Protein AF-A0A839H9G2-F1 (afdb_monomer_lite)

Radius of gyration: 36.49 Å; chains: 1; bounding box: 85×50×92 Å

pLDDT: mean 87.09, std 12.37, range [36.5, 98.38]

Sequence (380 aa):
MAINPNVYVTYTGTTPAMTMPTGAAARITDSAGDQTVNIANGASVEISGASGANIINIQADSTSFTVMRSGSTLILTGANGQEIRIPATATEQTLKFGDGSVGLMVGTTGVVLGTQVVDATAAALDPTQLDAADTSDSVFETGSSTPAVPTVTLSQTPTDGMIDEDGSAHPTSVTYTATLSEAAAADVTIPYVLLGTAEAGADYTGSTGTGSITVAAGDLSGSLTLTAEADTTTESTTAETISVNLILPQGYQAASALSVTTQLNDTSLTPAGGQTAEWVAGGNTTPFDAAAADMLFQINAGGTYTYNISGFAAGDTLDFPDGNAPTVNNGDFNDNAVDVVWASMGNVTTIHLTGLAAGEDMLLNSVADFNTVFGAGTII

Structure (mmCIF, N/CA/C/O backbone):
data_AF-A0A839H9G2-F1
#
_entry.id   AF-A0A839H9G2-F1
#
loop_
_atom_site.group_PDB
_atom_site.id
_atom_site.type_symbol
_atom_site.label_atom_id
_atom_site.label_alt_id
_atom_site.label_comp_id
_atom_site.label_asym_id
_atom_site.label_entity_id
_atom_site.label_seq_id
_atom_site.pdbx_PDB_ins_code
_atom_site.Cartn_x
_atom_site.Cartn_y
_atom_site.Cartn_z
_atom_site.occupancy
_atom_site.B_iso_or_equiv
_atom_site.auth_seq_id
_atom_site.auth_comp_id
_atom_site.auth_asym_id
_atom_site.auth_atom_id
_atom_site.pdbx_PDB_model_num
ATOM 1 N N . MET A 1 1 ? -26.367 27.263 23.983 1.00 51.47 1 MET A N 1
ATOM 2 C CA . MET A 1 1 ? -26.123 28.164 22.827 1.00 51.47 1 MET A CA 1
ATOM 3 C C . MET A 1 1 ? -26.507 27.389 21.564 1.00 51.47 1 MET A C 1
ATOM 5 O O . MET A 1 1 ? -26.625 26.178 21.668 1.00 51.47 1 MET A O 1
ATOM 9 N N . ALA A 1 2 ? -26.803 28.003 20.413 1.00 61.94 2 ALA A N 1
ATOM 10 C CA . ALA A 1 2 ? -27.020 27.185 19.210 1.00 61.94 2 ALA A CA 1
ATOM 11 C C . ALA A 1 2 ? -25.674 26.558 18.814 1.00 61.94 2 ALA A C 1
ATOM 13 O O . ALA A 1 2 ? -24.706 27.296 18.624 1.00 61.94 2 ALA A O 1
ATOM 14 N N . ILE A 1 3 ? -25.598 25.225 18.743 1.00 74.12 3 ILE A N 1
ATOM 15 C CA . ILE A 1 3 ? -24.429 24.547 18.173 1.00 74.12 3 ILE A CA 1
ATOM 16 C C . ILE A 1 3 ? -24.346 25.001 16.710 1.00 74.12 3 ILE A C 1
ATOM 18 O O . ILE A 1 3 ? -25.366 25.037 16.024 1.00 74.12 3 ILE A O 1
ATOM 22 N N . ASN A 1 4 ? -23.166 25.417 16.244 1.00 81.50 4 ASN A N 1
ATOM 23 C CA . ASN A 1 4 ? -22.935 25.751 14.838 1.00 81.50 4 ASN A CA 1
ATOM 24 C C . ASN A 1 4 ? -22.277 24.538 14.166 1.00 81.50 4 ASN A C 1
ATOM 26 O O . ASN A 1 4 ? -21.054 24.403 14.254 1.00 81.50 4 ASN A O 1
ATOM 30 N N . PRO A 1 5 ? -23.063 23.603 13.604 1.00 76.12 5 PRO A N 1
ATOM 31 C CA . PRO A 1 5 ? -22.542 22.307 13.217 1.00 76.12 5 PRO A CA 1
ATOM 32 C C . PRO A 1 5 ? -21.646 22.399 11.979 1.00 76.12 5 PRO A C 1
ATOM 34 O O . PRO A 1 5 ? -22.012 22.992 10.963 1.00 76.12 5 PRO A O 1
ATOM 37 N N . ASN A 1 6 ? -20.488 21.750 12.055 1.00 74.12 6 ASN A N 1
ATOM 38 C CA . ASN A 1 6 ? -19.600 21.471 10.929 1.00 74.12 6 ASN A CA 1
ATOM 39 C C . ASN A 1 6 ? -19.723 20.019 10.426 1.00 74.12 6 ASN A C 1
ATOM 41 O O . ASN A 1 6 ? -19.129 19.682 9.406 1.00 74.12 6 ASN A O 1
ATOM 45 N N . VAL A 1 7 ? -20.520 19.181 11.101 1.00 77.94 7 VAL A N 1
ATOM 46 C CA . VAL A 1 7 ? -20.803 17.787 10.728 1.00 77.94 7 VAL A CA 1
ATOM 47 C C . VAL A 1 7 ? -22.312 17.524 10.788 1.00 77.94 7 VAL A C 1
ATOM 49 O O . VAL A 1 7 ? -22.977 17.915 11.747 1.00 77.94 7 VAL A O 1
ATOM 52 N N . TYR A 1 8 ? -22.856 16.832 9.783 1.00 85.62 8 TYR A N 1
ATOM 53 C CA . TYR A 1 8 ? -24.256 16.394 9.743 1.00 85.62 8 TYR A CA 1
ATOM 54 C C . TYR A 1 8 ? -24.328 14.884 9.526 1.00 85.62 8 TYR A C 1
ATOM 56 O O . TYR A 1 8 ? -23.701 14.368 8.604 1.00 85.62 8 TYR A O 1
ATOM 64 N N . VAL A 1 9 ? -25.105 14.182 10.352 1.00 81.88 9 VAL A N 1
ATOM 65 C CA . VAL A 1 9 ? -25.242 12.716 10.297 1.00 81.88 9 VAL A CA 1
ATOM 66 C C . VAL A 1 9 ? -26.711 12.324 10.332 1.00 81.88 9 VAL A C 1
ATOM 68 O O . VAL A 1 9 ? -27.497 12.946 11.044 1.00 81.88 9 VAL A O 1
ATOM 71 N N . THR A 1 10 ? -27.084 11.287 9.579 1.00 83.19 10 THR A N 1
ATOM 72 C CA . THR A 1 10 ? -28.418 10.671 9.646 1.00 83.19 10 THR A CA 1
ATOM 73 C C . THR A 1 10 ? -28.289 9.184 9.975 1.00 83.19 10 THR A C 1
ATOM 75 O O . THR A 1 10 ? -27.646 8.451 9.227 1.00 83.19 10 THR A O 1
ATOM 78 N N . TYR A 1 11 ? -28.898 8.745 11.077 1.00 79.44 11 TYR A N 1
ATOM 79 C CA . TYR A 1 11 ? -28.973 7.340 11.484 1.00 79.44 11 TYR A CA 1
ATOM 80 C C . TYR A 1 11 ? -30.291 6.721 11.016 1.00 79.44 11 TYR A C 1
ATOM 82 O O . TYR A 1 11 ? -31.337 7.357 11.131 1.00 79.44 11 TYR A O 1
ATOM 90 N N . THR A 1 12 ? -30.243 5.501 10.474 1.00 70.31 12 THR A N 1
ATOM 91 C CA . THR A 1 12 ? -31.387 4.836 9.805 1.00 70.31 12 THR A CA 1
ATOM 92 C C . THR A 1 12 ? -31.711 3.436 10.355 1.00 70.31 12 THR A C 1
ATOM 94 O O . THR A 1 12 ? -32.333 2.629 9.672 1.00 70.31 12 THR A O 1
ATOM 97 N N . GLY A 1 13 ? -31.299 3.122 11.589 1.00 64.25 13 GLY A N 1
ATOM 98 C CA . GLY A 1 13 ? -31.578 1.836 12.257 1.00 64.25 13 GLY A CA 1
ATOM 99 C C . GLY A 1 13 ? -30.501 0.764 12.081 1.00 64.25 13 GLY A C 1
ATOM 100 O O . GLY A 1 13 ? -30.422 -0.159 12.881 1.00 64.25 13 GLY A O 1
ATOM 101 N N . THR A 1 14 ? -29.644 0.895 11.067 1.00 66.88 14 THR A N 1
ATOM 102 C CA . THR A 1 14 ? -28.511 -0.017 10.802 1.00 66.88 14 THR A CA 1
ATOM 103 C C . THR A 1 14 ? -27.186 0.725 10.646 1.00 66.88 14 THR A C 1
ATOM 105 O O . THR A 1 14 ? -26.213 0.177 10.129 1.00 66.88 14 THR A O 1
ATOM 108 N N . THR A 1 15 ? -27.159 2.010 10.992 1.00 70.50 15 THR A N 1
ATOM 109 C CA . THR A 1 15 ? -25.974 2.843 10.818 1.00 70.50 15 THR A CA 1
ATOM 110 C C . THR A 1 15 ? -24.916 2.412 11.845 1.00 70.50 15 THR A C 1
ATOM 112 O O . THR A 1 15 ? -25.237 2.326 13.030 1.00 70.50 15 THR A O 1
ATOM 115 N N . PRO A 1 16 ? -23.669 2.123 11.426 1.00 73.00 16 PRO A N 1
ATOM 116 C CA . PRO A 1 16 ? -22.601 1.768 12.354 1.00 73.00 16 PRO A CA 1
ATOM 117 C C . PRO A 1 16 ? -22.362 2.856 13.405 1.00 73.00 16 PRO A C 1
ATOM 119 O O . PRO A 1 16 ? -22.608 4.037 13.146 1.00 73.00 16 PRO A O 1
ATOM 122 N N . ALA A 1 17 ? -21.821 2.464 14.561 1.00 74.62 17 ALA A N 1
ATOM 123 C CA . ALA A 1 17 ? -21.408 3.419 15.582 1.00 74.62 17 ALA A CA 1
ATOM 124 C C . ALA A 1 17 ? -20.407 4.427 14.996 1.00 74.62 17 ALA A C 1
ATOM 126 O O . ALA A 1 17 ? -19.431 4.042 14.349 1.00 74.62 17 ALA A O 1
ATOM 127 N N . MET A 1 18 ? -20.643 5.718 15.226 1.00 71.25 18 MET A N 1
ATOM 128 C CA . MET A 1 18 ? -19.763 6.787 14.755 1.00 71.25 18 MET A CA 1
ATOM 129 C C . MET A 1 18 ? -19.155 7.538 15.933 1.00 71.25 18 MET A C 1
ATOM 131 O O . MET A 1 18 ? -19.849 7.866 16.898 1.00 71.25 18 MET A O 1
ATOM 135 N N . THR A 1 19 ? -17.870 7.865 15.806 1.00 84.19 19 THR A N 1
ATOM 136 C CA . THR A 1 19 ? -17.141 8.690 16.770 1.00 84.19 19 THR A CA 1
ATOM 137 C C . THR A 1 19 ? -17.050 10.130 16.294 1.00 84.19 19 THR A C 1
ATOM 139 O O . THR A 1 19 ? -16.463 10.415 15.253 1.00 84.19 19 THR A O 1
ATOM 142 N N . MET A 1 20 ? -17.616 11.045 17.078 1.00 87.19 20 MET A N 1
ATOM 143 C CA . MET A 1 20 ? -17.440 12.484 16.922 1.00 87.19 20 MET A CA 1
ATOM 144 C C . MET A 1 20 ? -16.091 12.877 17.529 1.00 87.19 20 MET A C 1
ATOM 146 O O . MET A 1 20 ? -15.930 12.734 18.743 1.00 87.19 20 MET A O 1
ATOM 150 N N . PRO A 1 21 ? -15.117 13.342 16.727 1.00 82.88 21 PRO A N 1
ATOM 151 C CA . PRO A 1 21 ? -13.781 13.648 17.224 1.00 82.88 21 PRO A CA 1
ATOM 152 C C . PRO A 1 21 ? -13.761 14.938 18.051 1.00 82.88 21 PRO A C 1
ATOM 154 O O . PRO A 1 21 ? -14.637 15.796 17.919 1.00 82.88 21 PRO A O 1
ATOM 157 N N . THR A 1 22 ? -12.724 15.103 18.875 1.00 83.94 22 THR A N 1
ATOM 158 C CA . THR A 1 22 ? -12.486 16.319 19.666 1.00 83.94 22 THR A CA 1
ATOM 159 C C . THR A 1 22 ? -12.597 17.580 18.806 1.00 83.94 22 THR A C 1
ATOM 161 O O . THR A 1 22 ? -11.987 17.678 17.743 1.00 83.94 22 THR A O 1
ATOM 164 N N . GLY A 1 23 ? -13.379 18.556 19.274 1.00 83.06 23 GLY A N 1
ATOM 165 C CA . GLY A 1 23 ? -13.606 19.824 18.577 1.00 83.06 23 GLY A CA 1
ATOM 166 C C . GLY A 1 23 ? -14.658 19.778 17.462 1.00 83.06 23 GLY A C 1
ATOM 167 O O . GLY A 1 23 ? -14.956 20.820 16.876 1.00 83.06 23 GLY A O 1
ATOM 168 N N . ALA A 1 24 ? -15.253 18.616 17.168 1.00 81.94 24 ALA A N 1
ATOM 169 C CA . ALA A 1 24 ? -16.386 18.541 16.251 1.00 81.94 24 ALA A CA 1
ATOM 170 C C . ALA A 1 24 ? -17.623 19.250 16.827 1.00 81.94 24 ALA A C 1
ATOM 172 O O . ALA A 1 24 ? -17.876 19.213 18.031 1.00 81.94 24 ALA A O 1
ATOM 173 N N . ALA A 1 25 ? -18.420 19.852 15.945 1.00 87.38 25 ALA A N 1
ATOM 174 C CA . ALA A 1 25 ? -19.761 20.341 16.233 1.00 87.38 25 ALA A CA 1
ATOM 175 C C . ALA A 1 25 ? -20.731 19.602 15.303 1.00 87.38 25 ALA A C 1
ATOM 177 O O . ALA A 1 25 ? -20.813 19.899 14.113 1.00 87.38 25 ALA A O 1
ATOM 178 N N . ALA A 1 26 ? -21.438 18.602 15.816 1.00 87.19 26 ALA A N 1
ATOM 179 C CA . ALA A 1 26 ? -22.257 17.719 14.996 1.00 87.19 26 ALA A CA 1
ATOM 180 C C . ALA A 1 26 ? -23.750 17.942 15.221 1.00 87.19 26 ALA A C 1
ATOM 182 O O . ALA A 1 26 ? -24.203 18.131 16.349 1.00 87.19 26 ALA A O 1
ATOM 183 N N . ARG A 1 27 ? -24.527 17.841 14.142 1.00 90.31 27 ARG A N 1
ATOM 184 C CA . ARG A 1 27 ? -25.975 17.661 14.209 1.00 90.31 27 ARG A CA 1
ATOM 185 C C . ARG A 1 27 ? -26.342 16.278 13.693 1.00 90.31 27 ARG A C 1
ATOM 187 O O . ARG A 1 27 ? -26.096 15.941 12.536 1.00 90.31 27 ARG A O 1
ATOM 194 N N . ILE A 1 28 ? -26.946 15.489 14.565 1.00 88.50 28 ILE A N 1
ATOM 195 C CA . ILE A 1 28 ? -27.337 14.111 14.317 1.00 88.50 28 ILE A CA 1
ATOM 196 C C . ILE A 1 28 ? -28.856 14.052 14.166 1.00 88.50 28 ILE A C 1
ATOM 198 O O . ILE A 1 28 ? -29.603 14.562 14.999 1.00 88.50 28 ILE A O 1
ATOM 202 N N . THR A 1 29 ? -29.319 13.424 13.094 1.00 87.50 29 THR A N 1
ATOM 203 C CA . THR A 1 29 ? -30.728 13.091 12.879 1.00 87.50 29 THR A CA 1
ATOM 204 C C . THR A 1 29 ? -30.882 11.591 13.052 1.00 87.50 29 THR A C 1
ATOM 206 O O . THR A 1 29 ? -30.458 10.822 12.196 1.00 87.50 29 THR A O 1
ATOM 209 N N . ASP A 1 30 ? -31.447 11.171 14.172 1.00 82.88 30 ASP A N 1
ATOM 210 C CA . ASP A 1 30 ? -31.849 9.790 14.393 1.00 82.88 30 ASP A CA 1
ATOM 211 C C . ASP A 1 30 ? -33.259 9.596 13.832 1.00 82.88 30 ASP A C 1
ATOM 213 O O . ASP A 1 30 ? -34.199 10.271 14.252 1.00 82.88 30 ASP A O 1
ATOM 217 N N . SER A 1 31 ? -33.380 8.751 12.808 1.00 72.19 31 SER A N 1
ATOM 218 C CA . SER A 1 31 ? -34.635 8.562 12.078 1.00 72.19 31 SER A CA 1
ATOM 219 C C . SER A 1 31 ? -35.358 7.257 12.411 1.00 72.19 31 SER A C 1
ATOM 221 O O . SER A 1 31 ? -36.542 7.152 12.083 1.00 72.19 31 SER A O 1
ATOM 223 N N . ALA A 1 32 ? -34.681 6.280 13.033 1.00 76.38 32 ALA A N 1
ATOM 224 C CA . ALA A 1 32 ? -35.274 5.020 13.491 1.00 76.38 32 ALA A CA 1
ATOM 225 C C . ALA A 1 32 ? -34.249 4.133 14.223 1.00 76.38 32 ALA A C 1
ATOM 227 O O . ALA A 1 32 ? -33.095 4.064 13.802 1.00 76.38 32 ALA A O 1
ATOM 228 N N . GLY A 1 33 ? -34.720 3.330 15.182 1.00 79.69 33 GLY A N 1
ATOM 229 C CA . GLY A 1 33 ? -33.980 2.207 15.771 1.00 79.69 33 GLY A CA 1
ATOM 230 C C . GLY A 1 33 ? -32.954 2.608 16.830 1.00 79.69 33 GLY A C 1
ATOM 231 O O . GLY A 1 33 ? -32.706 3.786 17.057 1.00 79.69 33 GLY A O 1
ATOM 232 N N . ASP A 1 34 ? -32.361 1.606 17.474 1.00 86.06 34 ASP A N 1
ATOM 233 C CA . ASP A 1 34 ? -31.348 1.813 18.510 1.00 86.06 34 ASP A CA 1
ATOM 234 C C . ASP A 1 34 ? -30.015 2.208 17.863 1.00 86.06 34 ASP A C 1
ATOM 236 O O . ASP A 1 34 ? -29.536 1.536 16.947 1.00 86.06 34 ASP A O 1
ATOM 240 N N . GLN A 1 35 ? -29.411 3.297 18.337 1.00 85.81 35 GLN A N 1
ATOM 241 C CA . GLN A 1 35 ? -28.157 3.835 17.815 1.00 85.81 35 GLN A CA 1
ATOM 242 C C . GLN A 1 35 ? -27.076 3.895 18.876 1.00 85.81 35 GLN A C 1
ATOM 244 O O . GLN A 1 35 ? -27.343 4.166 20.042 1.00 85.81 35 GLN A O 1
ATOM 249 N N . THR A 1 36 ? -25.827 3.717 18.450 1.00 88.75 36 THR A N 1
ATOM 250 C CA . THR A 1 36 ? -24.658 3.991 19.289 1.00 88.75 36 THR A CA 1
ATOM 251 C C . THR A 1 36 ? -23.926 5.222 18.767 1.00 88.75 36 THR A C 1
ATOM 253 O O . THR A 1 36 ? -23.488 5.245 17.616 1.00 88.75 36 THR A O 1
ATOM 256 N N . VAL A 1 37 ? -23.779 6.243 19.610 1.00 89.62 37 VAL A N 1
ATOM 257 C CA . VAL A 1 37 ? -23.052 7.480 19.295 1.00 89.62 37 VAL A CA 1
ATOM 258 C C . VAL A 1 37 ? -21.882 7.621 20.256 1.00 89.62 37 VAL A C 1
ATOM 260 O O . VAL A 1 37 ? -22.080 7.643 21.467 1.00 89.62 37 VAL A O 1
ATOM 263 N N . ASN A 1 38 ? -20.674 7.773 19.719 1.00 92.12 38 ASN A N 1
ATOM 264 C CA . ASN A 1 38 ? -19.473 7.990 20.515 1.00 92.12 38 ASN A CA 1
ATOM 265 C C . ASN A 1 38 ? -19.067 9.467 20.418 1.00 92.12 38 ASN A C 1
ATOM 267 O O . ASN A 1 38 ? -18.917 10.010 19.325 1.00 92.12 38 ASN A O 1
ATOM 271 N N . ILE A 1 39 ? -18.892 10.136 21.552 1.00 92.75 39 ILE A N 1
ATOM 272 C CA . ILE A 1 39 ? -18.576 11.559 21.654 1.00 92.75 39 ILE A CA 1
ATOM 273 C C . ILE A 1 39 ? -17.230 11.716 22.366 1.00 92.75 39 ILE A C 1
ATOM 275 O O . ILE A 1 39 ? -17.140 11.518 23.576 1.00 92.75 39 ILE A O 1
ATOM 279 N N . ALA A 1 40 ? -16.185 12.086 21.622 1.00 90.12 40 ALA A N 1
ATOM 280 C CA . ALA A 1 40 ? -14.873 12.370 22.196 1.00 90.12 40 ALA A CA 1
ATOM 281 C C . ALA A 1 40 ? -14.896 13.631 23.081 1.00 90.12 40 ALA A C 1
ATOM 283 O O . ALA A 1 40 ? -15.773 14.494 22.950 1.00 90.12 40 ALA A O 1
ATOM 284 N N . ASN A 1 41 ? -13.896 13.781 23.955 1.00 89.12 41 ASN A N 1
ATOM 285 C CA . ASN A 1 41 ? -13.792 14.952 24.824 1.00 89.12 41 ASN A CA 1
ATOM 286 C C . ASN A 1 41 ? -13.731 16.234 23.976 1.00 89.12 41 ASN A C 1
ATOM 288 O O . ASN A 1 41 ? -12.961 16.315 23.016 1.00 89.12 41 ASN A O 1
ATOM 292 N N . GLY A 1 42 ? -14.554 17.231 24.305 1.00 87.00 42 GLY A N 1
ATOM 293 C CA . GLY A 1 42 ? -14.634 18.500 23.576 1.00 87.00 42 GLY A CA 1
ATOM 294 C C . GLY A 1 42 ? -15.459 18.479 22.282 1.00 87.00 42 GLY A C 1
ATOM 295 O O . GLY A 1 42 ? -15.551 19.515 21.626 1.00 87.00 42 GLY A O 1
ATOM 296 N N . ALA A 1 43 ? -16.071 17.356 21.896 1.00 89.25 43 ALA A N 1
ATOM 297 C CA . ALA A 1 43 ? -17.022 17.307 20.782 1.00 89.25 43 ALA A CA 1
ATOM 298 C C . ALA A 1 43 ? -18.425 17.752 21.234 1.00 89.25 43 ALA A C 1
ATOM 300 O O . ALA A 1 43 ? -18.961 17.227 22.210 1.00 89.25 43 ALA A O 1
ATOM 301 N N . SER A 1 44 ? -19.036 18.706 20.530 1.00 93.00 44 SER A N 1
ATOM 302 C CA . SER A 1 44 ? -20.405 19.169 20.793 1.00 93.00 44 SER A CA 1
ATOM 303 C C . SER A 1 44 ? -21.385 18.520 19.823 1.00 93.00 44 SER A C 1
ATOM 305 O O . SER A 1 44 ? -21.128 18.470 18.621 1.00 93.00 44 SER A O 1
ATOM 307 N N . VAL A 1 45 ? -22.513 18.021 20.324 1.00 93.44 45 VAL A N 1
ATOM 308 C CA . VAL A 1 45 ? -23.457 17.219 19.534 1.00 93.44 45 VAL A CA 1
ATOM 309 C C . VAL A 1 45 ? -24.888 17.648 19.818 1.00 93.44 45 VAL A C 1
ATOM 311 O O . VAL A 1 45 ? -25.299 17.739 20.970 1.00 93.44 45 VAL A O 1
ATOM 314 N N . GLU A 1 46 ? -25.673 17.861 18.766 1.00 94.69 46 GLU A N 1
ATOM 315 C CA . GLU A 1 46 ? -27.125 17.999 18.847 1.00 94.69 46 GLU A CA 1
ATOM 316 C C . GLU A 1 46 ? -27.804 16.816 18.169 1.00 94.69 46 GLU A C 1
ATOM 318 O O . GLU A 1 46 ? -27.714 16.664 16.952 1.00 94.69 46 GLU A O 1
ATOM 323 N N . ILE A 1 47 ? -28.506 15.994 18.948 1.00 91.44 47 ILE A N 1
ATOM 324 C CA . ILE A 1 47 ? -29.316 14.892 18.429 1.00 91.44 47 ILE A CA 1
ATOM 325 C C . ILE A 1 47 ? -30.751 15.380 18.219 1.00 91.44 47 ILE A C 1
ATOM 327 O O . ILE A 1 47 ? -31.333 16.079 19.047 1.00 91.44 47 ILE A O 1
ATOM 331 N N . SER A 1 48 ? -31.344 14.985 17.100 1.00 87.94 48 SER A N 1
ATOM 332 C CA . SER A 1 48 ? -32.740 15.225 16.752 1.00 87.94 48 SER A CA 1
ATOM 333 C C . SER A 1 48 ? -33.399 13.909 16.358 1.00 87.94 48 SER A C 1
ATOM 335 O O . SER A 1 48 ? -32.759 13.080 15.725 1.00 87.94 48 SER A O 1
ATOM 337 N N . GLY A 1 49 ? -34.656 13.701 16.757 1.00 78.81 49 GLY A N 1
ATOM 338 C CA . GLY A 1 49 ? -35.431 12.513 16.379 1.00 78.81 49 GLY A CA 1
ATOM 339 C C . GLY A 1 49 ? -35.202 11.239 17.201 1.00 78.81 49 GLY A C 1
ATOM 340 O O . GLY A 1 49 ? -35.961 10.312 16.977 1.00 78.81 49 GLY A O 1
ATOM 341 N N . ALA A 1 50 ? -34.269 11.233 18.169 1.00 68.06 50 ALA A N 1
ATOM 342 C CA . ALA A 1 50 ? -33.858 10.099 19.022 1.00 68.06 50 ALA A CA 1
ATOM 343 C C . ALA A 1 50 ? -34.963 9.051 19.297 1.00 68.06 50 ALA A C 1
ATOM 345 O O . ALA A 1 50 ? -35.673 9.157 20.293 1.00 68.06 50 ALA A O 1
ATOM 346 N N . SER A 1 51 ? -35.146 8.064 18.417 1.00 68.31 51 SER A N 1
ATOM 347 C CA . SER A 1 51 ? -36.287 7.140 18.452 1.00 68.31 51 SER A CA 1
ATOM 348 C C . SER A 1 51 ? -35.787 5.713 18.642 1.00 68.31 51 SER A C 1
ATOM 350 O O . SER A 1 51 ? -35.710 4.947 17.687 1.00 68.31 51 SER A O 1
ATOM 352 N N . GLY A 1 52 ? -35.442 5.360 19.879 1.00 83.38 52 GLY A N 1
ATOM 353 C CA . GLY A 1 52 ? -34.879 4.051 20.210 1.00 83.38 52 GLY A CA 1
ATOM 354 C C . GLY A 1 52 ? -34.212 4.033 21.582 1.00 83.38 52 GLY A C 1
ATOM 355 O O . GLY A 1 52 ? -34.128 5.063 22.258 1.00 83.38 52 GLY A O 1
ATOM 356 N N . ALA A 1 53 ? -33.745 2.855 21.987 1.00 89.19 53 ALA A N 1
ATOM 357 C CA . ALA A 1 53 ? -32.870 2.650 23.135 1.00 89.19 53 ALA A CA 1
ATOM 358 C C . ALA A 1 53 ? -31.416 2.941 22.728 1.00 89.19 53 ALA A C 1
ATOM 360 O O . ALA A 1 53 ? -30.599 2.048 22.512 1.00 89.19 53 ALA A O 1
ATOM 361 N N . ASN A 1 54 ? -31.109 4.226 22.556 1.00 90.94 54 ASN A N 1
ATOM 362 C CA . ASN A 1 54 ? -29.795 4.677 22.106 1.00 90.94 54 ASN A CA 1
ATOM 363 C C . ASN A 1 54 ? -28.733 4.545 23.203 1.00 90.94 54 ASN A C 1
ATOM 365 O O . ASN A 1 54 ? -29.015 4.795 24.371 1.00 90.94 54 ASN A O 1
ATOM 369 N N . ILE A 1 55 ? -27.496 4.248 22.810 1.00 92.69 55 ILE A N 1
ATOM 370 C CA . ILE A 1 55 ? -26.306 4.273 23.663 1.00 92.69 55 ILE A CA 1
ATOM 371 C C . ILE A 1 55 ? -25.452 5.478 23.268 1.00 92.69 55 ILE A C 1
ATOM 373 O O . ILE A 1 55 ? -24.965 5.573 22.142 1.00 92.69 55 ILE A O 1
ATOM 377 N N . ILE A 1 56 ? -25.250 6.402 24.201 1.00 94.81 56 ILE A N 1
ATOM 378 C CA . ILE A 1 56 ? -24.440 7.604 24.010 1.00 94.81 56 ILE A CA 1
ATOM 379 C C . ILE A 1 56 ? -23.191 7.479 24.875 1.00 94.81 56 ILE A C 1
ATOM 381 O O . ILE A 1 56 ? -23.239 7.689 26.085 1.00 94.81 56 ILE A O 1
ATOM 385 N N . ASN A 1 57 ? -22.073 7.130 24.248 1.00 95.56 57 ASN A N 1
ATOM 386 C CA . ASN A 1 57 ? -20.778 7.036 24.907 1.00 95.56 57 ASN A CA 1
ATOM 387 C C . ASN A 1 57 ? -20.126 8.426 24.919 1.00 95.56 57 ASN A C 1
ATOM 389 O O . ASN A 1 57 ? -20.046 9.079 23.877 1.00 95.56 57 ASN A O 1
ATOM 393 N N . ILE A 1 58 ? -19.644 8.879 26.075 1.00 95.06 58 ILE A N 1
ATOM 394 C CA . ILE A 1 58 ? -19.046 10.203 26.280 1.00 95.06 58 ILE A CA 1
ATOM 395 C C . ILE A 1 58 ? -17.657 10.035 26.902 1.00 95.06 58 ILE A C 1
ATOM 397 O O . ILE A 1 58 ? -17.543 9.577 28.032 1.00 95.06 58 ILE A O 1
ATOM 401 N N . GLN A 1 59 ? -16.608 10.459 26.190 1.00 92.31 59 GLN A N 1
ATOM 402 C CA . GLN A 1 59 ? -15.206 10.387 26.627 1.00 92.31 59 GLN A CA 1
ATOM 403 C C . GLN A 1 59 ? -14.881 11.458 27.685 1.00 92.31 59 GLN A C 1
ATOM 405 O O . GLN A 1 59 ? -14.082 12.369 27.456 1.00 92.31 59 GLN A O 1
ATOM 410 N N . ALA A 1 60 ? -15.561 11.396 28.823 1.00 91.69 60 ALA A N 1
ATOM 411 C CA . ALA A 1 60 ? -15.310 12.188 30.019 1.00 91.69 60 ALA A CA 1
ATOM 412 C C . ALA A 1 60 ? -16.119 11.612 31.189 1.00 91.69 60 ALA A C 1
ATOM 414 O O . ALA A 1 60 ? -17.180 11.022 30.985 1.00 91.69 60 ALA A O 1
ATOM 415 N N . ASP A 1 61 ? -15.648 11.838 32.411 1.00 93.50 61 ASP A N 1
ATOM 416 C CA . ASP A 1 61 ? -16.398 11.523 33.629 1.00 93.50 61 ASP A CA 1
ATOM 417 C C . ASP A 1 61 ? -17.643 12.411 33.741 1.00 93.50 61 ASP A C 1
ATOM 419 O O . ASP A 1 61 ? -17.620 13.593 33.368 1.00 93.50 61 ASP A O 1
ATOM 423 N N . SER A 1 62 ? -18.723 11.885 34.317 1.00 94.75 62 SER A N 1
ATOM 424 C CA . SER A 1 62 ? -19.989 12.597 34.493 1.00 94.75 62 SER A CA 1
ATOM 425 C C . SER A 1 62 ? -19.817 13.872 35.320 1.00 94.75 62 SER A C 1
ATOM 427 O O . SER A 1 62 ? -20.511 14.866 35.107 1.00 94.75 62 SER A O 1
ATOM 429 N N . THR A 1 63 ? -18.860 13.863 36.254 1.00 93.75 63 THR A N 1
ATOM 430 C CA . THR A 1 63 ? -18.501 15.010 37.105 1.00 93.75 63 THR A CA 1
ATOM 431 C C . THR A 1 63 ? -17.959 16.214 36.327 1.00 93.75 63 THR A C 1
ATOM 433 O O . THR A 1 63 ? -17.944 17.329 36.852 1.00 93.75 63 THR A O 1
ATOM 436 N N . SER A 1 64 ? -17.574 16.026 35.061 1.00 93.56 64 SER A N 1
ATOM 437 C CA . SER A 1 64 ? -17.135 17.105 34.170 1.00 93.56 64 SER A CA 1
ATOM 438 C C . SER A 1 64 ? -18.292 17.934 33.599 1.00 93.56 64 SER A C 1
ATOM 440 O O . SER A 1 64 ? -18.042 18.955 32.950 1.00 93.56 64 SER A O 1
ATOM 442 N N . PHE A 1 65 ? -19.546 17.519 33.825 1.00 96.12 65 PHE A N 1
ATOM 443 C CA . PHE A 1 65 ? -20.734 18.128 33.233 1.00 96.12 65 PHE A CA 1
ATOM 444 C C . PHE A 1 65 ? -21.698 18.706 34.270 1.00 96.12 65 PHE A C 1
ATOM 446 O O . PHE A 1 65 ? -21.908 18.176 35.360 1.00 96.12 65 PHE A O 1
ATOM 453 N N . THR A 1 66 ? -22.374 19.776 33.860 1.00 97.25 66 THR A N 1
ATOM 454 C CA . THR A 1 66 ? -23.668 20.164 34.430 1.00 97.25 66 THR A CA 1
ATOM 455 C C . THR A 1 66 ? -24.796 19.683 33.524 1.00 97.25 66 THR A C 1
ATOM 457 O O . THR A 1 66 ? -24.649 19.653 32.301 1.00 97.25 66 THR A O 1
ATOM 460 N N . VAL A 1 67 ? -25.923 19.316 34.128 1.00 97.88 67 VAL A N 1
ATOM 461 C CA . VAL A 1 67 ? -27.152 18.885 33.464 1.00 97.88 67 VAL A CA 1
ATOM 462 C C . VAL A 1 67 ? -28.228 19.953 33.617 1.00 97.88 67 VAL A C 1
ATOM 464 O O . VAL A 1 67 ? -28.416 20.529 34.688 1.00 97.88 67 VAL A O 1
ATOM 467 N N . MET A 1 68 ? -28.968 20.201 32.546 1.00 97.62 68 MET A N 1
ATOM 468 C CA . MET A 1 68 ? -30.246 20.908 32.579 1.00 97.62 68 MET A CA 1
ATOM 469 C C . MET A 1 68 ? -31.138 20.401 31.454 1.00 97.62 68 MET A C 1
ATOM 471 O O . MET A 1 68 ? -30.675 19.694 30.559 1.00 97.62 68 MET A O 1
ATOM 475 N N . ARG A 1 69 ? -32.410 20.795 31.446 1.00 96.31 69 ARG A N 1
ATOM 476 C CA . ARG A 1 69 ? -33.306 20.521 30.320 1.00 96.31 69 ARG A CA 1
ATOM 477 C C . ARG A 1 69 ? -33.830 21.781 29.651 1.00 96.31 69 ARG A C 1
ATOM 479 O O . ARG A 1 69 ? -34.061 22.808 30.285 1.00 96.31 69 ARG A O 1
ATOM 486 N N . SER A 1 70 ? -34.111 21.654 28.360 1.00 95.31 70 SER A N 1
ATOM 487 C CA . SER A 1 70 ? -34.932 22.587 27.592 1.00 95.31 70 SER A CA 1
ATOM 488 C C . SER A 1 70 ? -36.061 21.800 26.930 1.00 95.31 70 SER A C 1
ATOM 490 O O . SER A 1 70 ? -35.826 20.991 26.036 1.00 95.31 70 SER A O 1
ATOM 492 N N . GLY A 1 71 ? -37.292 21.970 27.421 1.00 93.75 71 GLY A N 1
ATOM 493 C CA . GLY A 1 71 ? -38.397 21.082 27.047 1.00 93.75 71 GLY A CA 1
ATOM 494 C C . GLY A 1 71 ? -38.120 19.642 27.494 1.00 93.75 71 GLY A C 1
ATOM 495 O O . GLY A 1 71 ? -37.914 19.407 28.688 1.00 93.75 71 GLY A O 1
ATOM 496 N N . SER A 1 72 ? -38.121 18.707 26.539 1.00 92.75 72 SER A N 1
ATOM 497 C CA . SER A 1 72 ? -37.740 17.299 26.726 1.00 92.75 72 SER A CA 1
ATOM 498 C C . SER A 1 72 ? -36.268 17.014 26.409 1.00 92.75 72 SER A C 1
ATOM 500 O O . SER A 1 72 ? -35.826 15.879 26.546 1.00 92.75 72 SER A O 1
ATOM 502 N N . THR A 1 73 ? -35.495 18.010 25.978 1.00 95.12 73 THR A N 1
ATOM 503 C CA . THR A 1 73 ? -34.088 17.821 25.619 1.00 95.12 73 THR A CA 1
ATOM 504 C C . THR A 1 73 ? -33.206 17.981 26.846 1.00 95.12 73 THR A C 1
ATOM 506 O O . THR A 1 73 ? -33.204 19.047 27.465 1.00 95.12 73 THR A O 1
ATOM 509 N N . LEU A 1 74 ? -32.435 16.944 27.166 1.00 97.06 74 LEU A N 1
ATOM 510 C CA . LEU A 1 74 ? -31.308 17.020 28.086 1.00 97.06 74 LEU A CA 1
ATOM 511 C C . LEU A 1 74 ? -30.177 17.820 27.439 1.00 97.06 74 LEU A C 1
ATOM 513 O O . LEU A 1 74 ? -29.869 17.634 26.263 1.00 97.06 74 LEU A O 1
ATOM 517 N N . ILE A 1 75 ? -29.546 18.685 28.223 1.00 97.31 75 ILE A N 1
ATOM 518 C CA . ILE A 1 75 ? -28.357 19.439 27.847 1.00 97.31 75 ILE A CA 1
ATOM 519 C C . ILE A 1 75 ? -27.274 19.141 28.882 1.00 97.31 75 ILE A C 1
ATOM 521 O O . ILE A 1 75 ? -27.428 19.484 30.055 1.00 97.31 75 ILE A O 1
ATOM 525 N N . LEU A 1 76 ? -26.183 18.529 28.428 1.00 97.50 76 LEU A N 1
ATOM 526 C CA . LEU A 1 76 ? -24.935 18.389 29.172 1.00 97.50 76 LEU A CA 1
ATOM 527 C C . LEU A 1 76 ? -24.005 19.525 28.756 1.00 97.50 76 LEU A C 1
ATOM 529 O O . LEU A 1 76 ? -23.757 19.710 27.564 1.00 97.50 76 LEU A O 1
ATOM 533 N N . THR A 1 77 ? -23.494 20.283 29.724 1.00 96.31 77 THR A N 1
ATOM 534 C CA . THR A 1 77 ? -22.523 21.360 29.479 1.00 96.31 77 THR A CA 1
ATOM 535 C C . THR A 1 77 ? -21.242 21.079 30.247 1.00 96.31 77 THR A C 1
ATOM 537 O O . THR A 1 77 ? -21.256 21.061 31.480 1.00 96.31 77 THR A O 1
ATOM 540 N N . GLY A 1 78 ? -20.152 20.845 29.516 1.00 91.06 78 GLY A N 1
ATOM 541 C CA . GLY A 1 78 ? -18.823 20.596 30.071 1.00 91.06 78 GLY A CA 1
ATOM 542 C C . GLY A 1 78 ? -18.034 21.884 30.329 1.00 91.06 78 GLY A C 1
ATOM 543 O O . GLY A 1 78 ? -18.304 22.926 29.729 1.00 91.06 78 GLY A O 1
ATOM 544 N N . ALA A 1 79 ? -17.004 21.812 31.180 1.00 76.19 79 ALA A N 1
ATOM 545 C CA . ALA A 1 79 ? -16.170 22.966 31.559 1.00 76.19 79 ALA A CA 1
ATOM 546 C C . ALA A 1 79 ? -15.464 23.662 30.372 1.00 76.19 79 ALA A C 1
ATOM 548 O O . ALA A 1 79 ? -15.201 24.862 30.421 1.00 76.19 79 ALA A O 1
ATOM 549 N N . ASN A 1 80 ? -15.212 22.926 29.285 1.00 77.69 80 ASN A N 1
ATOM 550 C CA . ASN A 1 80 ? -14.537 23.422 28.079 1.00 77.69 80 ASN A CA 1
ATOM 551 C C . ASN A 1 80 ? -15.497 24.061 27.052 1.00 77.69 80 ASN A C 1
ATOM 553 O O . ASN A 1 80 ? -15.106 24.297 25.912 1.00 77.69 80 ASN A O 1
ATOM 557 N N . GLY A 1 81 ? -16.764 24.296 27.416 1.00 82.88 81 GLY A N 1
ATOM 558 C CA . GLY A 1 81 ? -17.797 24.775 26.489 1.00 82.88 81 GLY A CA 1
ATOM 559 C C . GLY A 1 81 ? -18.383 23.684 25.584 1.00 82.88 81 GLY A C 1
ATOM 560 O O . GLY A 1 81 ? -19.154 23.998 24.679 1.00 82.88 81 GLY A O 1
ATOM 561 N N . GLN A 1 82 ? -18.036 22.416 25.834 1.00 91.06 82 GLN A N 1
ATOM 562 C CA . GLN A 1 82 ? -18.656 21.253 25.202 1.00 91.06 82 GLN A CA 1
ATOM 563 C C . GLN A 1 82 ? -20.150 21.216 25.536 1.00 91.06 82 GLN A C 1
ATOM 565 O O . GLN A 1 82 ? -20.514 21.288 26.710 1.00 91.06 82 GLN A O 1
ATOM 570 N N . GLU A 1 83 ? -21.002 21.064 24.524 1.00 95.31 83 GLU A N 1
ATOM 571 C CA . GLU A 1 83 ? -22.452 20.975 24.707 1.00 95.31 83 GLU A CA 1
ATOM 572 C C . GLU A 1 83 ? -23.001 19.723 24.008 1.00 95.31 83 GLU A C 1
ATOM 574 O O . GLU A 1 83 ? -22.820 19.551 22.802 1.00 95.31 83 GLU A O 1
ATOM 579 N N . ILE A 1 84 ? -23.673 18.842 24.753 1.00 96.25 84 ILE A N 1
ATOM 580 C CA . ILE A 1 84 ? -24.317 17.632 24.218 1.00 96.25 84 ILE A CA 1
ATOM 581 C C . ILE A 1 84 ? -25.819 17.735 24.487 1.00 96.25 84 ILE A C 1
ATOM 583 O O . ILE A 1 84 ? -26.248 17.851 25.636 1.00 96.25 84 ILE A O 1
ATOM 587 N N . ARG A 1 85 ? -26.625 17.716 23.423 1.00 96.12 85 ARG A N 1
ATOM 588 C CA . ARG A 1 85 ? -28.085 17.850 23.466 1.00 96.12 85 ARG A CA 1
ATOM 589 C C . ARG A 1 85 ? -28.741 16.552 23.022 1.00 96.12 85 ARG A C 1
ATOM 591 O O . ARG A 1 85 ? -28.584 16.147 21.870 1.00 96.12 85 ARG A O 1
ATOM 598 N N . ILE A 1 86 ? -29.508 15.937 23.918 1.00 95.31 86 ILE A N 1
ATOM 599 C CA . ILE A 1 86 ? -30.134 14.630 23.696 1.00 95.31 86 ILE A CA 1
ATOM 600 C C . ILE A 1 86 ? -31.632 14.745 23.998 1.00 95.31 86 ILE A C 1
ATOM 602 O O . ILE A 1 86 ? -32.003 15.035 25.138 1.00 95.31 86 ILE A O 1
ATOM 606 N N . PRO A 1 87 ? -32.524 14.552 23.013 1.00 94.50 87 PRO A N 1
ATOM 607 C CA . PRO A 1 87 ? -33.952 14.459 23.272 1.00 94.50 87 PRO A CA 1
ATOM 608 C C . PRO A 1 87 ? -34.235 13.242 24.155 1.00 94.50 87 PRO A C 1
ATOM 610 O O . PRO A 1 87 ? -33.948 12.112 23.764 1.00 94.50 87 PRO A O 1
ATOM 613 N N . ALA A 1 88 ? -34.805 13.455 25.338 1.00 94.19 88 ALA A N 1
ATOM 614 C CA . ALA A 1 88 ? -35.328 12.358 26.135 1.00 94.19 88 ALA A CA 1
ATOM 615 C C . ALA A 1 88 ? -36.637 11.856 25.512 1.00 94.19 88 ALA A C 1
ATOM 617 O O . ALA A 1 88 ? -37.452 12.651 25.030 1.00 94.19 88 ALA A O 1
ATOM 618 N N . THR A 1 89 ? -36.863 10.544 25.565 1.00 92.38 89 THR A N 1
ATOM 619 C CA . THR A 1 89 ? -38.108 9.915 25.104 1.00 92.38 89 THR A CA 1
ATOM 620 C C . THR A 1 89 ? -38.671 8.971 26.160 1.00 92.38 89 THR A C 1
ATOM 622 O O . THR A 1 89 ? -38.100 8.830 27.236 1.00 92.38 89 THR A O 1
ATOM 625 N N . ALA A 1 90 ? -39.823 8.357 25.884 1.00 91.38 90 ALA A N 1
ATOM 626 C CA . ALA A 1 90 ? -40.394 7.341 26.768 1.00 91.38 90 ALA A CA 1
ATOM 627 C C . ALA A 1 90 ? -39.591 6.025 26.764 1.00 91.38 90 ALA A C 1
ATOM 629 O O . ALA A 1 90 ? -39.717 5.243 27.702 1.00 91.38 90 ALA A O 1
ATOM 630 N N . THR A 1 91 ? -38.788 5.779 25.725 1.00 91.94 91 THR A N 1
ATOM 631 C CA . THR A 1 91 ? -37.834 4.668 25.687 1.00 91.94 91 THR A CA 1
ATOM 632 C C . THR A 1 91 ? -36.553 5.112 26.383 1.00 91.94 91 THR A C 1
ATOM 634 O O . THR A 1 91 ? -36.026 6.186 26.084 1.00 91.94 91 THR A O 1
ATOM 637 N N . GLU A 1 92 ? -36.065 4.305 27.323 1.00 93.69 92 GLU A N 1
ATOM 638 C CA . GLU A 1 92 ? -34.819 4.598 28.028 1.00 93.69 92 GLU A CA 1
ATOM 639 C C . GLU A 1 92 ? -33.630 4.534 27.065 1.00 93.69 92 GLU A C 1
ATOM 641 O O . GLU A 1 92 ? -33.461 3.565 26.329 1.00 93.69 92 GLU A O 1
ATOM 646 N N . GLN A 1 93 ? -32.821 5.589 27.076 1.00 95.44 93 GLN A N 1
ATOM 647 C CA . GLN A 1 93 ? -31.527 5.667 26.404 1.00 95.44 93 GLN A CA 1
ATOM 648 C C . GLN A 1 93 ? -30.427 5.535 27.458 1.00 95.44 93 GLN A C 1
ATOM 650 O O . GLN A 1 93 ? -30.605 5.985 28.583 1.00 95.44 93 GLN A O 1
ATOM 655 N N . THR A 1 94 ? -29.272 4.985 27.115 1.00 96.62 94 THR A N 1
ATOM 656 C CA . THR A 1 94 ? -28.138 4.847 28.035 1.00 96.62 94 THR A CA 1
ATOM 657 C C . THR A 1 94 ? -27.088 5.907 27.736 1.00 96.62 94 THR A C 1
ATOM 659 O O . THR A 1 94 ? -26.609 6.010 26.609 1.00 96.62 94 THR A O 1
ATOM 662 N N . LEU A 1 95 ? -26.694 6.682 28.743 1.00 97.50 95 LEU A N 1
ATOM 663 C CA . LEU A 1 95 ? -25.535 7.571 28.680 1.00 97.50 95 LEU A CA 1
ATOM 664 C C . LEU A 1 95 ? -24.391 6.892 29.426 1.00 97.50 95 LEU A C 1
ATOM 666 O O . LEU A 1 95 ? -24.546 6.593 30.607 1.00 97.50 95 LEU A O 1
ATOM 670 N N . LYS A 1 96 ? -23.263 6.657 28.755 1.00 96.81 96 LYS A N 1
ATOM 671 C CA . LYS A 1 96 ? -22.058 6.076 29.358 1.00 96.81 96 LYS A CA 1
ATOM 672 C C . LYS A 1 96 ? -20.968 7.135 29.448 1.00 96.81 96 LYS A C 1
ATOM 674 O O . LYS A 1 96 ? -20.591 7.706 28.427 1.00 96.81 96 LYS A O 1
ATOM 679 N N . PHE A 1 97 ? -20.467 7.365 30.651 1.00 95.88 97 PHE A N 1
ATOM 680 C CA . PHE A 1 97 ? -19.344 8.245 30.974 1.00 95.88 97 PHE A CA 1
ATOM 681 C C . PHE A 1 97 ? -18.119 7.408 31.363 1.00 95.88 97 PHE A C 1
ATOM 683 O O . PHE A 1 97 ? -18.211 6.183 31.465 1.00 95.88 97 PHE A O 1
ATOM 690 N N . GLY A 1 98 ? -16.965 8.042 31.577 1.00 91.81 98 GLY A N 1
ATOM 691 C CA . GLY A 1 98 ? -15.767 7.354 32.089 1.00 91.81 98 GLY A CA 1
ATOM 692 C C . GLY A 1 98 ? -15.964 6.723 33.476 1.00 91.81 98 GLY A C 1
ATOM 693 O O . GLY A 1 98 ? -15.410 5.673 33.774 1.00 91.81 98 GLY A O 1
ATOM 694 N N . ASP A 1 99 ? -16.847 7.291 34.298 1.00 92.69 99 ASP A N 1
ATOM 695 C CA . ASP A 1 99 ? -17.096 6.895 35.691 1.00 92.69 99 ASP A CA 1
ATOM 696 C C . ASP A 1 99 ? -18.384 6.077 35.911 1.00 92.69 99 ASP A C 1
ATOM 698 O O . ASP A 1 99 ? -18.692 5.706 37.046 1.00 92.69 99 ASP A O 1
ATOM 702 N N . GLY A 1 100 ? -19.130 5.760 34.847 1.00 94.19 100 GLY A N 1
ATOM 703 C CA . GLY A 1 100 ? -20.307 4.887 34.902 1.00 94.19 100 GLY A CA 1
ATOM 704 C C . GLY A 1 100 ? -21.393 5.247 33.891 1.00 94.19 100 GLY A C 1
ATOM 705 O O . GLY A 1 100 ? -21.243 6.173 33.090 1.00 94.19 100 GLY A O 1
ATOM 706 N N . SER A 1 101 ? -22.514 4.526 33.933 1.00 97.62 101 SER A N 1
ATOM 707 C CA . SER A 1 101 ? -23.646 4.747 33.026 1.00 97.62 101 SER A CA 1
ATOM 708 C C . SER A 1 101 ? -24.937 5.113 33.749 1.00 97.62 101 SER A C 1
ATOM 710 O O . SER A 1 101 ? -25.132 4.788 34.916 1.00 97.62 101 SER A O 1
ATOM 712 N N . VAL A 1 102 ? -25.839 5.804 33.053 1.00 98.06 102 VAL A N 1
ATOM 713 C CA . VAL A 1 102 ? -27.158 6.178 33.574 1.00 98.06 102 VAL A CA 1
ATOM 714 C C . VAL A 1 102 ? -28.212 6.190 32.469 1.00 98.06 102 VAL A C 1
ATOM 716 O O . VAL A 1 102 ? -27.944 6.580 31.330 1.00 98.06 102 VAL A O 1
ATOM 719 N N . GLY A 1 103 ? -29.432 5.779 32.810 1.00 97.31 103 GLY A N 1
ATOM 720 C CA . GLY A 1 103 ? -30.584 5.839 31.914 1.00 97.31 103 GLY A CA 1
ATOM 721 C C . GLY A 1 103 ? -31.140 7.259 31.775 1.00 97.31 103 GLY A C 1
ATOM 722 O O . GLY A 1 103 ? -31.386 7.931 32.772 1.00 97.31 103 GLY A O 1
ATOM 723 N N . LEU A 1 104 ? -31.379 7.716 30.548 1.00 97.12 104 LEU A N 1
ATOM 724 C CA . LEU A 1 104 ? -32.093 8.943 30.203 1.00 97.12 104 LEU A CA 1
ATOM 725 C C . LEU A 1 104 ? -33.477 8.600 29.656 1.00 97.12 104 LEU A C 1
ATOM 727 O O . LEU A 1 104 ? -33.601 7.933 28.628 1.00 97.12 104 LEU A O 1
ATOM 731 N N . MET A 1 105 ? -34.522 9.148 30.273 1.00 95.69 105 MET A N 1
ATOM 732 C CA . MET A 1 105 ? -35.889 9.030 29.762 1.00 95.69 105 MET A CA 1
ATOM 733 C C . MET A 1 105 ? -36.768 10.220 30.164 1.00 95.69 105 MET A C 1
ATOM 735 O O . MET A 1 105 ? -36.420 11.030 31.026 1.00 95.69 105 MET A O 1
ATOM 739 N N . VAL A 1 106 ? -37.948 10.313 29.554 1.00 95.19 106 VAL A N 1
ATOM 740 C CA . VAL A 1 106 ? -39.075 11.098 30.062 1.00 95.19 106 VAL A CA 1
ATOM 741 C C . VAL A 1 106 ? -39.842 10.217 31.046 1.00 95.19 106 VAL A C 1
ATOM 743 O O . VAL A 1 106 ? -40.655 9.384 30.651 1.00 95.19 106 VAL A O 1
ATOM 746 N N . GLY A 1 107 ? -39.561 10.401 32.333 1.00 90.38 107 GLY A N 1
ATOM 747 C CA . GLY A 1 107 ? -40.265 9.753 33.432 1.00 90.38 107 GLY A CA 1
ATOM 748 C C . GLY A 1 107 ? -41.564 10.471 33.809 1.00 90.38 107 GLY A C 1
ATOM 749 O O . GLY A 1 107 ? -41.963 11.479 33.222 1.00 90.38 107 GLY A O 1
ATOM 750 N N . THR A 1 108 ? -42.227 9.987 34.860 1.00 88.94 108 THR A N 1
ATOM 751 C CA . THR A 1 108 ? -43.495 10.562 35.351 1.00 88.94 108 THR A CA 1
ATOM 752 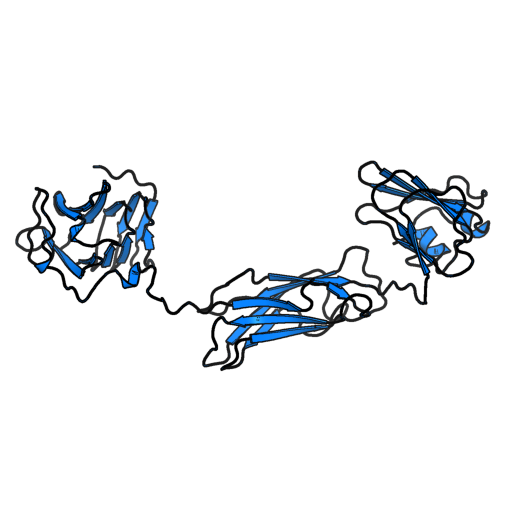C C . THR A 1 108 ? -43.350 11.974 35.922 1.00 88.94 108 THR A C 1
ATOM 754 O O . THR A 1 108 ? -44.337 12.696 36.037 1.00 88.94 108 THR A O 1
ATOM 757 N N . THR A 1 109 ? -42.134 12.361 36.310 1.00 88.12 109 THR A N 1
ATOM 758 C CA . THR A 1 109 ? -41.801 13.653 36.928 1.00 88.12 109 THR A CA 1
ATOM 759 C C . THR A 1 109 ? -41.104 14.623 35.970 1.00 88.12 109 THR A C 1
ATOM 761 O O . THR A 1 109 ? -40.836 15.759 36.355 1.00 88.12 109 THR A O 1
ATOM 764 N N . GLY A 1 110 ? -40.840 14.217 34.722 1.00 93.62 110 GLY A N 1
ATOM 765 C CA . GLY A 1 110 ? -40.119 15.015 33.729 1.00 93.62 110 GLY A CA 1
ATOM 766 C C . GLY A 1 110 ? -38.964 14.246 33.091 1.00 93.62 110 GLY A C 1
ATOM 767 O O . GLY A 1 110 ? -38.989 13.022 33.027 1.00 93.62 110 GLY A O 1
ATOM 768 N N . VAL A 1 111 ? -37.952 14.964 32.599 1.00 97.19 111 VAL A N 1
ATOM 769 C CA . VAL A 1 111 ? -36.710 14.342 32.112 1.00 97.19 111 VAL A CA 1
ATOM 770 C C . VAL A 1 111 ? -35.902 13.871 33.316 1.00 97.19 111 VAL A C 1
ATOM 772 O O . VAL A 1 111 ? -35.681 14.655 34.242 1.00 97.19 111 VAL A O 1
ATOM 775 N N . VAL A 1 112 ? -35.471 12.613 33.302 1.00 97.56 112 VAL A N 1
ATOM 776 C CA . VAL A 1 112 ? -34.711 12.006 34.398 1.00 97.56 112 VAL A CA 1
ATOM 777 C C . VAL A 1 112 ? -33.417 11.368 33.903 1.00 97.56 112 VAL A C 1
ATOM 779 O O . VAL A 1 112 ? -33.353 10.893 32.769 1.00 97.56 112 VAL A O 1
ATOM 782 N N . LEU A 1 113 ? -32.411 11.367 34.778 1.00 97.75 113 LEU A N 1
ATOM 783 C CA . LEU A 1 113 ? -31.186 10.575 34.682 1.00 97.75 113 LEU A CA 1
ATOM 784 C C . LEU A 1 113 ? -31.196 9.564 35.835 1.00 97.75 113 LEU A C 1
ATOM 786 O O . LEU A 1 113 ? -30.974 9.932 36.988 1.00 97.75 113 LEU A O 1
ATOM 790 N N . GLY A 1 114 ? -31.556 8.314 35.550 1.00 95.56 114 GLY A N 1
ATOM 791 C CA . GLY A 1 114 ? -31.887 7.330 36.577 1.00 95.56 114 GLY A CA 1
ATOM 792 C C . GLY A 1 114 ? -33.080 7.819 37.399 1.00 95.56 114 GLY A C 1
ATOM 793 O O . GLY A 1 114 ? -34.185 7.982 36.882 1.00 95.56 114 GLY A O 1
ATOM 794 N N . THR A 1 115 ? -32.854 8.104 38.681 1.00 94.75 115 THR A N 1
ATOM 795 C CA . THR A 1 115 ? -33.860 8.702 39.577 1.00 94.75 115 THR A CA 1
ATOM 796 C C . THR A 1 115 ? -33.698 10.214 39.774 1.00 94.75 115 THR A C 1
ATOM 798 O O . THR A 1 115 ? -34.574 10.849 40.367 1.00 94.75 115 THR A O 1
ATOM 801 N N . GLN A 1 116 ? -32.628 10.824 39.252 1.00 97.06 116 GLN A N 1
ATOM 802 C CA . GLN A 1 116 ? -32.425 12.270 39.319 1.00 97.06 116 GLN A CA 1
ATOM 803 C C . GLN A 1 116 ? -33.366 12.991 38.350 1.00 97.06 116 GLN A C 1
ATOM 805 O O . GLN A 1 116 ? -33.319 12.774 37.141 1.00 97.06 116 GLN A O 1
ATOM 810 N N . VAL A 1 117 ? -34.183 13.913 38.866 1.00 97.44 117 VAL A N 1
ATOM 811 C CA . VAL A 1 117 ? -34.987 14.822 38.037 1.00 97.44 117 VAL A CA 1
ATOM 812 C C . VAL A 1 117 ? -34.102 15.946 37.508 1.00 97.44 117 VAL A C 1
ATOM 814 O O . VAL A 1 117 ? -33.411 16.612 38.279 1.00 97.44 117 VAL A O 1
ATOM 817 N N . VAL A 1 118 ? -34.137 16.170 36.194 1.00 97.94 118 VAL A N 1
ATOM 818 C CA . VAL A 1 118 ? -33.405 17.254 35.535 1.00 97.94 118 VAL A CA 1
ATOM 819 C C . VAL A 1 118 ? -34.342 18.435 35.298 1.00 97.94 118 VAL A C 1
ATOM 821 O O . VAL A 1 118 ? -35.390 18.308 34.661 1.00 97.94 118 VAL A O 1
ATOM 824 N N . ASP A 1 119 ? -33.947 19.614 35.771 1.00 96.75 119 ASP A N 1
ATOM 825 C CA . ASP A 1 119 ? -34.732 20.844 35.669 1.00 96.75 119 ASP A CA 1
ATOM 826 C C . ASP A 1 119 ? -34.144 21.862 34.686 1.00 96.75 119 ASP A C 1
ATOM 828 O O . ASP A 1 119 ? -33.094 21.663 34.078 1.00 96.75 119 ASP A O 1
ATOM 832 N N . ALA A 1 120 ? -34.862 22.969 34.483 1.00 96.44 120 ALA A N 1
ATOM 833 C CA . ALA A 1 120 ? -34.416 24.069 33.624 1.00 96.44 120 ALA A CA 1
ATOM 834 C C . ALA A 1 120 ? -33.251 24.882 34.226 1.00 96.44 120 ALA A C 1
ATOM 836 O O . ALA A 1 120 ? -32.708 25.761 33.561 1.00 96.44 120 ALA A O 1
ATOM 837 N N . THR A 1 121 ? -32.874 24.601 35.473 1.00 97.06 121 THR A N 1
ATOM 838 C CA . THR A 1 121 ? -31.716 25.192 36.146 1.00 97.06 121 THR A CA 1
ATOM 839 C C . THR A 1 121 ? -30.567 24.195 36.109 1.00 97.06 121 THR A C 1
ATOM 841 O O . THR A 1 121 ? -30.754 23.042 36.485 1.00 97.06 121 THR A O 1
ATOM 844 N N . ALA A 1 122 ? -29.386 24.646 35.683 1.00 96.56 122 ALA A N 1
ATOM 845 C CA . ALA A 1 122 ? -28.191 23.811 35.654 1.00 96.56 122 ALA A CA 1
ATOM 846 C C . ALA A 1 122 ? -27.829 23.286 37.050 1.00 96.56 122 ALA A C 1
ATOM 848 O O . ALA A 1 122 ? -27.750 24.055 38.011 1.00 96.56 122 ALA A O 1
ATOM 849 N N . ALA A 1 123 ? -27.592 21.981 37.136 1.00 96.94 123 ALA A N 1
ATOM 850 C CA . ALA A 1 123 ? -27.161 21.276 38.337 1.00 96.94 123 ALA A CA 1
ATOM 851 C C . ALA A 1 123 ? -26.068 20.254 37.986 1.00 96.94 123 ALA A C 1
ATOM 853 O O . ALA A 1 123 ? -25.854 19.950 36.816 1.00 96.94 123 ALA A O 1
ATOM 854 N N . ALA A 1 124 ? -25.359 19.724 38.982 1.00 96.75 124 ALA A N 1
ATOM 855 C CA . ALA A 1 124 ? -24.453 18.597 38.760 1.00 96.75 124 ALA A CA 1
ATOM 856 C C . ALA A 1 124 ? -25.249 17.313 38.473 1.00 96.75 124 ALA A C 1
ATOM 858 O O . ALA A 1 124 ? -26.342 17.128 39.016 1.00 96.75 124 ALA A O 1
ATOM 859 N N . LEU A 1 125 ? -24.691 16.421 37.653 1.00 95.50 125 LEU A N 1
ATOM 860 C CA . LEU A 1 125 ? -25.179 15.044 37.567 1.00 95.50 125 LEU A CA 1
ATOM 861 C C . LEU A 1 125 ? -24.876 14.353 38.903 1.00 95.50 125 LEU A C 1
ATOM 863 O O . LEU A 1 125 ? -23.762 14.473 39.409 1.00 95.50 125 LEU A O 1
ATOM 867 N N . ASP A 1 126 ? -25.871 13.701 39.499 1.00 94.38 126 ASP A N 1
ATOM 868 C CA . ASP A 1 126 ? -25.720 12.996 40.774 1.00 94.38 126 ASP A CA 1
ATOM 869 C C . ASP A 1 126 ? -24.988 11.657 40.552 1.00 94.38 126 ASP A C 1
ATOM 871 O O . ASP A 1 126 ? -25.581 10.741 39.977 1.00 94.38 126 ASP A O 1
ATOM 875 N N . PRO A 1 127 ? -23.730 11.491 41.012 1.00 90.50 127 PRO A N 1
ATOM 876 C CA . PRO A 1 127 ? -22.956 10.281 40.733 1.00 90.50 127 PRO A CA 1
ATOM 877 C C . PRO A 1 127 ? -23.555 9.014 41.353 1.00 90.50 127 PRO A C 1
ATOM 879 O O . PRO A 1 127 ? -23.220 7.911 40.939 1.00 90.50 127 PRO A O 1
ATOM 882 N N . THR A 1 128 ? -24.458 9.140 42.334 1.00 93.06 128 THR A N 1
ATOM 883 C CA . THR A 1 128 ? -25.143 7.977 42.924 1.00 93.06 128 THR A CA 1
ATOM 884 C C . THR A 1 128 ? -26.152 7.326 41.976 1.00 93.06 128 THR A C 1
ATOM 886 O O . THR A 1 128 ? -26.619 6.222 42.249 1.00 93.06 128 THR A O 1
ATOM 889 N N . GLN A 1 129 ? -26.474 7.991 40.864 1.00 94.62 129 GLN A N 1
ATOM 890 C CA . GLN A 1 129 ? -27.320 7.450 39.801 1.00 94.62 129 GLN A CA 1
ATOM 891 C C . GLN A 1 129 ? -26.556 6.554 38.826 1.00 94.62 129 GLN A C 1
ATOM 893 O O . GLN A 1 129 ? -27.193 5.904 37.999 1.00 94.62 129 GLN A O 1
ATOM 898 N N . LEU A 1 130 ? -25.220 6.557 38.884 1.00 95.56 130 LEU A N 1
ATOM 899 C CA . LEU A 1 130 ? -24.397 5.822 37.939 1.00 95.56 130 LEU A CA 1
ATOM 900 C C . LEU A 1 130 ? -24.290 4.343 38.319 1.00 95.56 130 LEU A C 1
ATOM 902 O O . LEU A 1 130 ? -24.028 3.998 39.474 1.00 95.56 130 LEU A O 1
ATOM 906 N N . ASP A 1 131 ? -24.386 3.473 37.319 1.00 94.94 131 ASP A N 1
ATOM 907 C CA . ASP A 1 131 ? -23.806 2.138 37.388 1.00 94.94 131 ASP A CA 1
ATOM 908 C C . ASP A 1 131 ? -22.309 2.229 37.064 1.00 94.94 131 ASP A C 1
ATOM 910 O O . ASP A 1 131 ? -21.908 2.307 35.902 1.00 94.94 131 ASP A O 1
ATOM 914 N N . ALA A 1 132 ? -21.479 2.232 38.108 1.00 89.38 132 ALA A N 1
ATOM 915 C CA . ALA A 1 132 ? -20.025 2.330 37.991 1.00 89.38 132 ALA A CA 1
ATOM 916 C C . ALA A 1 132 ? -19.371 1.101 37.324 1.00 89.38 132 ALA A C 1
ATOM 918 O O . ALA A 1 132 ? -18.182 1.141 37.016 1.00 89.38 132 ALA A O 1
ATOM 919 N N . ALA A 1 133 ? -20.106 -0.003 37.129 1.00 85.62 133 ALA A N 1
ATOM 920 C CA . ALA A 1 133 ? -19.593 -1.182 36.434 1.00 85.62 133 ALA A CA 1
ATOM 921 C C . ALA A 1 133 ? -19.676 -1.063 34.902 1.00 85.62 133 ALA A C 1
ATOM 923 O O . ALA A 1 133 ? -19.036 -1.850 34.203 1.00 85.62 133 ALA A O 1
ATOM 924 N N . ASP A 1 134 ? -20.448 -0.106 34.381 1.00 88.56 134 ASP A N 1
ATOM 925 C CA . ASP A 1 134 ? -20.651 0.095 32.947 1.00 88.56 134 ASP A CA 1
ATOM 926 C C . ASP A 1 134 ? -20.138 1.474 32.518 1.00 88.56 134 ASP A C 1
ATOM 928 O O . ASP A 1 134 ? -20.832 2.478 32.660 1.00 88.56 134 ASP A O 1
ATOM 932 N N . THR A 1 135 ? -18.909 1.531 32.004 1.00 92.94 135 THR A N 1
ATOM 933 C CA . THR A 1 135 ? -18.238 2.783 31.623 1.00 92.94 135 THR A CA 1
ATOM 934 C C . THR A 1 135 ? -18.019 2.882 30.113 1.00 92.94 135 THR A C 1
ATOM 936 O O . THR A 1 135 ? -18.029 1.897 29.369 1.00 92.94 135 THR A O 1
ATOM 939 N N . SER A 1 136 ? -17.791 4.106 29.641 1.00 90.81 136 SER A N 1
ATOM 940 C CA . SER A 1 136 ? -17.406 4.386 28.256 1.00 90.81 136 SER A CA 1
ATOM 941 C C . SER A 1 136 ? -15.924 4.133 27.965 1.00 90.81 136 SER A C 1
ATOM 943 O O . SER A 1 136 ? -15.504 4.275 26.820 1.00 90.81 136 SER A O 1
ATOM 945 N N . ASP A 1 137 ? -15.130 3.748 28.966 1.00 84.94 137 ASP A N 1
ATOM 946 C CA . ASP A 1 137 ? -13.680 3.594 28.829 1.00 84.94 137 ASP A CA 1
ATOM 947 C C . ASP A 1 137 ? -13.334 2.597 27.721 1.00 84.94 137 ASP A C 1
ATOM 949 O O . ASP A 1 137 ? -12.590 2.931 26.808 1.00 84.94 137 ASP A O 1
ATOM 953 N N . SER A 1 138 ? -13.996 1.440 27.664 1.00 77.19 138 SER A N 1
ATOM 954 C CA . SER A 1 138 ? -13.798 0.468 26.572 1.00 77.19 138 SER A CA 1
ATOM 955 C C . SER A 1 138 ? -14.055 1.022 25.157 1.00 77.19 138 SER A C 1
ATOM 957 O O . SER A 1 138 ? -13.559 0.470 24.177 1.00 77.19 138 SER A O 1
ATOM 959 N N . VAL A 1 139 ? -14.813 2.116 25.038 1.00 82.00 139 VAL A N 1
ATOM 960 C CA . VAL A 1 139 ? -15.142 2.787 23.772 1.00 82.00 139 VAL A CA 1
ATOM 961 C C . VAL A 1 139 ? -14.083 3.827 23.389 1.00 82.00 139 VAL A C 1
ATOM 963 O O . VAL A 1 139 ? -13.883 4.086 22.201 1.00 82.00 139 VAL A O 1
ATOM 966 N N . PHE A 1 140 ? -13.411 4.430 24.375 1.00 72.62 140 PHE A N 1
ATOM 967 C CA . PHE A 1 140 ? -12.532 5.591 24.185 1.00 72.62 140 PHE A CA 1
ATOM 968 C C . PHE A 1 140 ? -11.124 5.464 24.754 1.00 72.62 140 PHE A C 1
ATOM 970 O O . PHE A 1 140 ? -10.340 6.416 24.658 1.00 72.62 140 PHE A O 1
ATOM 977 N N . GLU A 1 141 ? -10.802 4.345 25.381 1.00 64.88 141 GLU A N 1
ATOM 978 C CA . GLU A 1 141 ? -9.501 4.126 25.965 1.00 64.88 141 GLU A CA 1
ATOM 979 C C . GLU A 1 141 ? -8.428 4.271 24.884 1.00 64.88 141 GLU A C 1
ATOM 981 O O . GLU A 1 141 ? -8.332 3.495 23.932 1.00 64.88 141 GLU A O 1
ATOM 986 N N . THR A 1 142 ? -7.519 5.210 25.119 1.00 57.88 142 THR A N 1
ATOM 987 C CA . THR A 1 142 ? -6.132 5.122 24.665 1.00 57.88 142 THR A CA 1
ATOM 988 C C . THR A 1 142 ? -5.415 4.012 25.455 1.00 57.88 142 THR A C 1
ATOM 990 O O . THR A 1 142 ? -4.468 4.300 26.187 1.00 57.88 142 THR A O 1
ATOM 993 N N . GLY A 1 143 ? -5.909 2.766 25.394 1.00 48.62 143 GLY A N 1
ATOM 994 C CA . GLY A 1 143 ? -5.429 1.674 26.256 1.00 48.62 143 GLY A CA 1
ATOM 995 C C . GLY A 1 143 ? -6.225 0.359 26.281 1.00 48.62 143 GLY A C 1
ATOM 996 O O . GLY A 1 143 ? -5.640 -0.660 26.644 1.00 48.62 143 GLY A O 1
ATOM 997 N N . SER A 1 144 ? -7.481 0.325 25.822 1.00 39.09 144 SER A N 1
ATOM 998 C CA . SER A 1 144 ? -8.241 -0.914 25.678 1.00 39.09 144 SER A CA 1
ATOM 999 C C . SER A 1 144 ? -7.872 -1.428 24.314 1.00 39.09 144 SER A C 1
ATOM 1001 O O . SER A 1 144 ? -8.218 -0.829 23.290 1.00 39.09 144 SER A O 1
ATOM 1003 N N . SER A 1 145 ? -7.113 -2.516 24.274 1.00 42.88 145 SER A N 1
ATOM 1004 C CA . SER A 1 145 ? -7.004 -3.259 23.039 1.00 42.88 145 SER A CA 1
ATOM 1005 C C . SER A 1 145 ? -8.411 -3.763 22.711 1.00 42.88 145 SER A C 1
ATOM 1007 O O . SER A 1 145 ? -8.814 -4.844 23.140 1.00 42.88 145 SER A O 1
ATOM 1009 N N . THR A 1 146 ? -9.117 -3.030 21.842 1.00 43.00 146 THR A N 1
ATOM 1010 C CA . THR A 1 146 ? -9.745 -3.709 20.701 1.00 43.00 146 THR A CA 1
ATOM 1011 C C . THR A 1 146 ? -8.741 -4.793 20.314 1.00 43.00 146 THR A C 1
ATOM 1013 O O . THR A 1 146 ? -7.585 -4.388 20.128 1.00 43.00 146 THR A O 1
ATOM 1016 N N . PRO A 1 147 ? -9.063 -6.110 20.335 1.00 47.00 147 PRO A N 1
ATOM 1017 C CA . PRO A 1 147 ? -8.076 -7.117 19.954 1.00 47.00 147 PRO A CA 1
ATOM 1018 C C . PRO A 1 147 ? -7.459 -6.594 18.672 1.00 47.00 147 PRO A C 1
ATOM 1020 O O . PRO A 1 147 ? -8.213 -6.247 17.755 1.00 47.00 147 PRO A O 1
ATOM 1023 N N . ALA A 1 148 ? -6.154 -6.299 18.734 1.00 61.78 148 ALA A N 1
ATOM 1024 C CA . ALA A 1 148 ? -5.521 -5.476 17.720 1.00 61.78 148 ALA A CA 1
ATOM 1025 C C . ALA A 1 148 ? -5.843 -6.171 16.411 1.00 61.78 148 ALA A C 1
ATOM 1027 O O . ALA A 1 148 ? -5.509 -7.344 16.279 1.00 61.78 148 ALA A O 1
ATOM 1028 N N . VAL A 1 149 ? -6.612 -5.515 15.530 1.00 73.62 149 VAL A N 1
ATOM 1029 C CA . VAL A 1 149 ? -7.062 -6.187 14.313 1.00 73.62 149 VAL A CA 1
ATOM 1030 C C . VAL A 1 149 ? -5.783 -6.626 13.622 1.00 73.62 149 VAL A C 1
ATOM 1032 O O . VAL A 1 149 ? -4.963 -5.744 13.332 1.00 73.62 149 VAL A O 1
ATOM 1035 N N . PRO A 1 150 ? -5.556 -7.941 13.464 1.00 82.62 150 PRO A N 1
ATOM 1036 C CA . PRO A 1 150 ? -4.252 -8.431 13.087 1.00 82.62 150 PRO A CA 1
ATOM 1037 C C . PRO A 1 150 ? -3.867 -7.766 11.777 1.00 82.62 150 PRO A C 1
ATOM 1039 O O . PRO A 1 150 ? -4.670 -7.653 10.843 1.00 82.62 150 PRO A O 1
ATOM 1042 N N . THR A 1 151 ? -2.661 -7.221 11.744 1.00 89.44 151 THR A N 1
ATOM 1043 C CA . THR A 1 151 ? -2.203 -6.487 10.579 1.00 89.44 151 THR A CA 1
ATOM 1044 C C . THR A 1 151 ? -1.427 -7.402 9.656 1.00 89.44 151 THR A C 1
ATOM 1046 O O . THR A 1 151 ? -0.824 -8.381 10.090 1.00 89.44 151 THR A O 1
ATOM 1049 N N . VAL A 1 152 ? -1.460 -7.080 8.369 1.00 92.69 152 VAL A N 1
ATOM 1050 C CA . VAL A 1 152 ? -0.604 -7.676 7.351 1.00 92.69 152 VAL A CA 1
ATOM 1051 C C . VAL A 1 152 ? 0.396 -6.619 6.901 1.00 92.69 152 VAL A C 1
ATOM 1053 O O . VAL A 1 152 ? 0.026 -5.465 6.653 1.00 92.69 152 VAL A O 1
ATOM 1056 N N . THR A 1 153 ? 1.656 -7.012 6.775 1.00 95.44 153 THR A N 1
ATOM 1057 C CA . THR A 1 153 ? 2.677 -6.285 6.016 1.00 95.44 153 THR A CA 1
ATOM 1058 C C . THR A 1 153 ? 3.097 -7.103 4.801 1.00 95.44 153 THR A C 1
ATOM 1060 O O . THR A 1 153 ? 2.985 -8.330 4.798 1.00 95.44 153 THR A O 1
ATOM 1063 N N . LEU A 1 154 ? 3.577 -6.414 3.767 1.00 97.75 154 LEU A N 1
ATOM 1064 C CA . LEU A 1 154 ? 4.202 -7.021 2.598 1.00 97.75 154 LEU A CA 1
ATOM 1065 C C . LEU A 1 154 ? 5.643 -6.525 2.505 1.00 97.75 154 LEU A C 1
ATOM 1067 O O . LEU A 1 154 ? 5.894 -5.322 2.573 1.00 97.75 154 LEU A O 1
ATOM 1071 N N . SER A 1 155 ? 6.577 -7.449 2.333 1.00 96.00 155 SER A N 1
ATOM 1072 C CA . SER A 1 155 ? 7.969 -7.150 2.002 1.00 96.00 155 SER A CA 1
ATOM 1073 C C . SER A 1 155 ? 8.416 -7.975 0.804 1.00 96.00 155 SER A C 1
ATOM 1075 O O . SER A 1 155 ? 7.767 -8.955 0.439 1.00 96.00 155 SER A O 1
ATOM 1077 N N . GLN A 1 156 ? 9.533 -7.583 0.199 1.00 97.38 156 GLN A N 1
ATOM 1078 C CA . GLN A 1 156 ? 10.195 -8.361 -0.841 1.00 97.38 156 GLN A CA 1
ATOM 1079 C C . GLN A 1 156 ? 11.662 -8.602 -0.493 1.00 97.38 156 GLN A C 1
ATOM 1081 O O . GLN A 1 156 ? 12.278 -7.833 0.248 1.00 97.38 156 GLN A O 1
ATOM 1086 N N . THR A 1 157 ? 12.213 -9.686 -1.024 1.00 96.00 157 THR A N 1
ATOM 1087 C CA . THR A 1 157 ? 13.650 -9.964 -1.071 1.00 96.00 157 THR A CA 1
ATOM 1088 C C . THR A 1 157 ? 14.009 -10.308 -2.515 1.00 96.00 157 THR A C 1
ATOM 1090 O O . THR A 1 157 ? 13.372 -11.215 -3.048 1.00 96.00 157 THR A O 1
ATOM 1093 N N . PRO A 1 158 ? 14.991 -9.633 -3.135 1.00 94.69 158 PRO A N 1
ATOM 1094 C CA . PRO A 1 158 ? 15.891 -8.633 -2.546 1.00 94.69 158 PRO A CA 1
ATOM 1095 C C . PRO A 1 158 ? 15.188 -7.301 -2.226 1.00 94.69 158 PRO A C 1
ATOM 1097 O O . PRO A 1 158 ? 14.154 -6.966 -2.796 1.00 94.69 158 PRO A O 1
ATOM 1100 N N . THR A 1 159 ? 15.695 -6.570 -1.229 1.00 90.50 159 THR A N 1
ATOM 1101 C CA . THR A 1 159 ? 15.011 -5.382 -0.677 1.00 90.50 159 THR A CA 1
ATOM 1102 C C . THR A 1 159 ? 15.093 -4.146 -1.569 1.00 90.50 159 THR A C 1
ATOM 1104 O O . THR A 1 159 ? 14.298 -3.227 -1.391 1.00 90.50 159 THR A O 1
ATOM 1107 N N . ASP A 1 160 ? 16.053 -4.109 -2.493 1.00 86.00 160 ASP A N 1
ATOM 1108 C CA . ASP A 1 160 ? 16.168 -3.081 -3.536 1.00 86.00 160 ASP A CA 1
ATOM 1109 C C . ASP A 1 160 ? 15.102 -3.239 -4.634 1.00 86.00 160 ASP A C 1
ATOM 1111 O O . ASP A 1 160 ? 14.826 -2.282 -5.352 1.00 86.00 160 ASP A O 1
ATOM 1115 N N . GLY A 1 161 ? 14.447 -4.403 -4.705 1.00 89.38 161 GLY A N 1
ATOM 1116 C CA . GLY A 1 161 ? 13.402 -4.672 -5.680 1.00 89.38 161 GLY A CA 1
ATOM 1117 C C . GLY A 1 161 ? 13.919 -4.839 -7.090 1.00 89.38 161 GLY A C 1
ATOM 1118 O O . GLY A 1 161 ? 13.211 -4.463 -8.016 1.00 89.38 161 GLY A O 1
ATOM 1119 N N . MET A 1 162 ? 15.127 -5.363 -7.248 1.00 88.00 162 MET A N 1
ATOM 1120 C CA . MET A 1 162 ? 15.721 -5.637 -8.550 1.00 88.00 162 MET A CA 1
ATOM 1121 C C . MET A 1 162 ? 16.073 -7.114 -8.630 1.00 88.00 162 MET A C 1
ATOM 1123 O O . MET A 1 162 ? 16.622 -7.672 -7.680 1.00 88.00 162 MET A O 1
ATOM 1127 N N . ILE A 1 163 ? 15.725 -7.747 -9.741 1.00 89.25 163 ILE A N 1
ATOM 1128 C CA . ILE A 1 163 ? 16.184 -9.084 -10.104 1.00 89.25 163 ILE A CA 1
ATOM 1129 C C . ILE A 1 163 ? 16.697 -9.036 -11.534 1.00 89.25 163 ILE A C 1
ATOM 1131 O O . ILE A 1 163 ? 16.161 -8.283 -12.344 1.00 89.25 163 ILE A O 1
ATOM 1135 N N . ASP A 1 164 ? 17.711 -9.841 -11.820 1.00 84.69 164 ASP A N 1
ATOM 1136 C CA . ASP A 1 164 ? 18.280 -9.953 -13.161 1.00 84.69 164 ASP A CA 1
ATOM 1137 C C . ASP A 1 164 ? 17.973 -11.348 -13.694 1.00 84.69 164 ASP A C 1
ATOM 1139 O O . ASP A 1 164 ? 18.113 -12.331 -12.959 1.00 84.69 164 ASP A O 1
ATOM 1143 N N . GLU A 1 165 ? 17.593 -11.453 -14.960 1.00 83.75 165 GLU A N 1
ATOM 1144 C CA . GLU A 1 165 ? 17.321 -12.745 -15.600 1.00 83.75 165 GLU A CA 1
ATOM 1145 C C . GLU A 1 165 ? 18.543 -13.673 -15.616 1.00 83.75 165 GLU A C 1
ATOM 1147 O O . GLU A 1 165 ? 18.427 -14.884 -15.402 1.00 83.75 165 GLU A O 1
ATOM 1152 N N . ASP A 1 166 ? 19.738 -13.103 -15.791 1.00 77.19 166 ASP A N 1
ATOM 1153 C CA . ASP A 1 166 ? 21.009 -13.833 -15.831 1.00 77.19 166 ASP A CA 1
ATOM 1154 C C . ASP A 1 166 ? 21.712 -13.948 -14.463 1.00 77.19 166 ASP A C 1
ATOM 1156 O O . ASP A 1 166 ? 22.680 -14.701 -14.308 1.00 77.19 166 ASP A O 1
ATOM 1160 N N . GLY A 1 167 ? 21.221 -13.224 -13.455 1.00 76.94 167 GLY A N 1
ATOM 1161 C CA . GLY A 1 167 ? 21.790 -13.192 -12.113 1.00 76.94 167 GLY A CA 1
ATOM 1162 C C . GLY A 1 167 ? 23.095 -12.396 -11.972 1.00 76.94 167 GLY A C 1
ATOM 1163 O O . GLY A 1 167 ? 23.870 -12.685 -11.053 1.00 76.94 167 GLY A O 1
ATOM 1164 N N . SER A 1 168 ? 23.380 -11.453 -12.875 1.00 73.88 168 SER A N 1
ATOM 1165 C CA . SER A 1 168 ? 24.651 -10.718 -12.932 1.00 73.88 168 SER A CA 1
ATOM 1166 C C . SER A 1 168 ? 24.916 -9.817 -11.716 1.00 73.88 168 SER A C 1
ATOM 1168 O O . SER A 1 168 ? 25.920 -10.002 -11.019 1.00 73.88 168 SER A O 1
ATOM 1170 N N . ALA A 1 169 ? 24.053 -8.831 -11.451 1.00 76.38 169 ALA A N 1
ATOM 1171 C CA . ALA A 1 169 ? 24.195 -7.864 -10.355 1.00 76.38 169 ALA A CA 1
ATOM 1172 C C . ALA A 1 169 ? 23.192 -8.112 -9.214 1.00 76.38 169 ALA A C 1
ATOM 1174 O O . ALA A 1 169 ? 23.495 -7.848 -8.045 1.00 76.38 169 ALA A O 1
ATOM 1175 N N . HIS A 1 170 ? 22.033 -8.670 -9.549 1.00 84.44 170 HIS A N 1
ATOM 1176 C CA . HIS A 1 170 ? 20.927 -8.995 -8.658 1.00 84.44 170 HIS A CA 1
ATOM 1177 C C . HIS A 1 170 ? 20.562 -10.489 -8.771 1.00 84.44 170 HIS A C 1
ATOM 1179 O O . HIS A 1 170 ? 20.914 -11.146 -9.746 1.00 84.44 170 HIS A O 1
ATOM 1185 N N . PRO A 1 171 ? 19.907 -11.100 -7.763 1.00 88.62 171 PRO A N 1
ATOM 1186 C CA . PRO A 1 171 ? 19.502 -12.506 -7.844 1.00 88.62 171 PRO A CA 1
ATOM 1187 C C . PRO A 1 171 ? 18.424 -12.727 -8.915 1.00 88.62 171 PRO A C 1
ATOM 1189 O O . PRO A 1 171 ? 17.644 -11.829 -9.194 1.00 88.62 171 PRO A O 1
ATOM 1192 N N . THR A 1 172 ? 18.287 -13.959 -9.410 1.00 91.12 172 THR A N 1
ATOM 1193 C CA . THR A 1 172 ? 17.289 -14.337 -10.435 1.00 91.12 172 THR A CA 1
ATOM 1194 C C . THR A 1 172 ? 15.878 -14.572 -9.892 1.00 91.12 172 THR A C 1
ATOM 1196 O O . THR A 1 172 ? 15.004 -15.086 -10.583 1.00 91.12 172 THR A O 1
ATOM 1199 N N . SER A 1 173 ? 15.623 -14.269 -8.620 1.00 95.06 173 SER A N 1
ATOM 1200 C CA . SER A 1 173 ? 14.325 -14.544 -8.003 1.00 95.06 173 SER A CA 1
ATOM 1201 C C . SER A 1 173 ? 13.964 -13.492 -6.977 1.00 95.06 173 SER A C 1
ATOM 1203 O O . SER A 1 173 ? 14.809 -13.096 -6.168 1.00 95.06 173 SER A O 1
ATOM 1205 N N . VAL A 1 174 ? 12.684 -13.132 -6.950 1.00 96.88 174 VAL A N 1
ATOM 1206 C CA . VAL A 1 174 ? 12.092 -12.281 -5.923 1.00 96.88 174 VAL A CA 1
ATOM 1207 C C . VAL A 1 174 ? 11.136 -13.096 -5.065 1.00 96.88 174 VAL A C 1
ATOM 1209 O O . VAL A 1 174 ? 10.325 -13.883 -5.551 1.00 96.88 174 VAL A O 1
ATOM 1212 N N . THR A 1 175 ? 11.224 -12.914 -3.752 1.00 98.19 175 THR A N 1
ATOM 1213 C CA . THR A 1 175 ? 10.291 -13.501 -2.790 1.00 98.19 175 THR A CA 1
ATOM 1214 C C . THR A 1 175 ? 9.515 -12.404 -2.083 1.00 98.19 175 THR A C 1
ATOM 1216 O O . THR A 1 175 ? 10.085 -11.628 -1.317 1.00 98.19 175 THR A O 1
ATOM 1219 N N . TYR A 1 176 ? 8.204 -12.381 -2.296 1.00 98.19 176 TYR A N 1
ATOM 1220 C CA . TYR A 1 176 ? 7.260 -11.534 -1.580 1.00 98.19 176 TYR A CA 1
ATOM 1221 C C . TYR A 1 176 ? 6.774 -12.256 -0.332 1.00 98.19 176 TYR A C 1
ATOM 1223 O O . TYR A 1 176 ? 6.301 -13.388 -0.406 1.00 98.19 176 TYR A O 1
ATOM 1231 N N . THR A 1 177 ? 6.877 -11.604 0.819 1.00 98.38 177 THR A N 1
ATOM 1232 C CA . THR A 1 177 ? 6.506 -12.182 2.111 1.00 98.38 177 THR A CA 1
ATOM 1233 C C . THR A 1 177 ? 5.369 -11.381 2.720 1.00 98.38 177 THR A C 1
ATOM 1235 O O . THR A 1 177 ? 5.529 -10.198 3.025 1.00 98.38 177 THR A O 1
ATOM 1238 N N . ALA A 1 178 ? 4.223 -12.032 2.919 1.00 98.00 178 ALA A N 1
ATOM 1239 C CA . ALA A 1 178 ? 3.134 -11.484 3.712 1.00 98.00 178 ALA A CA 1
ATOM 1240 C C . ALA A 1 178 ? 3.347 -11.886 5.174 1.00 98.00 178 ALA A C 1
ATOM 1242 O O . ALA A 1 178 ? 3.519 -13.070 5.463 1.00 98.00 178 ALA A O 1
ATOM 1243 N N . THR A 1 179 ? 3.349 -10.917 6.090 1.00 98.19 179 THR A N 1
ATOM 1244 C CA . THR A 1 179 ? 3.580 -11.164 7.523 1.00 98.19 179 THR A CA 1
ATOM 1245 C C . THR A 1 179 ? 2.395 -10.676 8.341 1.00 98.19 179 THR A C 1
ATOM 1247 O O . THR A 1 179 ? 1.995 -9.521 8.216 1.00 98.19 179 THR A O 1
ATOM 1250 N N . LEU A 1 180 ? 1.842 -11.554 9.174 1.00 96.31 180 LEU A N 1
ATOM 1251 C CA . LEU A 1 180 ? 0.815 -11.240 10.158 1.00 96.31 180 LEU A CA 1
ATOM 1252 C C . LEU A 1 180 ? 1.456 -10.632 11.412 1.00 96.31 180 LEU A C 1
ATOM 1254 O O . LEU A 1 180 ? 2.550 -11.026 11.815 1.00 96.31 180 LEU A O 1
ATOM 1258 N N . SER A 1 181 ? 0.757 -9.720 12.086 1.00 94.94 181 SER A N 1
ATOM 1259 C CA . SER A 1 181 ? 1.198 -9.195 13.388 1.00 94.94 181 SER A CA 1
ATOM 1260 C C . SER A 1 181 ? 1.156 -10.227 14.517 1.00 94.94 181 SER A C 1
ATOM 1262 O O . SER A 1 181 ? 1.795 -10.032 15.548 1.00 94.94 181 SER A O 1
ATOM 1264 N N . GLU A 1 182 ? 0.386 -11.300 14.341 1.00 90.56 182 GLU A N 1
ATOM 1265 C CA . GLU A 1 182 ? 0.248 -12.410 15.279 1.00 90.56 182 GLU A CA 1
ATOM 1266 C C . GLU A 1 182 ? -0.114 -13.706 14.542 1.00 90.56 182 GLU A C 1
ATOM 1268 O O . GLU A 1 182 ? -0.679 -13.674 13.448 1.00 90.56 182 GLU A O 1
ATOM 1273 N N . ALA A 1 183 ? 0.229 -14.852 15.133 1.00 92.00 183 ALA A N 1
ATOM 1274 C CA . ALA A 1 183 ? -0.025 -16.154 14.528 1.00 92.00 183 ALA A CA 1
ATOM 1275 C C . ALA A 1 183 ? -1.509 -16.527 14.642 1.00 92.00 183 ALA A C 1
ATOM 1277 O O . ALA A 1 183 ? -2.098 -16.464 15.724 1.00 92.00 183 ALA A O 1
ATOM 1278 N N . ALA A 1 184 ? -2.104 -16.969 13.535 1.00 90.75 184 ALA A N 1
ATOM 1279 C CA . ALA A 1 184 ? -3.497 -17.396 13.504 1.00 90.75 184 ALA A CA 1
ATOM 1280 C C . ALA A 1 184 ? -3.653 -18.866 13.928 1.00 90.75 184 ALA A C 1
ATOM 1282 O O . ALA A 1 184 ? -2.793 -19.707 13.673 1.00 90.75 184 ALA A O 1
ATOM 1283 N N . ALA A 1 185 ? -4.793 -19.205 14.538 1.00 89.00 185 ALA A N 1
ATOM 1284 C CA . ALA A 1 185 ? -5.114 -20.584 14.933 1.00 89.00 185 ALA A CA 1
ATOM 1285 C C . ALA A 1 185 ? -5.524 -21.494 13.753 1.00 89.00 185 ALA A C 1
ATOM 1287 O O . ALA A 1 185 ? -5.690 -22.700 13.934 1.00 89.00 185 ALA A O 1
ATOM 1288 N N . ALA A 1 186 ? -5.720 -20.918 12.567 1.00 91.94 186 ALA A N 1
ATOM 1289 C CA . ALA A 1 186 ? -6.065 -21.593 11.322 1.00 91.94 186 ALA A CA 1
ATOM 1290 C C . ALA A 1 186 ? -5.327 -20.917 10.159 1.00 91.94 186 ALA A C 1
ATOM 1292 O O . ALA A 1 186 ? -4.890 -19.775 10.300 1.00 91.94 186 ALA A O 1
ATOM 1293 N N . ASP A 1 187 ? -5.226 -21.606 9.022 1.00 93.62 187 ASP A N 1
ATOM 1294 C CA . ASP A 1 187 ? -4.571 -21.068 7.830 1.00 93.62 187 ASP A CA 1
ATOM 1295 C C . ASP A 1 187 ? -5.234 -19.761 7.371 1.00 93.62 187 ASP A C 1
ATOM 1297 O O . ASP A 1 187 ? -6.459 -19.670 7.232 1.00 93.62 187 ASP A O 1
ATOM 1301 N N . VAL A 1 188 ? -4.413 -18.753 7.086 1.00 95.50 188 VAL A N 1
ATOM 1302 C CA . VAL A 1 188 ? -4.844 -17.460 6.552 1.00 95.50 188 VAL A CA 1
ATOM 1303 C C . VAL A 1 188 ? -4.463 -17.404 5.085 1.00 95.50 188 VAL A C 1
ATOM 1305 O O . VAL A 1 188 ? -3.290 -17.455 4.730 1.00 95.50 188 VAL A O 1
ATOM 1308 N N . THR A 1 189 ? -5.464 -17.296 4.217 1.00 96.31 189 THR A N 1
ATOM 1309 C CA . THR A 1 189 ? -5.259 -17.155 2.772 1.00 96.31 189 THR A CA 1
ATOM 1310 C C . THR A 1 189 ? -5.405 -15.689 2.394 1.00 96.31 189 THR A C 1
ATOM 1312 O O . THR A 1 189 ? -6.480 -15.116 2.568 1.00 96.31 189 THR A O 1
ATOM 1315 N N . ILE A 1 190 ? -4.331 -15.087 1.887 1.00 96.38 190 ILE A N 1
ATOM 1316 C CA . ILE A 1 190 ? -4.265 -13.678 1.489 1.00 96.38 190 ILE A CA 1
ATOM 1317 C C . ILE A 1 190 ? -4.219 -13.626 -0.042 1.00 96.38 190 ILE A C 1
ATOM 1319 O O . ILE A 1 190 ? -3.175 -13.939 -0.621 1.00 96.38 190 ILE A O 1
ATOM 1323 N N . PRO A 1 191 ? -5.330 -13.293 -0.725 1.00 94.19 191 PRO A N 1
ATOM 1324 C CA . PRO A 1 191 ? -5.331 -13.184 -2.177 1.00 94.19 191 PRO A CA 1
ATOM 1325 C C . PRO A 1 191 ? -4.395 -12.075 -2.665 1.00 94.19 191 PRO A C 1
ATOM 1327 O O . PRO A 1 191 ? -4.191 -11.078 -1.975 1.00 94.19 191 PRO A O 1
ATOM 1330 N N . TYR A 1 192 ? -3.867 -12.220 -3.875 1.00 95.31 192 TYR A N 1
ATOM 1331 C CA . TYR A 1 192 ? -3.083 -11.185 -4.540 1.00 95.31 192 TYR A CA 1
ATOM 1332 C C . TYR A 1 192 ? -3.427 -11.066 -6.023 1.00 95.31 192 TYR A C 1
ATOM 1334 O O . TYR A 1 192 ? -3.955 -11.997 -6.640 1.00 95.31 192 TYR A O 1
ATOM 1342 N N . VAL A 1 193 ? -3.065 -9.919 -6.593 1.00 91.94 193 VAL A N 1
ATOM 1343 C CA . VAL A 1 193 ? -3.037 -9.660 -8.036 1.00 91.94 193 VAL A CA 1
ATOM 1344 C C . VAL A 1 193 ? -1.617 -9.249 -8.422 1.00 91.94 193 VAL A C 1
ATOM 1346 O O . VAL A 1 193 ? -1.037 -8.387 -7.764 1.00 91.94 193 VAL A O 1
ATOM 1349 N N . LEU A 1 194 ? -1.074 -9.871 -9.467 1.00 93.06 194 LEU A N 1
ATOM 1350 C CA . LEU A 1 194 ? 0.147 -9.459 -10.152 1.00 93.06 194 LEU A CA 1
ATOM 1351 C C . LEU A 1 194 ? -0.224 -8.491 -11.275 1.00 93.06 194 LEU A C 1
ATOM 1353 O O . LEU A 1 194 ? -1.117 -8.767 -12.077 1.00 93.06 194 LEU A O 1
ATOM 1357 N N . LEU A 1 195 ? 0.453 -7.352 -11.302 1.00 89.38 195 LEU A N 1
ATOM 1358 C CA . LEU A 1 195 ? 0.367 -6.316 -12.328 1.00 89.38 195 LEU A CA 1
ATOM 1359 C C . LEU A 1 195 ? 1.777 -6.008 -12.836 1.00 89.38 195 LEU A C 1
ATOM 1361 O O . LEU A 1 195 ? 2.750 -6.464 -12.245 1.00 89.38 195 LEU A O 1
ATOM 1365 N N . GLY A 1 196 ? 1.885 -5.168 -13.859 1.00 89.38 196 GLY A N 1
ATOM 1366 C CA . GLY A 1 196 ? 3.166 -4.710 -14.387 1.00 89.38 196 GLY A CA 1
ATOM 1367 C C . GLY A 1 196 ? 3.247 -4.897 -15.893 1.00 89.38 196 GLY A C 1
ATOM 1368 O O . GLY A 1 196 ? 2.212 -5.062 -16.544 1.00 89.38 196 GLY A O 1
ATOM 1369 N N . THR A 1 197 ? 4.459 -4.802 -16.422 1.00 86.50 197 THR A N 1
ATOM 1370 C CA . THR A 1 197 ? 4.743 -4.973 -17.853 1.00 86.50 197 THR A CA 1
ATOM 1371 C C . THR A 1 197 ? 5.251 -6.371 -18.183 1.00 86.50 197 THR A C 1
ATOM 1373 O O . THR A 1 197 ? 4.960 -6.818 -19.282 1.00 86.50 197 THR A O 1
ATOM 1376 N N . ALA A 1 198 ? 5.885 -7.056 -17.223 1.00 87.62 198 ALA A N 1
ATOM 1377 C CA . ALA A 1 198 ? 6.374 -8.420 -17.393 1.00 87.62 198 ALA A CA 1
ATOM 1378 C C . ALA A 1 198 ? 5.214 -9.420 -17.588 1.00 87.62 198 ALA A C 1
ATOM 1380 O O . ALA A 1 198 ? 4.247 -9.466 -16.809 1.00 87.62 198 ALA A O 1
ATOM 1381 N N . GLU A 1 199 ? 5.321 -10.241 -18.618 1.00 87.94 199 GLU A N 1
ATOM 1382 C CA . GLU A 1 199 ? 4.463 -11.338 -19.029 1.00 87.94 199 GLU A CA 1
ATOM 1383 C C . GLU A 1 199 ? 4.909 -12.682 -18.416 1.00 87.94 199 GLU A C 1
ATOM 1385 O O . GLU A 1 199 ? 6.024 -13.177 -18.562 1.00 87.94 199 GLU A O 1
ATOM 1390 N N . ALA A 1 200 ? 3.982 -13.345 -17.720 1.00 90.38 200 ALA A N 1
ATOM 1391 C CA . ALA A 1 200 ? 4.279 -14.625 -17.088 1.00 90.38 200 ALA A CA 1
ATOM 1392 C C . ALA A 1 200 ? 4.513 -15.736 -18.126 1.00 90.38 200 ALA A C 1
ATOM 1394 O O . ALA A 1 200 ? 3.646 -16.021 -18.954 1.00 90.38 200 ALA A O 1
ATOM 1395 N N . GLY A 1 201 ? 5.632 -16.441 -17.994 1.00 86.31 201 GLY A N 1
ATOM 1396 C CA . GLY A 1 201 ? 6.088 -17.483 -18.909 1.00 86.31 201 GLY A CA 1
ATOM 1397 C C . GLY A 1 201 ? 6.958 -16.980 -20.063 1.00 86.31 201 GLY A C 1
ATOM 1398 O O . GLY A 1 201 ? 7.514 -17.836 -20.749 1.00 86.31 201 GLY A O 1
ATOM 1399 N N . ALA A 1 202 ? 7.059 -15.660 -20.260 1.00 84.25 202 ALA A N 1
ATOM 1400 C CA . ALA A 1 202 ? 8.110 -15.023 -21.052 1.00 84.25 202 ALA A CA 1
ATOM 1401 C C . ALA A 1 202 ? 9.221 -14.553 -20.101 1.00 84.25 202 ALA A C 1
ATOM 1403 O O . ALA A 1 202 ? 10.231 -15.234 -20.011 1.00 84.25 202 ALA A O 1
ATOM 1404 N N . ASP A 1 203 ? 8.927 -13.566 -19.249 1.00 85.75 203 ASP A N 1
ATOM 1405 C CA . ASP A 1 203 ? 9.950 -12.854 -18.455 1.00 85.75 203 ASP A CA 1
ATOM 1406 C C . ASP A 1 203 ? 10.092 -13.416 -17.024 1.00 85.75 203 ASP A C 1
ATOM 1408 O O . ASP A 1 203 ? 11.058 -13.185 -16.294 1.00 85.75 203 ASP A O 1
ATOM 1412 N N . TYR A 1 204 ? 9.097 -14.180 -16.554 1.00 92.00 204 TYR A N 1
ATOM 1413 C CA . TYR A 1 204 ? 9.180 -14.872 -15.264 1.00 92.00 204 TYR A CA 1
ATOM 1414 C C . TYR A 1 204 ? 8.317 -16.126 -15.167 1.00 92.00 204 TYR A C 1
ATOM 1416 O O . TYR A 1 204 ? 7.233 -16.234 -15.743 1.00 92.00 204 TYR A O 1
ATOM 1424 N N . THR A 1 205 ? 8.742 -17.059 -14.317 1.00 93.44 205 THR A N 1
ATOM 1425 C CA . THR A 1 205 ? 7.981 -18.250 -13.936 1.00 93.44 205 THR A CA 1
ATOM 1426 C C . THR A 1 205 ? 7.512 -18.213 -12.479 1.00 93.44 205 THR A C 1
ATOM 1428 O O . THR A 1 205 ? 7.988 -17.450 -11.633 1.00 93.44 205 THR A O 1
ATOM 1431 N N . GLY A 1 206 ? 6.505 -19.039 -12.174 1.00 90.50 206 GLY A N 1
ATOM 1432 C CA . GLY A 1 206 ? 5.868 -19.110 -10.860 1.00 90.50 206 GLY A CA 1
ATOM 1433 C C . GLY A 1 206 ? 4.351 -18.978 -10.956 1.00 90.50 206 GLY A C 1
ATOM 1434 O O . GLY A 1 206 ? 3.681 -19.844 -11.515 1.00 90.50 206 GLY A O 1
ATOM 1435 N N . SER A 1 207 ? 3.796 -17.920 -10.365 1.00 90.19 207 SER A N 1
ATOM 1436 C CA . SER A 1 207 ? 2.349 -17.663 -10.372 1.00 90.19 207 SER A CA 1
ATOM 1437 C C . SER A 1 207 ? 1.952 -16.634 -11.425 1.00 90.19 207 SER A C 1
ATOM 1439 O O . SER A 1 207 ? 2.731 -15.744 -11.726 1.00 90.19 207 SER A O 1
ATOM 1441 N N . THR A 1 208 ? 0.723 -16.707 -11.944 1.00 87.69 208 THR A N 1
ATOM 1442 C CA . THR A 1 208 ? 0.260 -15.845 -13.047 1.00 87.69 208 THR A CA 1
ATOM 1443 C C . THR A 1 208 ? -0.982 -15.046 -12.658 1.00 87.69 208 THR A C 1
ATOM 1445 O O . THR A 1 208 ? -1.988 -15.642 -12.269 1.00 87.69 208 THR A O 1
ATOM 1448 N N . GLY A 1 209 ? -0.956 -13.721 -12.827 1.00 84.19 209 GLY A N 1
ATOM 1449 C CA . GLY A 1 209 ? -2.129 -12.837 -12.750 1.00 84.19 209 GLY A CA 1
ATOM 1450 C C . GLY A 1 209 ? -2.774 -12.705 -11.364 1.00 84.19 209 GLY A C 1
ATOM 1451 O O . GLY A 1 209 ? -2.747 -11.635 -10.772 1.00 84.19 209 GLY A O 1
ATOM 1452 N N . THR A 1 210 ? -3.371 -13.764 -10.821 1.00 91.94 210 THR A N 1
ATOM 1453 C CA . THR A 1 210 ? -3.993 -13.768 -9.488 1.00 91.94 210 THR A CA 1
ATOM 1454 C C . THR A 1 210 ? -3.690 -15.061 -8.751 1.00 91.94 210 THR A C 1
ATOM 1456 O O . THR A 1 210 ? -3.703 -16.132 -9.353 1.00 91.94 210 THR A O 1
ATOM 1459 N N . GLY A 1 211 ? -3.521 -14.984 -7.437 1.00 92.38 211 GLY A N 1
ATOM 1460 C CA . GLY A 1 211 ? -3.325 -16.159 -6.593 1.00 92.38 211 GLY A CA 1
ATOM 1461 C C . GLY A 1 211 ? -3.531 -15.828 -5.124 1.00 92.38 211 GLY A C 1
ATOM 1462 O O . GLY A 1 211 ? -4.251 -14.888 -4.788 1.00 92.38 211 GLY A O 1
ATOM 1463 N N . SER A 1 212 ? -2.912 -16.602 -4.238 1.00 94.88 212 SER A N 1
ATOM 1464 C CA . SER A 1 212 ? -2.927 -16.324 -2.804 1.00 94.88 212 SER A CA 1
ATOM 1465 C C . SER A 1 212 ? -1.636 -16.739 -2.118 1.00 94.88 212 SER A C 1
ATOM 1467 O O . SER A 1 212 ? -1.054 -17.762 -2.470 1.00 94.88 212 SER A O 1
ATOM 1469 N N . ILE A 1 213 ? -1.239 -15.983 -1.099 1.00 97.88 213 ILE A N 1
ATOM 1470 C CA . ILE A 1 213 ? -0.221 -16.383 -0.129 1.00 97.88 213 ILE A CA 1
ATOM 1471 C C . ILE A 1 213 ? -0.938 -17.025 1.060 1.00 97.88 213 ILE A C 1
ATOM 1473 O O . ILE A 1 213 ? -1.836 -16.417 1.645 1.00 97.88 213 ILE A O 1
ATOM 1477 N N . THR A 1 214 ? -0.548 -18.246 1.418 1.00 97.88 214 THR A N 1
ATOM 1478 C CA . THR A 1 214 ? -1.073 -18.938 2.601 1.00 97.88 214 THR A CA 1
ATOM 1479 C C . THR A 1 214 ? -0.088 -18.803 3.755 1.00 97.88 214 THR A C 1
ATOM 1481 O O . THR A 1 214 ? 1.064 -19.212 3.636 1.00 97.88 214 THR A O 1
ATOM 1484 N N . VAL A 1 215 ? -0.557 -18.257 4.875 1.00 98.00 215 VAL A N 1
ATOM 1485 C CA . VAL A 1 215 ? 0.123 -18.322 6.173 1.00 98.00 215 VAL A CA 1
ATOM 1486 C C . VAL A 1 215 ? -0.479 -19.501 6.929 1.00 98.00 215 VAL A C 1
ATOM 1488 O O . VAL A 1 215 ? -1.674 -19.481 7.229 1.00 98.00 215 VAL A O 1
ATOM 1491 N N . ALA A 1 216 ? 0.303 -20.551 7.176 1.00 97.75 216 ALA A N 1
ATOM 1492 C CA . ALA A 1 216 ? -0.199 -21.742 7.856 1.00 97.75 216 ALA A CA 1
ATOM 1493 C C . ALA A 1 216 ? -0.547 -21.445 9.325 1.00 97.75 216 ALA A C 1
ATOM 1495 O O . ALA A 1 216 ? -0.002 -20.528 9.942 1.00 97.75 216 ALA A O 1
ATOM 1496 N N . ALA A 1 217 ? -1.459 -22.229 9.900 1.00 95.31 217 ALA A N 1
ATOM 1497 C CA . ALA A 1 217 ? -1.825 -22.111 11.306 1.00 95.31 217 ALA A CA 1
ATOM 1498 C C . ALA A 1 217 ? -0.585 -22.179 12.222 1.00 95.31 217 ALA A C 1
ATOM 1500 O O . ALA A 1 217 ? 0.183 -23.139 12.180 1.00 95.31 217 ALA A O 1
ATOM 1501 N N . GLY A 1 218 ? -0.423 -21.179 13.089 1.00 93.12 218 GLY A N 1
ATOM 1502 C CA . GLY A 1 218 ? 0.718 -21.053 13.999 1.00 93.12 218 GLY A CA 1
ATOM 1503 C C . GLY A 1 218 ? 1.938 -20.326 13.421 1.00 93.12 218 GLY A C 1
ATOM 1504 O O . GLY A 1 218 ? 2.793 -19.916 14.208 1.00 93.12 218 GLY A O 1
ATOM 1505 N N . ASP A 1 219 ? 1.994 -20.100 12.107 1.00 97.81 219 ASP A N 1
ATOM 1506 C CA . ASP A 1 219 ? 3.049 -19.312 11.471 1.00 97.81 219 ASP A CA 1
ATOM 1507 C C . ASP A 1 219 ? 2.692 -17.818 11.438 1.00 97.81 219 ASP A C 1
ATOM 1509 O O . ASP A 1 219 ? 1.532 -17.412 11.545 1.00 97.81 219 ASP A O 1
ATOM 1513 N N . LEU A 1 220 ? 3.723 -16.982 11.301 1.00 96.69 220 LEU A N 1
ATOM 1514 C CA . LEU A 1 220 ? 3.577 -15.530 11.161 1.00 96.69 220 LEU A CA 1
ATOM 1515 C C . LEU A 1 220 ? 3.634 -15.063 9.713 1.00 96.69 220 LEU A C 1
ATOM 1517 O O . LEU A 1 220 ? 3.223 -13.943 9.428 1.00 96.69 220 LEU A O 1
ATOM 1521 N N . SER A 1 221 ? 4.161 -15.870 8.798 1.00 98.06 221 SER A N 1
ATOM 1522 C CA . SER A 1 221 ? 4.342 -15.446 7.418 1.00 98.06 221 SER A CA 1
ATOM 1523 C C . SER A 1 221 ? 4.121 -16.567 6.420 1.00 98.06 221 SER A C 1
ATOM 1525 O O . SER A 1 221 ? 4.235 -17.752 6.721 1.00 98.06 221 SER A O 1
ATOM 1527 N N . GLY A 1 222 ? 3.790 -16.144 5.208 1.00 98.19 222 GLY A N 1
ATOM 1528 C CA . GLY A 1 222 ? 3.744 -16.964 4.012 1.00 98.19 222 GLY A CA 1
ATOM 1529 C C . GLY A 1 222 ? 4.409 -16.193 2.882 1.00 98.19 222 GLY A C 1
ATOM 1530 O O . GLY A 1 222 ? 4.549 -14.966 2.954 1.00 98.19 222 GLY A O 1
ATOM 1531 N N . SER A 1 223 ? 4.820 -16.897 1.834 1.00 97.62 223 SER A N 1
ATOM 1532 C CA . SER A 1 223 ? 5.537 -16.278 0.726 1.00 97.62 223 SER A CA 1
ATOM 1533 C C . SER A 1 223 ? 5.010 -16.677 -0.647 1.00 97.62 223 SER A C 1
ATOM 1535 O O . SER A 1 223 ? 4.402 -17.730 -0.837 1.00 97.62 223 SER A O 1
ATOM 1537 N N . LEU A 1 224 ? 5.268 -15.790 -1.603 1.00 97.56 224 LEU A N 1
ATOM 1538 C CA . LEU A 1 224 ? 5.193 -16.015 -3.037 1.00 97.56 224 LEU A CA 1
ATOM 1539 C C . LEU A 1 224 ? 6.594 -15.783 -3.601 1.00 97.56 224 LEU A C 1
ATOM 1541 O O . LEU A 1 224 ? 7.150 -14.706 -3.409 1.00 97.56 224 LEU A O 1
ATOM 1545 N N . THR A 1 225 ? 7.138 -16.759 -4.319 1.00 97.50 225 THR A N 1
ATOM 1546 C CA . THR A 1 225 ? 8.401 -16.602 -5.047 1.00 97.50 225 THR A CA 1
ATOM 1547 C C . THR A 1 225 ? 8.123 -16.620 -6.540 1.00 97.50 225 THR A C 1
ATOM 1549 O O . THR A 1 225 ? 7.407 -17.501 -7.021 1.00 97.50 225 THR A O 1
ATOM 1552 N N . LEU A 1 226 ? 8.682 -15.639 -7.242 1.00 96.50 226 LEU A N 1
ATOM 1553 C CA . LEU A 1 226 ? 8.745 -15.579 -8.697 1.00 96.50 226 LEU A CA 1
ATOM 1554 C C . LEU A 1 226 ? 10.217 -15.642 -9.111 1.00 96.50 226 LEU A C 1
ATOM 1556 O O . LEU A 1 226 ? 11.081 -15.104 -8.411 1.00 96.50 226 LEU A O 1
ATOM 1560 N N . THR A 1 227 ? 10.489 -16.307 -10.225 1.00 95.12 227 THR A N 1
ATOM 1561 C CA . THR A 1 227 ? 11.838 -16.465 -10.776 1.00 95.12 227 THR A CA 1
ATOM 1562 C C . THR A 1 227 ? 11.862 -15.797 -12.137 1.00 95.12 227 THR A C 1
ATOM 1564 O O . THR A 1 227 ? 10.991 -16.097 -12.946 1.00 95.12 227 THR A O 1
ATOM 1567 N N . ALA A 1 228 ? 12.814 -14.897 -12.362 1.00 90.56 228 ALA A N 1
ATOM 1568 C CA . ALA A 1 228 ? 13.046 -14.304 -13.671 1.00 90.56 228 ALA A CA 1
ATOM 1569 C C . ALA A 1 228 ? 13.435 -15.411 -14.664 1.00 90.56 228 ALA A C 1
ATOM 1571 O O . ALA A 1 228 ? 14.152 -16.349 -14.296 1.00 90.56 228 ALA A O 1
ATOM 1572 N N . GLU A 1 229 ? 12.918 -15.342 -15.881 1.00 87.31 229 GLU A N 1
ATOM 1573 C CA . GLU A 1 229 ? 13.151 -16.337 -16.919 1.00 87.31 229 GLU A CA 1
ATOM 1574 C C . GLU A 1 229 ? 13.946 -15.663 -18.031 1.00 87.31 229 GLU A C 1
ATOM 1576 O O . GLU A 1 229 ? 13.429 -14.792 -18.704 1.00 87.31 229 GLU A O 1
ATOM 1581 N N . ALA A 1 230 ? 15.207 -16.061 -18.201 1.00 77.25 230 ALA A N 1
ATOM 1582 C CA . ALA A 1 230 ? 16.030 -15.520 -19.274 1.00 77.25 230 ALA A CA 1
ATOM 1583 C C . ALA A 1 230 ? 15.525 -15.997 -20.635 1.00 77.25 230 ALA A C 1
ATOM 1585 O O . ALA A 1 230 ? 15.373 -17.212 -20.841 1.00 77.25 230 ALA A O 1
ATOM 1586 N N . ASP A 1 231 ? 15.372 -15.075 -21.580 1.00 67.31 231 ASP A N 1
ATOM 1587 C CA . ASP A 1 231 ? 15.039 -15.426 -22.952 1.00 67.31 231 ASP A CA 1
ATOM 1588 C C . ASP A 1 231 ? 16.013 -14.850 -24.007 1.00 67.31 231 ASP A C 1
ATOM 1590 O O . ASP A 1 231 ? 17.217 -14.752 -23.767 1.00 67.31 231 ASP A O 1
ATOM 1594 N N . THR A 1 232 ? 15.562 -14.716 -25.257 1.00 61.38 232 THR A N 1
ATOM 1595 C CA . THR A 1 232 ? 16.397 -14.273 -26.392 1.00 61.38 232 THR A CA 1
ATOM 1596 C C . THR A 1 232 ? 15.857 -13.025 -27.083 1.00 61.38 232 THR A C 1
ATOM 1598 O O . THR A 1 232 ? 16.446 -12.580 -28.074 1.00 61.38 232 THR A O 1
ATOM 1601 N N . THR A 1 233 ? 14.709 -12.514 -26.643 1.00 56.59 233 THR A N 1
ATOM 1602 C CA . THR A 1 233 ? 14.221 -11.199 -27.025 1.00 56.59 233 THR A CA 1
ATOM 1603 C C . THR A 1 233 ? 14.888 -10.174 -26.124 1.00 56.59 233 THR A C 1
ATOM 1605 O O . THR A 1 233 ? 15.134 -10.432 -24.966 1.00 56.59 233 THR A O 1
ATOM 1608 N N . THR A 1 234 ? 15.297 -9.048 -26.702 1.00 58.12 234 THR A N 1
ATOM 1609 C CA . THR A 1 234 ? 15.736 -7.914 -25.893 1.00 58.12 234 THR A CA 1
ATOM 1610 C C . THR A 1 234 ? 14.489 -7.140 -25.528 1.00 58.12 234 THR A C 1
ATOM 1612 O O . THR A 1 234 ? 13.833 -6.579 -26.422 1.00 58.12 234 THR A O 1
ATOM 1615 N N . GLU A 1 235 ? 14.164 -7.087 -24.246 1.00 55.91 235 GLU A N 1
ATOM 1616 C CA . GLU A 1 235 ? 13.155 -6.171 -23.756 1.00 55.91 235 GLU A CA 1
ATOM 1617 C C . GLU A 1 235 ? 13.733 -4.753 -23.900 1.00 55.91 235 GLU A C 1
ATOM 1619 O O . GLU A 1 235 ? 14.870 -4.457 -23.538 1.00 55.91 235 GLU A O 1
ATOM 1624 N N . SER A 1 236 ? 12.989 -3.859 -24.556 1.00 46.12 236 SER A N 1
ATOM 1625 C CA . SER A 1 236 ? 13.408 -2.467 -24.801 1.00 46.12 236 SER A CA 1
ATOM 1626 C C . SER A 1 236 ? 13.936 -1.785 -23.524 1.00 46.12 236 SER A C 1
ATOM 1628 O O . SER A 1 236 ? 13.558 -2.165 -22.426 1.00 46.12 236 SER A O 1
ATOM 1630 N N . THR A 1 237 ? 14.679 -0.678 -23.664 1.00 48.09 237 THR A N 1
ATOM 1631 C CA . THR A 1 237 ? 15.332 0.117 -22.589 1.00 48.09 237 THR A CA 1
ATOM 1632 C C . THR A 1 237 ? 14.500 0.500 -21.343 1.00 48.09 237 THR A C 1
ATOM 1634 O O . THR A 1 237 ? 15.033 1.036 -20.377 1.00 48.09 237 THR A O 1
ATOM 1637 N N . THR A 1 238 ? 13.192 0.237 -21.309 1.00 50.97 238 THR A N 1
ATOM 1638 C CA . THR A 1 238 ? 12.365 0.393 -20.109 1.00 50.97 238 THR A CA 1
ATOM 1639 C C . THR A 1 238 ? 12.326 -0.903 -19.309 1.00 50.97 238 THR A C 1
ATOM 1641 O O . THR A 1 238 ? 11.700 -1.860 -19.758 1.00 50.97 238 THR A O 1
ATOM 1644 N N . ALA A 1 239 ? 12.896 -0.885 -18.100 1.00 65.75 239 ALA A N 1
ATOM 1645 C CA . ALA A 1 239 ? 12.859 -2.015 -17.173 1.00 65.75 239 ALA A CA 1
ATOM 1646 C C . ALA A 1 239 ? 11.446 -2.586 -17.028 1.00 65.75 239 ALA A C 1
ATOM 1648 O O . ALA A 1 239 ? 10.475 -1.857 -16.762 1.00 65.75 239 ALA A O 1
ATOM 1649 N N . GLU A 1 240 ? 11.341 -3.901 -17.169 1.00 82.25 240 GLU A N 1
ATOM 1650 C CA . GLU A 1 240 ? 10.087 -4.573 -16.939 1.00 82.25 240 GLU A CA 1
ATOM 1651 C C . GLU A 1 240 ? 9.761 -4.613 -15.456 1.00 82.25 240 GLU A C 1
ATOM 1653 O O . GLU A 1 240 ? 10.630 -4.555 -14.585 1.00 82.25 240 GLU A O 1
ATOM 1658 N N . THR A 1 241 ? 8.475 -4.668 -15.131 1.00 89.38 241 THR A N 1
ATOM 1659 C CA . THR A 1 241 ? 8.048 -4.622 -13.737 1.00 89.38 241 THR A CA 1
ATOM 1660 C C . THR A 1 241 ? 7.047 -5.706 -13.415 1.00 89.38 241 THR A C 1
ATOM 1662 O O . THR A 1 241 ? 6.141 -5.985 -14.199 1.00 89.38 241 THR A O 1
ATOM 1665 N N . ILE A 1 242 ? 7.159 -6.231 -12.197 1.00 93.38 242 ILE A N 1
ATOM 1666 C CA . ILE A 1 242 ? 6.124 -7.010 -11.525 1.00 93.38 242 ILE A CA 1
ATOM 1667 C C . ILE A 1 242 ? 5.712 -6.248 -10.272 1.00 93.38 242 ILE A C 1
ATOM 1669 O O . ILE A 1 242 ? 6.536 -5.895 -9.435 1.00 93.38 242 ILE A O 1
ATOM 1673 N N . SER A 1 243 ? 4.420 -5.994 -10.118 1.00 91.19 243 SER A N 1
ATOM 1674 C CA . SER A 1 243 ? 3.833 -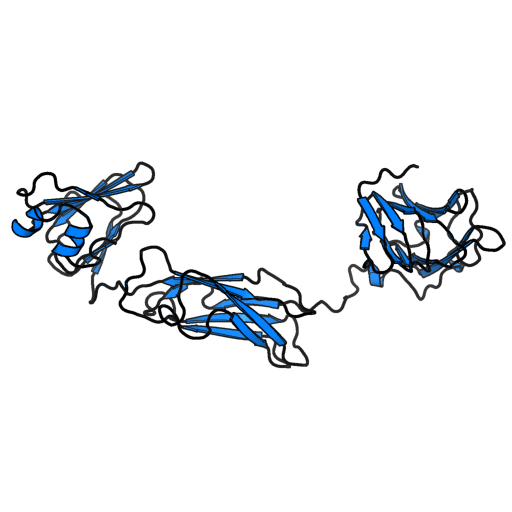5.392 -8.925 1.00 91.19 243 SER A CA 1
ATOM 1675 C C . SER A 1 243 ? 2.855 -6.358 -8.275 1.00 91.19 243 SER A C 1
ATOM 1677 O O . SER A 1 243 ? 1.853 -6.739 -8.879 1.00 91.19 243 SER A O 1
ATOM 1679 N N . VAL A 1 244 ? 3.120 -6.728 -7.024 1.00 95.19 244 VAL A N 1
ATOM 1680 C CA . VAL A 1 244 ? 2.224 -7.562 -6.216 1.00 95.19 244 VAL A CA 1
ATOM 1681 C C . VAL A 1 244 ? 1.316 -6.668 -5.399 1.00 95.19 244 VAL A C 1
ATOM 1683 O O . VAL A 1 244 ? 1.803 -5.885 -4.590 1.00 95.19 244 VAL A O 1
ATOM 1686 N N . ASN A 1 245 ? 0.005 -6.855 -5.536 1.00 90.56 245 ASN A N 1
ATOM 1687 C CA . ASN A 1 245 ? -1.000 -6.193 -4.712 1.00 90.56 245 ASN A CA 1
ATOM 1688 C C . ASN A 1 245 ? -1.746 -7.228 -3.870 1.00 90.56 245 ASN A C 1
ATOM 1690 O O . ASN A 1 245 ? -2.488 -8.042 -4.425 1.00 90.56 245 ASN A O 1
ATOM 1694 N N . LEU A 1 246 ? -1.596 -7.189 -2.543 1.00 93.81 246 LEU A N 1
ATOM 1695 C CA . LEU A 1 246 ? -2.388 -8.050 -1.661 1.00 93.81 246 LEU A CA 1
ATOM 1696 C C . LEU A 1 246 ? -3.800 -7.495 -1.475 1.00 93.81 246 LEU A C 1
ATOM 1698 O O . LEU A 1 246 ? -4.014 -6.292 -1.320 1.00 93.81 246 LEU A O 1
ATOM 1702 N N . ILE A 1 247 ? -4.761 -8.406 -1.410 1.00 88.88 247 ILE A N 1
ATOM 1703 C CA . ILE A 1 247 ? -6.141 -8.147 -1.025 1.00 88.88 247 ILE A CA 1
ATOM 1704 C C . ILE A 1 247 ? -6.311 -8.705 0.385 1.00 88.88 247 ILE A C 1
ATOM 1706 O O . ILE A 1 247 ? -6.118 -9.896 0.622 1.00 88.88 247 ILE A O 1
ATOM 1710 N N . LEU A 1 248 ? -6.660 -7.846 1.341 1.00 84.56 248 LEU A N 1
ATOM 1711 C CA . LEU A 1 248 ? -6.804 -8.272 2.730 1.00 84.56 248 LEU A CA 1
ATOM 1712 C C . LEU A 1 248 ? -8.003 -9.216 2.911 1.00 84.56 248 LEU A C 1
ATOM 1714 O O . LEU A 1 248 ? -9.105 -8.894 2.453 1.00 84.56 248 LEU A O 1
ATOM 1718 N N . PRO A 1 249 ? -7.830 -10.345 3.620 1.00 78.00 249 PRO A N 1
ATOM 1719 C CA . PRO A 1 249 ? -8.954 -11.153 4.064 1.00 78.00 249 PRO A CA 1
ATOM 1720 C C . PRO A 1 249 ? -9.768 -10.417 5.140 1.00 78.00 249 PRO A C 1
ATOM 1722 O O . PRO A 1 249 ? -9.293 -9.492 5.803 1.00 78.00 249 PRO A O 1
ATOM 1725 N N . GLN A 1 250 ? -11.022 -10.837 5.329 1.00 80.44 250 GLN A N 1
ATOM 1726 C CA . GLN A 1 250 ? -11.895 -10.257 6.349 1.00 80.44 250 GLN A CA 1
ATOM 1727 C C . GLN A 1 250 ? -11.253 -10.369 7.741 1.00 80.44 250 GLN A C 1
ATOM 1729 O O . GLN A 1 250 ? -10.774 -11.433 8.123 1.00 80.44 250 GLN A O 1
ATOM 1734 N N . GLY A 1 251 ? -11.285 -9.276 8.508 1.00 78.81 251 GLY A N 1
ATOM 1735 C CA . GLY A 1 251 ? -10.750 -9.246 9.871 1.00 78.81 251 GLY A CA 1
ATOM 1736 C C . GLY A 1 251 ? -9.258 -8.925 9.973 1.00 78.81 251 GLY A C 1
ATOM 1737 O O . GLY A 1 251 ? -8.732 -8.989 11.076 1.00 78.81 251 GLY A O 1
ATOM 1738 N N . TYR A 1 252 ? -8.601 -8.548 8.871 1.00 85.38 252 TYR A N 1
ATOM 1739 C CA . TYR A 1 252 ? -7.219 -8.060 8.859 1.00 85.38 252 TYR A CA 1
ATOM 1740 C C . TYR A 1 252 ? -7.141 -6.606 8.385 1.00 85.38 252 TYR A C 1
ATOM 1742 O O . TYR A 1 252 ? -8.013 -6.131 7.655 1.00 85.38 252 TYR A O 1
ATOM 1750 N N . GLN A 1 253 ? -6.086 -5.899 8.791 1.00 86.12 253 GLN A N 1
ATOM 1751 C CA . GLN A 1 253 ? -5.800 -4.521 8.368 1.00 86.12 253 GLN A CA 1
ATOM 1752 C C . GLN A 1 253 ? -4.402 -4.400 7.759 1.00 86.12 253 GLN A C 1
ATOM 1754 O O . GLN A 1 253 ? -3.521 -5.211 8.022 1.00 86.12 253 GLN A O 1
ATOM 1759 N N . ALA A 1 254 ? -4.167 -3.370 6.951 1.00 82.38 254 ALA A N 1
ATOM 1760 C CA . ALA A 1 254 ? -2.834 -3.086 6.432 1.00 82.38 254 ALA A CA 1
ATOM 1761 C C . ALA A 1 254 ? -2.010 -2.344 7.495 1.00 82.38 254 ALA A C 1
ATOM 1763 O O . ALA A 1 254 ? -2.458 -1.318 8.006 1.00 82.38 254 ALA A O 1
ATOM 1764 N N . ALA A 1 255 ? -0.802 -2.820 7.806 1.00 80.00 255 ALA A N 1
ATOM 1765 C CA . ALA A 1 255 ? 0.156 -2.056 8.620 1.00 80.00 255 ALA A CA 1
ATOM 1766 C C . ALA A 1 255 ? 1.027 -1.103 7.781 1.00 80.00 255 ALA A C 1
ATOM 1768 O O . ALA A 1 255 ? 1.589 -0.144 8.307 1.00 80.00 255 ALA A O 1
ATOM 1769 N N . SER A 1 256 ? 1.132 -1.355 6.477 1.00 83.69 256 SER A N 1
ATOM 1770 C CA . SER A 1 256 ? 1.883 -0.560 5.501 1.00 83.69 256 SER A CA 1
ATOM 1771 C C . SER A 1 256 ? 1.221 -0.660 4.126 1.00 83.69 256 SER A C 1
ATOM 1773 O O . SER A 1 256 ? 0.182 -1.302 3.979 1.00 83.69 256 SER A O 1
ATOM 1775 N N . ALA A 1 257 ? 1.826 -0.062 3.095 1.00 81.75 257 ALA A N 1
ATOM 1776 C CA . ALA A 1 257 ? 1.435 -0.369 1.723 1.00 81.75 257 ALA A CA 1
ATOM 1777 C C . ALA A 1 257 ? 1.507 -1.890 1.484 1.00 81.75 257 ALA A C 1
ATOM 1779 O O . ALA A 1 257 ? 2.471 -2.543 1.883 1.00 81.75 257 ALA A O 1
ATOM 1780 N N . LEU A 1 258 ? 0.467 -2.433 0.851 1.00 92.25 258 LEU A N 1
ATOM 1781 C CA . LEU A 1 258 ? 0.360 -3.842 0.448 1.00 92.25 258 LEU A CA 1
ATOM 1782 C C . LEU A 1 258 ? 0.580 -4.010 -1.057 1.00 92.25 258 LEU A C 1
ATOM 1784 O O . LEU A 1 258 ? 0.053 -4.932 -1.677 1.00 92.25 258 LEU A O 1
ATOM 1788 N N . SER A 1 259 ? 1.318 -3.061 -1.625 1.00 92.56 259 SER A N 1
ATOM 1789 C CA . SER A 1 259 ? 1.765 -3.050 -3.002 1.00 92.56 259 SER A CA 1
ATOM 1790 C C . SER A 1 259 ? 3.274 -2.899 -2.990 1.00 92.56 259 SER A C 1
ATOM 1792 O O . SER A 1 259 ? 3.794 -2.002 -2.320 1.00 92.56 259 SER A O 1
ATOM 1794 N N . VAL A 1 260 ? 3.960 -3.800 -3.679 1.00 90.88 260 VAL A N 1
ATOM 1795 C CA . VAL A 1 260 ? 5.410 -3.765 -3.838 1.00 90.88 260 VAL A CA 1
ATOM 1796 C C . VAL A 1 260 ? 5.731 -4.076 -5.294 1.00 90.88 260 VAL A C 1
ATOM 1798 O O . VAL A 1 260 ? 5.147 -4.994 -5.867 1.00 90.88 260 VAL A O 1
ATOM 1801 N N . THR A 1 261 ? 6.651 -3.303 -5.868 1.00 93.06 261 THR A N 1
ATOM 1802 C CA . THR A 1 261 ? 7.113 -3.447 -7.250 1.00 93.06 261 THR A CA 1
ATOM 1803 C C . THR A 1 261 ? 8.549 -3.957 -7.273 1.00 93.06 261 THR A C 1
ATOM 1805 O O . THR A 1 261 ? 9.394 -3.509 -6.493 1.00 93.06 261 THR A O 1
ATOM 1808 N N . THR A 1 262 ? 8.806 -4.876 -8.191 1.00 93.50 262 THR A N 1
ATOM 1809 C CA . THR A 1 262 ? 10.118 -5.412 -8.535 1.00 93.50 262 THR A CA 1
ATOM 1810 C C . THR A 1 262 ? 10.392 -5.084 -9.993 1.00 93.50 262 THR A C 1
ATOM 1812 O O . THR A 1 262 ? 9.499 -5.233 -10.826 1.00 93.50 262 THR A O 1
ATOM 1815 N N . GLN A 1 263 ? 11.599 -4.616 -10.276 1.00 91.00 263 GLN A N 1
ATOM 1816 C CA . GLN A 1 263 ? 12.123 -4.467 -11.623 1.00 91.00 263 GLN A CA 1
ATOM 1817 C C . GLN A 1 263 ? 12.800 -5.767 -12.038 1.00 91.00 263 GLN A C 1
ATOM 1819 O O . GLN A 1 263 ? 13.565 -6.342 -1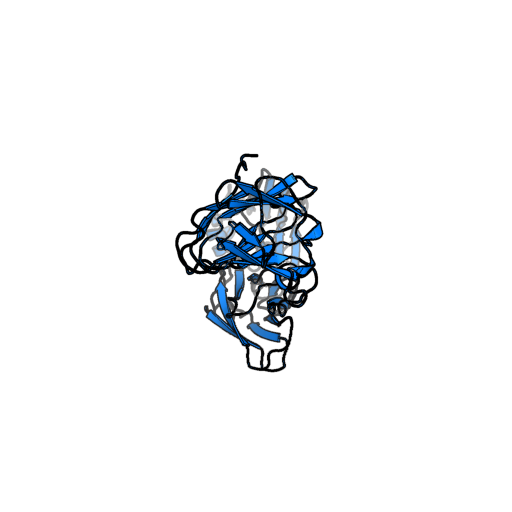1.257 1.00 91.00 263 GLN A O 1
ATOM 1824 N N . LEU A 1 264 ? 12.463 -6.218 -13.237 1.00 87.25 264 LEU A N 1
ATOM 1825 C CA . LEU A 1 264 ? 13.131 -7.293 -13.942 1.00 87.25 264 LEU A CA 1
ATOM 1826 C C . LEU A 1 264 ? 14.058 -6.605 -14.923 1.00 87.25 264 LEU A C 1
ATOM 1828 O O . LEU A 1 264 ? 13.609 -5.888 -15.820 1.00 87.25 264 LEU A O 1
ATOM 1832 N N . ASN A 1 265 ? 15.348 -6.748 -14.666 1.00 80.25 265 ASN A N 1
ATOM 1833 C CA . ASN A 1 265 ? 16.345 -6.282 -15.595 1.00 80.25 265 ASN A CA 1
ATOM 1834 C C . ASN A 1 265 ? 16.605 -7.416 -16.573 1.00 80.25 265 ASN A C 1
ATOM 1836 O O . ASN A 1 265 ? 17.172 -8.452 -16.201 1.00 80.25 265 ASN A O 1
ATOM 1840 N N . ASP A 1 266 ? 16.216 -7.171 -17.814 1.00 70.38 266 ASP A N 1
ATOM 1841 C CA . ASP A 1 266 ? 16.761 -7.899 -18.938 1.00 70.38 266 ASP A CA 1
ATOM 1842 C C . ASP A 1 266 ? 18.215 -7.445 -19.131 1.00 70.38 266 ASP A C 1
ATOM 1844 O O . ASP A 1 266 ? 18.537 -6.389 -19.680 1.00 70.38 266 ASP A O 1
ATOM 1848 N N . THR A 1 267 ? 19.120 -8.229 -18.566 1.00 56.38 267 THR A N 1
ATOM 1849 C CA . THR A 1 267 ? 20.562 -8.120 -18.780 1.00 56.38 267 THR A CA 1
ATOM 1850 C C . THR A 1 267 ? 21.009 -9.009 -19.939 1.00 56.38 267 THR A C 1
ATOM 1852 O O . THR A 1 267 ? 22.212 -9.152 -20.159 1.00 56.38 267 THR A O 1
ATOM 1855 N N . SER A 1 268 ? 20.085 -9.603 -20.710 1.00 51.28 268 SER A N 1
ATOM 1856 C CA . SER A 1 268 ? 20.385 -10.476 -21.850 1.00 51.28 268 SER A CA 1
ATOM 1857 C C . SER A 1 268 ? 21.015 -9.742 -23.038 1.00 51.28 268 SER A C 1
ATOM 1859 O O . SER A 1 268 ? 21.520 -10.386 -23.961 1.00 51.28 268 SER A O 1
ATOM 1861 N N . LEU A 1 269 ? 21.219 -8.424 -22.940 1.00 44.97 269 LEU A N 1
ATOM 1862 C CA . LEU A 1 269 ? 22.401 -7.796 -23.526 1.00 44.97 269 LEU A CA 1
ATOM 1863 C C . LEU A 1 269 ? 23.587 -7.785 -22.545 1.00 44.97 269 LEU A C 1
ATOM 1865 O O . LEU A 1 269 ? 24.169 -6.754 -22.217 1.00 44.97 269 LEU A O 1
ATOM 1869 N N . THR A 1 270 ? 24.092 -8.978 -22.234 1.00 43.75 270 THR A N 1
ATOM 1870 C CA . THR A 1 270 ? 25.455 -9.232 -22.685 1.00 43.75 270 THR A CA 1
ATOM 1871 C C . THR A 1 270 ? 25.306 -9.554 -24.163 1.00 43.75 270 THR A C 1
ATOM 1873 O O . THR A 1 270 ? 24.861 -10.656 -24.484 1.00 43.75 270 THR A O 1
ATOM 1876 N N . PRO A 1 271 ? 25.615 -8.629 -25.093 1.00 42.19 271 PRO A N 1
ATOM 1877 C CA . PRO A 1 271 ? 25.597 -8.970 -26.508 1.00 42.19 271 PRO A CA 1
ATOM 1878 C C . PRO A 1 271 ? 26.455 -10.211 -26.649 1.00 42.19 271 PRO A C 1
ATOM 1880 O O . PRO A 1 271 ? 27.552 -10.249 -26.089 1.00 42.19 271 PRO A O 1
ATOM 1883 N N . ALA A 1 272 ? 25.854 -11.261 -27.208 1.00 36.50 272 ALA A N 1
ATOM 1884 C CA . ALA A 1 272 ? 26.255 -12.648 -27.028 1.00 36.50 272 ALA A CA 1
ATOM 1885 C C . ALA A 1 272 ? 27.787 -12.842 -27.046 1.00 36.50 272 ALA A C 1
ATOM 1887 O O . ALA A 1 272 ? 28.379 -13.079 -28.093 1.00 36.50 272 ALA A O 1
ATOM 1888 N N . GLY A 1 273 ? 28.420 -12.783 -25.867 1.00 42.22 273 GLY A N 1
ATOM 1889 C CA . GLY A 1 273 ? 29.860 -12.970 -25.691 1.00 42.22 273 GLY A CA 1
ATOM 1890 C C . GLY A 1 273 ? 30.647 -11.745 -25.208 1.00 42.22 273 GLY A C 1
ATOM 1891 O O . GLY A 1 273 ? 31.166 -10.978 -25.999 1.00 42.22 273 GLY A O 1
ATOM 1892 N N . GLY A 1 274 ? 30.905 -11.665 -23.898 1.00 54.06 274 GLY A N 1
ATOM 1893 C CA . GLY A 1 274 ? 32.186 -11.162 -23.371 1.00 54.06 274 GLY A CA 1
ATOM 1894 C C . GLY A 1 274 ? 32.638 -9.748 -23.767 1.00 54.06 274 GLY A C 1
ATOM 1895 O O . GLY A 1 274 ? 33.849 -9.518 -23.793 1.00 54.06 274 GLY A O 1
ATOM 1896 N N . GLN A 1 275 ? 31.715 -8.825 -24.050 1.00 62.88 275 GLN A N 1
ATOM 1897 C CA . GLN A 1 275 ? 32.076 -7.456 -24.410 1.00 62.88 275 GLN A CA 1
ATOM 1898 C C . GLN A 1 275 ? 32.760 -6.708 -23.258 1.00 62.88 275 GLN A C 1
ATOM 1900 O O . GLN A 1 275 ? 32.404 -6.865 -22.087 1.00 62.88 275 GLN A O 1
ATOM 1905 N N . THR A 1 276 ? 33.738 -5.862 -23.582 1.00 75.19 276 THR A N 1
ATOM 1906 C CA . THR A 1 276 ? 34.345 -4.944 -22.605 1.00 75.19 276 THR A CA 1
ATOM 1907 C C . THR A 1 276 ? 33.515 -3.665 -22.537 1.00 75.19 276 THR A C 1
ATOM 1909 O O . THR A 1 276 ? 33.137 -3.126 -23.567 1.00 75.19 276 THR A O 1
ATOM 1912 N N . ALA A 1 277 ? 33.212 -3.165 -21.339 1.00 80.31 277 ALA A N 1
ATOM 1913 C CA . ALA A 1 277 ? 32.404 -1.957 -21.180 1.00 80.31 277 ALA A CA 1
ATOM 1914 C C . ALA A 1 277 ? 33.266 -0.683 -21.112 1.00 80.31 277 ALA A C 1
ATOM 1916 O O . ALA A 1 277 ? 34.267 -0.652 -20.394 1.00 80.31 277 ALA A O 1
ATOM 1917 N N . GLU A 1 278 ? 32.835 0.380 -21.793 1.00 86.00 278 GLU A N 1
ATOM 1918 C CA . GLU A 1 278 ? 33.415 1.728 -21.737 1.00 86.00 278 GLU A CA 1
ATOM 1919 C C . GLU A 1 278 ? 32.341 2.753 -21.345 1.00 86.00 278 GLU A C 1
ATOM 1921 O O . GLU A 1 278 ? 31.270 2.825 -21.948 1.00 86.00 278 GLU A O 1
ATOM 1926 N N . TRP A 1 279 ? 32.631 3.568 -20.328 1.00 84.12 279 TRP A N 1
ATOM 1927 C CA . TRP A 1 279 ? 31.715 4.603 -19.839 1.00 84.12 279 TRP A CA 1
ATOM 1928 C C . TRP A 1 279 ? 31.971 5.945 -20.534 1.00 84.12 279 TRP A C 1
ATOM 1930 O O . TRP A 1 279 ? 32.990 6.603 -20.304 1.00 84.12 279 TRP A O 1
ATOM 1940 N N . VAL A 1 280 ? 31.015 6.398 -21.344 1.00 88.25 280 VAL A N 1
ATOM 1941 C CA . VAL A 1 280 ? 31.121 7.618 -22.152 1.00 88.25 280 VAL A CA 1
ATOM 1942 C C . VAL A 1 280 ? 30.474 8.794 -21.415 1.00 88.25 280 VAL A C 1
ATOM 1944 O O . VAL A 1 280 ? 29.272 9.030 -21.494 1.00 88.25 280 VAL A O 1
ATOM 1947 N N . ALA A 1 281 ? 31.286 9.568 -20.685 1.00 83.88 281 ALA A N 1
ATOM 1948 C CA . ALA A 1 281 ? 30.820 10.698 -19.862 1.00 83.88 281 ALA A CA 1
ATOM 1949 C C . ALA A 1 281 ? 31.240 12.095 -20.353 1.00 83.88 281 ALA A C 1
ATOM 1951 O O . ALA A 1 281 ? 30.964 13.097 -19.689 1.00 83.88 281 ALA A O 1
ATOM 1952 N N . GLY A 1 282 ? 31.928 12.185 -21.489 1.00 88.88 282 GLY A N 1
ATOM 1953 C CA . GLY A 1 282 ? 32.403 13.442 -22.061 1.00 88.88 282 GLY A CA 1
ATOM 1954 C C . GLY A 1 282 ? 33.188 13.203 -23.342 1.00 88.88 282 GLY A C 1
ATOM 1955 O O . GLY A 1 282 ? 33.544 12.073 -23.640 1.00 88.88 282 GLY A O 1
ATOM 1956 N N . GLY A 1 283 ? 33.456 14.260 -24.109 1.00 92.44 283 GLY A N 1
ATOM 1957 C CA . GLY A 1 283 ? 34.104 14.124 -25.414 1.00 92.44 283 GLY A CA 1
ATOM 1958 C C . GLY A 1 283 ? 35.586 13.758 -25.341 1.00 92.44 283 GLY A C 1
ATOM 1959 O O . GLY A 1 283 ? 36.276 14.077 -24.371 1.00 92.44 283 GLY A O 1
ATOM 1960 N N . ASN A 1 284 ? 36.087 13.147 -26.411 1.00 94.44 284 ASN A N 1
ATOM 1961 C CA . ASN A 1 284 ? 37.506 12.856 -26.611 1.00 94.44 284 ASN A CA 1
ATOM 1962 C C . ASN A 1 284 ? 38.005 13.540 -27.903 1.00 94.44 284 ASN A C 1
ATOM 1964 O O . ASN A 1 284 ? 37.219 14.012 -28.719 1.00 94.44 284 ASN A O 1
ATOM 1968 N N . THR A 1 285 ? 39.321 13.641 -28.083 1.00 93.12 285 THR A N 1
ATOM 1969 C CA . THR A 1 285 ? 39.936 14.122 -29.342 1.00 93.12 285 THR A CA 1
ATOM 1970 C C . THR A 1 285 ? 40.808 13.065 -30.008 1.00 93.12 285 THR A C 1
ATOM 1972 O O . THR A 1 285 ? 41.119 13.166 -31.191 1.00 93.12 285 THR A O 1
ATOM 1975 N N . THR A 1 286 ? 41.204 12.047 -29.248 1.00 94.62 286 THR A N 1
ATOM 1976 C CA . THR A 1 286 ? 41.812 10.814 -29.736 1.00 94.62 286 THR A CA 1
ATOM 1977 C C . THR A 1 286 ? 40.726 9.740 -29.745 1.00 94.62 286 THR A C 1
ATOM 1979 O O . THR A 1 286 ? 40.206 9.461 -28.660 1.00 94.62 286 THR A O 1
ATOM 1982 N N . PRO A 1 287 ? 40.368 9.170 -30.910 1.00 95.62 287 PRO A N 1
ATOM 1983 C CA . PRO A 1 287 ? 39.342 8.137 -30.979 1.00 95.62 287 PRO A CA 1
ATOM 1984 C C . PRO A 1 287 ? 39.661 6.938 -30.085 1.00 95.62 287 PRO A C 1
ATOM 1986 O O . PRO A 1 287 ? 40.825 6.546 -29.967 1.00 95.62 287 PRO A O 1
ATOM 1989 N N . PHE A 1 288 ? 38.630 6.370 -29.463 1.00 95.62 288 PHE A N 1
ATOM 1990 C CA . PHE A 1 288 ? 38.727 5.066 -28.814 1.00 95.62 288 PHE A CA 1
ATOM 1991 C C . PHE A 1 288 ? 38.792 3.983 -29.896 1.00 95.62 288 PHE A C 1
ATOM 1993 O O . PHE A 1 288 ? 37.980 4.000 -30.818 1.00 95.62 288 PHE A O 1
ATOM 2000 N N . ASP A 1 289 ? 39.750 3.062 -29.803 1.00 95.00 289 ASP A N 1
ATOM 2001 C CA . ASP A 1 289 ? 39.909 1.969 -30.766 1.00 95.00 289 ASP A CA 1
ATOM 2002 C C . ASP A 1 289 ? 39.127 0.731 -30.310 1.00 95.00 289 ASP A C 1
ATOM 2004 O O . ASP A 1 289 ? 39.549 0.032 -29.389 1.00 95.00 289 ASP A O 1
ATOM 2008 N N . ALA A 1 290 ? 37.988 0.482 -30.955 1.00 94.38 290 ALA A N 1
ATOM 2009 C CA . ALA A 1 290 ? 37.119 -0.661 -30.694 1.00 94.38 290 ALA A CA 1
ATOM 2010 C C . ALA A 1 290 ? 37.564 -1.939 -31.431 1.00 94.38 290 ALA A C 1
ATOM 2012 O O . ALA A 1 290 ? 37.040 -3.011 -31.173 1.00 94.38 290 ALA A O 1
ATOM 2013 N N . ALA A 1 291 ? 38.591 -1.895 -32.290 1.00 90.81 291 ALA A N 1
ATOM 2014 C CA . ALA A 1 291 ? 38.949 -3.049 -33.123 1.00 90.81 291 ALA A CA 1
ATOM 2015 C C . ALA A 1 291 ? 39.511 -4.263 -32.347 1.00 90.81 291 ALA A C 1
ATOM 2017 O O . ALA A 1 291 ? 39.754 -5.321 -32.934 1.00 90.81 291 ALA A O 1
ATOM 2018 N N . ALA A 1 292 ? 39.814 -4.106 -31.055 1.00 81.31 292 ALA A N 1
ATOM 2019 C CA . ALA A 1 292 ? 40.490 -5.122 -30.252 1.00 81.31 292 ALA A CA 1
ATOM 2020 C C . ALA A 1 292 ? 39.543 -6.164 -29.633 1.00 81.31 292 ALA A C 1
ATOM 2022 O O . ALA A 1 292 ? 39.991 -7.279 -29.348 1.00 81.31 292 ALA A O 1
ATOM 2023 N N . ALA A 1 293 ? 38.286 -5.799 -29.390 1.00 81.50 293 ALA A N 1
ATOM 2024 C CA . ALA A 1 293 ? 37.260 -6.639 -28.783 1.00 81.50 293 ALA A CA 1
ATOM 2025 C C . ALA A 1 293 ? 35.891 -5.992 -28.988 1.00 81.50 293 ALA A C 1
ATOM 2027 O O . ALA A 1 293 ? 35.823 -4.777 -29.118 1.00 81.50 293 ALA A O 1
ATOM 2028 N N . ASP A 1 294 ? 34.839 -6.795 -28.910 1.00 84.38 294 ASP A N 1
ATOM 2029 C CA . ASP A 1 294 ? 33.466 -6.305 -28.919 1.00 84.38 294 ASP A CA 1
ATOM 2030 C C . ASP A 1 294 ? 33.246 -5.408 -27.672 1.00 84.38 294 ASP A C 1
ATOM 2032 O O . ASP A 1 294 ? 33.573 -5.786 -26.535 1.00 84.38 294 ASP A O 1
ATOM 2036 N N . MET A 1 295 ? 32.780 -4.180 -27.890 1.00 88.38 295 MET A N 1
ATOM 2037 C CA . MET A 1 295 ? 32.637 -3.114 -26.902 1.00 88.38 295 MET A CA 1
ATOM 2038 C C . MET A 1 295 ? 31.179 -2.757 -26.595 1.00 88.38 295 MET A C 1
ATOM 2040 O O . MET A 1 295 ? 30.393 -2.461 -27.491 1.00 88.38 295 MET A O 1
ATOM 2044 N N . LEU A 1 296 ? 30.861 -2.596 -25.307 1.00 86.94 296 LEU A N 1
ATOM 2045 C CA . LEU A 1 296 ? 29.651 -1.902 -24.854 1.00 86.94 296 LEU A CA 1
ATOM 2046 C C . LEU A 1 296 ? 29.993 -0.460 -24.463 1.00 86.94 296 LEU A C 1
ATOM 2048 O O . LEU A 1 296 ? 30.584 -0.219 -23.406 1.00 86.94 296 LEU A O 1
ATOM 2052 N N . PHE A 1 297 ? 29.596 0.505 -25.284 1.00 91.19 297 PHE A N 1
ATOM 2053 C CA . PHE A 1 297 ? 29.688 1.921 -24.943 1.00 91.19 297 PHE A CA 1
ATOM 2054 C C . PHE A 1 297 ? 28.419 2.342 -24.210 1.00 91.19 297 PHE A C 1
ATOM 2056 O O . PHE A 1 297 ? 27.356 2.389 -24.813 1.00 91.19 297 PHE A O 1
ATOM 2063 N N . GLN A 1 298 ? 28.543 2.676 -22.927 1.00 88.56 298 GLN A N 1
ATOM 2064 C CA . GLN A 1 298 ? 27.449 3.196 -22.105 1.00 88.56 298 GLN A CA 1
ATOM 2065 C C . GLN A 1 298 ? 27.481 4.725 -22.133 1.00 88.56 298 GLN A C 1
ATOM 2067 O O . GLN A 1 298 ? 28.391 5.347 -21.570 1.00 88.56 298 GLN A O 1
ATOM 2072 N N . ILE A 1 299 ? 26.521 5.347 -22.816 1.00 90.44 299 ILE A N 1
ATOM 2073 C CA . ILE A 1 299 ? 26.473 6.794 -23.017 1.00 90.44 299 ILE A CA 1
ATOM 2074 C C . ILE A 1 299 ? 25.795 7.456 -21.819 1.00 90.44 299 ILE A C 1
ATOM 2076 O O . ILE A 1 299 ? 24.657 7.165 -21.478 1.00 90.44 299 ILE A O 1
ATOM 2080 N N . ASN A 1 300 ? 26.471 8.419 -21.192 1.00 83.44 300 ASN A N 1
ATOM 2081 C CA . ASN A 1 300 ? 25.911 9.164 -20.071 1.00 83.44 300 ASN A CA 1
ATOM 2082 C C . ASN A 1 300 ? 24.989 10.308 -20.526 1.00 83.44 300 ASN A C 1
ATOM 2084 O O . ASN A 1 300 ? 25.348 11.118 -21.393 1.00 83.44 300 ASN A O 1
ATOM 2088 N N . ALA A 1 301 ? 23.864 10.471 -19.827 1.00 70.12 301 ALA A N 1
ATOM 2089 C CA . ALA A 1 301 ? 23.002 11.637 -19.949 1.00 70.12 301 ALA A CA 1
ATOM 2090 C C . ALA A 1 301 ? 23.662 12.888 -19.334 1.00 70.12 301 ALA A C 1
ATOM 2092 O O . ALA A 1 301 ? 24.097 12.883 -18.183 1.00 70.12 301 ALA A O 1
ATOM 2093 N N . GLY A 1 302 ? 23.666 14.010 -20.067 1.00 64.06 302 GLY A N 1
ATOM 2094 C CA . GLY A 1 302 ? 23.843 15.332 -19.444 1.00 64.06 302 GLY A CA 1
ATOM 2095 C C . GLY A 1 302 ? 25.054 16.172 -19.856 1.00 64.06 302 GLY A C 1
ATOM 2096 O O . GLY A 1 302 ? 25.578 16.918 -19.031 1.00 64.06 302 GLY A O 1
ATOM 2097 N N . GLY A 1 303 ? 25.468 16.145 -21.123 1.00 77.06 303 GLY A N 1
ATOM 2098 C CA . GLY A 1 303 ? 26.440 17.111 -21.638 1.00 77.06 303 GLY A CA 1
ATOM 2099 C C . GLY A 1 303 ? 26.352 17.283 -23.148 1.00 77.06 303 GLY A C 1
ATOM 2100 O O . GLY A 1 303 ? 25.805 16.433 -23.837 1.00 77.06 303 GLY A O 1
ATOM 2101 N N . THR A 1 304 ? 26.890 18.392 -23.657 1.00 94.06 304 THR A N 1
ATOM 2102 C CA . THR A 1 304 ? 27.075 18.582 -25.100 1.00 94.06 304 THR A CA 1
ATOM 2103 C C . THR A 1 304 ? 28.511 18.247 -25.461 1.00 94.06 304 THR A C 1
ATOM 2105 O O . THR A 1 304 ? 29.424 18.995 -25.099 1.00 94.06 304 THR A O 1
ATOM 2108 N N . TYR A 1 305 ? 28.723 17.119 -26.133 1.00 94.06 305 TYR A N 1
ATOM 2109 C CA . TYR A 1 305 ? 30.054 16.639 -26.493 1.00 94.06 305 TYR A CA 1
ATOM 2110 C C . TYR A 1 305 ? 30.027 15.687 -27.691 1.00 94.06 305 TYR A C 1
ATOM 2112 O O . TYR A 1 305 ? 29.004 15.081 -27.999 1.00 94.06 305 TYR A O 1
ATOM 2120 N N . THR A 1 306 ? 31.191 15.530 -28.320 1.00 97.19 306 THR A N 1
ATOM 2121 C CA . THR A 1 306 ? 31.444 14.513 -29.345 1.00 97.19 306 THR A CA 1
ATOM 2122 C C . THR A 1 306 ? 32.427 13.484 -28.799 1.00 97.19 306 THR A C 1
ATOM 2124 O O . THR A 1 306 ? 33.517 13.858 -28.360 1.00 97.19 306 THR A O 1
ATOM 2127 N N . TYR A 1 307 ? 32.051 12.207 -28.811 1.00 97.62 307 TYR A N 1
ATOM 2128 C CA . TYR A 1 307 ? 32.931 11.083 -28.496 1.00 97.62 307 TYR A CA 1
ATOM 2129 C C . TYR A 1 307 ? 33.266 10.339 -29.786 1.00 97.62 307 TYR A C 1
ATOM 2131 O O . TYR A 1 307 ? 32.374 9.911 -30.510 1.00 97.62 307 TYR A O 1
ATOM 2139 N N . ASN A 1 308 ? 34.551 10.228 -30.092 1.00 98.06 308 ASN A N 1
ATOM 2140 C CA . ASN A 1 308 ? 35.061 9.632 -31.315 1.00 98.06 308 ASN A CA 1
ATOM 2141 C C . ASN A 1 308 ? 35.434 8.171 -31.058 1.00 98.06 308 ASN A C 1
ATOM 2143 O O . ASN A 1 308 ? 36.155 7.876 -30.097 1.00 98.06 308 ASN A O 1
ATOM 2147 N N . ILE A 1 309 ? 34.994 7.288 -31.948 1.00 98.19 309 ILE A N 1
ATOM 2148 C CA . ILE A 1 309 ? 35.314 5.860 -31.946 1.00 98.19 309 ILE A CA 1
ATOM 2149 C C . ILE A 1 309 ? 35.877 5.505 -33.325 1.00 98.19 309 ILE A C 1
ATOM 2151 O O . ILE A 1 309 ? 35.409 5.986 -34.360 1.00 98.19 309 ILE A O 1
ATOM 2155 N N . SER A 1 310 ? 36.910 4.678 -33.343 1.00 97.38 310 SER A N 1
ATOM 2156 C CA . SER A 1 310 ? 37.446 4.050 -34.546 1.00 97.38 310 SER A CA 1
ATOM 2157 C C . SER A 1 310 ? 37.357 2.537 -34.417 1.00 97.38 310 SER A C 1
ATOM 2159 O O . SER A 1 310 ? 37.418 2.018 -33.307 1.00 97.38 310 SER A O 1
ATOM 2161 N N . GLY A 1 311 ? 37.260 1.830 -35.542 1.00 95.38 311 GLY A N 1
ATOM 2162 C CA . GLY A 1 311 ? 37.248 0.363 -35.534 1.00 95.38 311 GLY A CA 1
ATOM 2163 C C . GLY A 1 311 ? 35.951 -0.255 -35.011 1.00 95.38 311 GLY A C 1
ATOM 2164 O O . GLY A 1 311 ? 35.972 -1.424 -34.653 1.00 95.38 311 GLY A O 1
ATOM 2165 N N . PHE A 1 312 ? 34.860 0.518 -34.976 1.00 96.19 312 PHE A N 1
ATOM 2166 C CA . PHE A 1 312 ? 33.532 0.027 -34.613 1.00 96.19 312 PHE A CA 1
ATOM 2167 C C . PHE A 1 312 ? 33.054 -1.006 -35.642 1.00 96.19 312 PHE A C 1
ATOM 2169 O O . PHE A 1 312 ? 33.120 -0.745 -36.848 1.00 96.19 312 PHE A O 1
ATOM 2176 N N . ALA A 1 313 ? 32.593 -2.162 -35.183 1.00 92.56 313 ALA A N 1
ATOM 2177 C CA . ALA A 1 313 ? 32.239 -3.298 -36.020 1.00 92.56 313 ALA A CA 1
ATOM 2178 C C . ALA A 1 313 ? 31.035 -4.072 -35.464 1.00 92.56 313 ALA A C 1
ATOM 2180 O O . ALA A 1 313 ? 30.479 -3.757 -34.415 1.00 92.56 313 ALA A O 1
ATOM 2181 N N . ALA A 1 314 ? 30.608 -5.099 -36.201 1.00 86.69 314 ALA A N 1
ATOM 2182 C CA . ALA A 1 314 ? 29.564 -5.995 -35.725 1.00 86.69 314 ALA A CA 1
ATOM 2183 C C . ALA A 1 314 ? 30.004 -6.712 -34.441 1.00 86.69 314 ALA A C 1
ATOM 2185 O O . ALA A 1 314 ? 31.068 -7.328 -34.427 1.00 86.69 314 ALA A O 1
ATOM 2186 N N . GLY A 1 315 ? 29.166 -6.645 -33.407 1.00 79.25 315 GLY A N 1
ATOM 2187 C CA . GLY A 1 315 ? 29.492 -7.078 -32.046 1.00 79.25 315 GLY A CA 1
ATOM 2188 C C . GLY A 1 315 ? 29.392 -5.918 -31.061 1.00 79.25 315 GLY A C 1
ATOM 2189 O O . GLY A 1 315 ? 28.739 -6.075 -30.036 1.00 79.25 315 GLY A O 1
ATOM 2190 N N . ASP A 1 316 ? 29.915 -4.745 -31.437 1.00 89.50 316 ASP A N 1
ATOM 2191 C CA . ASP A 1 316 ? 29.885 -3.537 -30.611 1.00 89.50 316 ASP A CA 1
ATOM 2192 C C . ASP A 1 316 ? 28.458 -3.024 -30.369 1.00 89.50 316 ASP A C 1
ATOM 2194 O O . ASP A 1 316 ? 27.522 -3.287 -31.130 1.00 89.50 316 ASP A O 1
ATOM 2198 N N . THR A 1 317 ? 28.275 -2.250 -29.301 1.00 91.00 317 THR A N 1
ATOM 2199 C CA . THR A 1 317 ? 26.975 -1.703 -28.901 1.00 91.00 317 THR A CA 1
ATOM 2200 C C . THR A 1 317 ? 27.100 -0.271 -28.385 1.00 91.00 317 THR A C 1
ATOM 2202 O O . THR A 1 317 ? 28.035 0.066 -27.658 1.00 91.00 317 THR A O 1
ATOM 2205 N N . LEU A 1 318 ? 26.145 0.577 -28.764 1.00 93.56 318 LEU A N 1
ATOM 2206 C CA . LEU A 1 318 ? 25.947 1.931 -28.260 1.00 93.56 318 LEU A CA 1
ATOM 2207 C C . LEU A 1 318 ? 24.663 1.959 -27.428 1.00 93.56 318 LEU A C 1
ATOM 2209 O O . LEU A 1 318 ? 23.575 1.865 -27.992 1.00 93.56 318 LEU A O 1
ATOM 2213 N N . ASP A 1 319 ? 24.814 2.111 -26.117 1.00 89.12 319 ASP A N 1
ATOM 2214 C CA . ASP A 1 319 ? 23.727 2.162 -25.138 1.00 89.12 319 ASP A CA 1
ATOM 2215 C C . ASP A 1 319 ? 23.428 3.614 -24.751 1.00 89.12 319 ASP A C 1
ATOM 2217 O O . ASP A 1 319 ? 24.215 4.260 -24.045 1.00 89.12 319 ASP A O 1
ATOM 2221 N N . PHE A 1 320 ? 22.345 4.168 -25.304 1.00 89.56 320 PHE A N 1
ATOM 2222 C CA . PHE A 1 320 ? 21.949 5.554 -25.076 1.00 89.56 320 PHE A CA 1
ATOM 2223 C C . PHE A 1 320 ? 20.963 5.690 -23.909 1.00 89.56 320 PHE A C 1
ATOM 2225 O O . PHE A 1 320 ? 20.099 4.845 -23.714 1.00 89.56 320 PHE A O 1
ATOM 2232 N N . PRO A 1 321 ? 20.995 6.816 -23.167 1.00 81.06 321 PRO A N 1
ATOM 2233 C CA . PRO A 1 321 ? 20.041 7.021 -22.088 1.00 81.06 321 PRO A CA 1
ATOM 2234 C C . PRO A 1 321 ? 18.589 7.087 -22.572 1.00 81.06 321 PRO A C 1
ATOM 2236 O O . PRO A 1 321 ? 18.280 7.658 -23.625 1.00 81.06 321 PRO A O 1
ATOM 2239 N N . ASP A 1 322 ? 17.686 6.638 -21.705 1.00 72.25 322 ASP A N 1
ATOM 2240 C CA . ASP A 1 322 ? 16.247 6.649 -21.941 1.00 72.25 322 ASP A CA 1
ATOM 2241 C C . ASP A 1 322 ? 15.650 8.021 -22.293 1.00 72.25 322 ASP A C 1
ATOM 2243 O O . ASP A 1 322 ? 16.081 9.094 -21.850 1.00 72.25 322 ASP A O 1
ATOM 2247 N N . GLY A 1 323 ? 14.538 7.963 -23.030 1.00 75.75 323 GLY A N 1
ATOM 2248 C CA . GLY A 1 323 ? 13.576 9.053 -23.190 1.00 75.75 323 GLY A CA 1
ATOM 2249 C C . GLY A 1 323 ? 13.508 9.652 -24.592 1.00 75.75 323 GLY A C 1
ATOM 2250 O O . GLY A 1 323 ? 12.409 9.950 -25.057 1.00 75.75 323 GLY A O 1
ATOM 2251 N N . ASN A 1 324 ? 14.640 9.796 -25.286 1.00 84.19 324 ASN A N 1
ATOM 2252 C CA . ASN A 1 324 ? 14.677 10.253 -26.679 1.00 84.19 324 ASN A CA 1
ATOM 2253 C C . ASN A 1 324 ? 15.367 9.216 -27.562 1.00 84.19 324 ASN A C 1
ATOM 2255 O O . ASN A 1 324 ? 16.377 8.647 -27.170 1.00 84.19 324 ASN A O 1
ATOM 2259 N N . ALA A 1 325 ? 14.851 9.010 -28.773 1.00 87.00 325 ALA A N 1
ATOM 2260 C CA . ALA A 1 325 ? 15.486 8.114 -29.731 1.00 87.00 325 ALA A CA 1
ATOM 2261 C C . ALA A 1 325 ? 16.753 8.765 -30.321 1.00 87.00 325 ALA A C 1
ATOM 2263 O O . ALA A 1 325 ? 16.688 9.934 -30.732 1.00 87.00 325 ALA A O 1
ATOM 2264 N N . PRO A 1 326 ? 17.884 8.042 -30.407 1.00 94.31 326 PRO A N 1
ATOM 2265 C CA . PRO A 1 326 ? 19.041 8.514 -31.150 1.00 94.31 326 PRO A CA 1
ATOM 2266 C C . PRO A 1 326 ? 18.731 8.594 -32.653 1.00 94.31 326 PRO A C 1
ATOM 2268 O O . PRO A 1 326 ? 17.834 7.932 -33.179 1.00 94.31 326 PRO A O 1
ATOM 2271 N N . THR A 1 327 ? 19.490 9.418 -33.367 1.00 96.31 327 THR A N 1
ATOM 2272 C CA . THR A 1 327 ? 19.379 9.609 -34.816 1.00 96.31 327 THR A CA 1
ATOM 2273 C C . THR A 1 327 ? 20.714 9.345 -35.486 1.00 96.31 327 THR A C 1
ATOM 2275 O O . THR A 1 327 ? 21.727 9.895 -35.059 1.00 96.31 327 THR A O 1
ATOM 2278 N N . VAL A 1 328 ? 20.706 8.570 -36.567 1.00 97.75 328 VAL A N 1
ATOM 2279 C CA . VAL A 1 328 ? 21.875 8.392 -37.436 1.00 97.75 328 VAL A CA 1
ATOM 2280 C C . VAL A 1 328 ? 21.902 9.528 -38.451 1.00 97.75 328 VAL A C 1
ATOM 2282 O O . VAL A 1 328 ? 20.941 9.724 -39.194 1.00 97.75 328 VAL A O 1
ATOM 2285 N N . ASN A 1 329 ? 23.002 10.270 -38.469 1.00 97.06 329 ASN A N 1
ATOM 2286 C CA . ASN A 1 329 ? 23.246 11.398 -39.352 1.00 97.06 329 ASN A CA 1
ATOM 2287 C C . ASN A 1 329 ? 24.455 11.087 -40.236 1.00 97.06 329 ASN A C 1
ATOM 2289 O O . ASN A 1 329 ? 25.594 11.353 -39.857 1.00 97.06 329 ASN A O 1
ATOM 2293 N N . ASN A 1 330 ? 24.195 10.561 -41.433 1.00 96.31 330 ASN A N 1
ATOM 2294 C CA . ASN A 1 330 ? 25.211 10.425 -42.470 1.00 96.31 330 ASN A CA 1
ATOM 2295 C C . ASN A 1 330 ? 25.012 11.495 -43.554 1.00 96.31 330 ASN A C 1
ATOM 2297 O O . ASN A 1 330 ? 24.065 11.444 -44.342 1.00 96.31 330 ASN A O 1
ATOM 2301 N N . GLY A 1 331 ? 25.868 12.518 -43.534 1.00 92.12 331 GLY A N 1
ATOM 2302 C CA . GLY A 1 331 ? 25.825 13.628 -44.486 1.00 92.12 331 GLY A CA 1
ATOM 2303 C C . GLY A 1 331 ? 26.649 13.393 -45.754 1.00 92.12 331 GLY A C 1
ATOM 2304 O O . GLY A 1 331 ? 26.367 14.030 -46.773 1.00 92.12 331 GLY A O 1
ATOM 2305 N N . ASP A 1 332 ? 27.639 12.499 -45.700 1.00 95.12 332 ASP A N 1
ATOM 2306 C CA . ASP A 1 332 ? 28.540 12.169 -46.804 1.00 95.12 332 ASP A CA 1
ATOM 2307 C C . ASP A 1 332 ? 28.860 10.671 -46.808 1.00 95.12 332 ASP A C 1
ATOM 2309 O O . ASP A 1 332 ? 29.769 10.206 -46.143 1.00 95.12 332 ASP A O 1
ATOM 2313 N N . PHE A 1 333 ? 28.152 9.932 -47.656 1.00 95.25 333 PHE A N 1
ATOM 2314 C CA . PHE A 1 333 ? 28.243 8.475 -47.798 1.00 95.25 333 PHE A CA 1
ATOM 2315 C C . PHE A 1 333 ? 29.561 7.950 -48.406 1.00 95.25 333 PHE A C 1
ATOM 2317 O O . PHE A 1 333 ? 29.584 6.855 -48.975 1.00 95.25 333 PHE A O 1
ATOM 2324 N N . ASN A 1 334 ? 30.617 8.767 -48.438 1.00 95.31 334 ASN A N 1
ATOM 2325 C CA . ASN A 1 334 ? 31.933 8.402 -48.966 1.00 95.31 334 ASN A CA 1
ATOM 2326 C C . ASN A 1 334 ? 33.089 8.928 -48.101 1.00 95.31 334 ASN A C 1
ATOM 2328 O O . ASN A 1 334 ? 34.223 8.988 -48.592 1.00 95.31 334 ASN A O 1
ATOM 2332 N N . ASP A 1 335 ? 32.824 9.351 -46.866 1.00 97.12 335 ASP A N 1
ATOM 2333 C CA . ASP A 1 335 ? 33.842 9.878 -45.955 1.00 97.12 335 ASP A CA 1
ATOM 2334 C C . ASP A 1 335 ? 34.335 8.845 -44.926 1.00 97.12 335 ASP A C 1
ATOM 2336 O O . ASP A 1 335 ? 35.274 9.122 -44.173 1.00 97.12 335 ASP A O 1
ATOM 2340 N N . ASN A 1 336 ? 33.778 7.627 -44.965 1.00 97.31 336 ASN A N 1
ATOM 2341 C CA . ASN A 1 336 ? 34.077 6.528 -44.053 1.00 97.31 336 ASN A CA 1
ATOM 2342 C C . ASN A 1 336 ? 33.750 6.859 -42.585 1.00 97.31 336 ASN A C 1
ATOM 2344 O O . ASN A 1 336 ? 34.406 6.332 -41.673 1.00 97.31 336 ASN A O 1
ATOM 2348 N N . ALA A 1 337 ? 32.751 7.714 -42.356 1.00 97.56 337 ALA A N 1
ATOM 2349 C CA . ALA A 1 337 ? 32.318 8.143 -41.039 1.00 97.56 337 ALA A CA 1
ATOM 2350 C C . ALA A 1 337 ? 30.789 8.236 -40.924 1.00 97.56 337 ALA A C 1
ATOM 2352 O O . ALA A 1 337 ? 30.052 8.287 -41.901 1.00 97.56 337 ALA A O 1
ATOM 2353 N N . VAL A 1 338 ? 30.292 8.238 -39.688 1.00 98.31 338 VAL A N 1
ATOM 2354 C CA . VAL A 1 338 ? 28.882 8.528 -39.405 1.00 98.31 338 VAL A CA 1
ATOM 2355 C C . VAL A 1 338 ? 28.731 9.097 -38.002 1.00 98.31 338 VAL A C 1
ATOM 2357 O O . VAL A 1 338 ? 29.463 8.712 -37.088 1.00 98.31 338 VAL A O 1
ATOM 2360 N N . ASP A 1 339 ? 27.746 9.973 -37.820 1.00 98.31 339 ASP A N 1
ATOM 2361 C CA . ASP A 1 339 ? 27.359 10.464 -36.504 1.00 98.31 339 ASP A CA 1
ATOM 2362 C C . ASP A 1 339 ? 26.089 9.770 -36.008 1.00 98.31 339 ASP A C 1
ATOM 2364 O O . ASP A 1 339 ? 25.065 9.758 -36.691 1.00 98.31 339 ASP A O 1
ATOM 2368 N N . VAL A 1 340 ? 26.117 9.272 -34.774 1.00 97.94 340 VAL A N 1
ATOM 2369 C CA . VAL A 1 340 ? 24.914 8.902 -34.020 1.00 97.94 340 VAL A CA 1
ATOM 2370 C C . VAL A 1 340 ? 24.675 9.973 -32.967 1.00 97.94 340 VAL A C 1
ATOM 2372 O O . VAL A 1 340 ? 25.521 10.239 -32.115 1.00 97.94 340 VAL A O 1
ATOM 2375 N N . VAL A 1 341 ? 23.533 10.645 -33.050 1.00 96.00 341 VAL A N 1
ATOM 2376 C CA . VAL A 1 341 ? 23.229 11.831 -32.249 1.00 96.00 341 VAL A CA 1
ATOM 2377 C C . VAL A 1 341 ? 22.069 11.550 -31.315 1.00 96.00 341 VAL A C 1
ATOM 2379 O O . VAL A 1 341 ? 21.007 11.121 -31.753 1.00 96.00 341 VAL A O 1
ATOM 2382 N N . TRP A 1 342 ? 22.249 11.874 -30.040 1.00 95.00 342 TRP A N 1
ATOM 2383 C CA . TRP A 1 342 ? 21.207 11.816 -29.028 1.00 95.00 342 TRP A CA 1
ATOM 2384 C C . TRP A 1 342 ? 21.066 13.178 -28.357 1.00 95.00 342 TRP A C 1
ATOM 2386 O O . TRP A 1 342 ? 22.036 13.761 -27.870 1.00 95.00 342 TRP A O 1
ATOM 2396 N N . ALA A 1 343 ? 19.850 13.717 -28.356 1.00 91.19 343 ALA A N 1
ATOM 2397 C CA . ALA A 1 343 ? 19.563 15.023 -27.784 1.00 91.19 343 ALA A CA 1
ATOM 2398 C C . ALA A 1 343 ? 18.585 14.876 -26.624 1.00 91.19 343 ALA A C 1
ATOM 2400 O O . ALA A 1 343 ? 17.535 14.264 -26.785 1.00 91.19 343 ALA A O 1
ATOM 2401 N N . SER A 1 344 ? 18.881 15.476 -25.472 1.00 87.25 344 SER A N 1
ATOM 2402 C CA . SER A 1 344 ? 17.978 15.468 -24.317 1.00 87.25 344 SER A CA 1
ATOM 2403 C C . SER A 1 344 ? 18.162 16.693 -23.430 1.00 87.25 344 SER A C 1
ATOM 2405 O O . SER A 1 344 ? 19.280 17.134 -23.167 1.00 87.25 344 SER A O 1
ATOM 2407 N N . MET A 1 345 ? 17.043 17.277 -22.987 1.00 83.56 345 MET A N 1
ATOM 2408 C CA . MET A 1 345 ? 16.993 18.452 -22.100 1.00 83.56 345 MET A CA 1
ATOM 2409 C C . MET A 1 345 ? 17.885 19.634 -22.551 1.00 83.56 345 MET A C 1
ATOM 2411 O O . MET A 1 345 ? 18.393 20.387 -21.724 1.00 83.56 345 MET A O 1
ATOM 2415 N N . GLY A 1 346 ? 18.073 19.812 -23.866 1.00 84.88 346 GLY A N 1
ATOM 2416 C CA . GLY A 1 346 ? 18.909 20.869 -24.454 1.00 84.88 346 GLY A CA 1
ATOM 2417 C C . GLY A 1 346 ? 20.398 20.527 -24.607 1.00 84.88 346 GLY A C 1
ATOM 2418 O O . GLY A 1 346 ? 21.144 21.346 -25.141 1.00 84.88 346 GLY A O 1
ATOM 2419 N N . ASN A 1 347 ? 20.820 19.335 -24.187 1.00 88.62 347 ASN A N 1
ATOM 2420 C CA . ASN A 1 347 ? 22.152 18.789 -24.438 1.00 88.62 347 ASN A CA 1
ATOM 2421 C C . ASN A 1 347 ? 22.145 17.912 -25.694 1.00 88.62 347 ASN A C 1
ATOM 2423 O O . ASN A 1 347 ? 21.121 17.304 -26.012 1.00 88.62 347 ASN A O 1
ATOM 2427 N N . VAL A 1 348 ? 23.283 17.841 -26.387 1.00 93.62 348 VAL A N 1
ATOM 2428 C CA . VAL A 1 348 ? 23.462 17.000 -27.579 1.00 93.62 348 VAL A CA 1
ATOM 2429 C C . VAL A 1 348 ? 24.744 16.188 -27.446 1.00 93.62 348 VAL A C 1
ATOM 2431 O O . VAL A 1 348 ? 25.839 16.749 -27.479 1.00 93.62 348 VAL A O 1
ATOM 2434 N N . THR A 1 349 ? 24.596 14.875 -27.334 1.00 94.94 349 THR A N 1
ATOM 2435 C CA . THR A 1 349 ? 25.702 13.923 -27.402 1.00 94.94 349 THR A CA 1
ATOM 2436 C C . THR A 1 349 ? 25.823 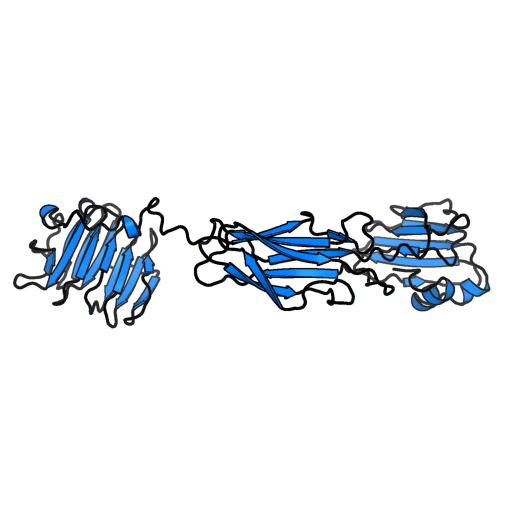13.404 -28.829 1.00 94.94 349 THR A C 1
ATOM 2438 O O . THR A 1 349 ? 24.841 12.946 -29.412 1.00 94.94 349 THR A O 1
ATOM 2441 N N . THR A 1 350 ? 27.030 13.457 -29.383 1.00 96.88 350 THR A N 1
ATOM 2442 C CA . THR A 1 350 ? 27.356 12.883 -30.691 1.00 96.88 350 THR A CA 1
ATOM 2443 C C . THR A 1 350 ? 28.381 11.774 -30.511 1.00 96.88 350 THR A C 1
ATOM 2445 O O . THR A 1 350 ? 29.468 12.015 -29.987 1.00 96.88 350 THR A O 1
ATOM 2448 N N . ILE A 1 351 ? 28.061 10.574 -30.978 1.00 98.06 351 ILE A N 1
ATOM 2449 C CA . ILE A 1 351 ? 29.026 9.498 -31.180 1.00 98.06 351 ILE A CA 1
ATOM 2450 C C . ILE A 1 351 ? 29.485 9.573 -32.633 1.00 98.06 351 ILE A C 1
ATOM 2452 O O . ILE A 1 351 ? 28.688 9.358 -33.542 1.00 98.06 351 ILE A O 1
ATOM 2456 N N . HIS A 1 352 ? 30.750 9.930 -32.837 1.00 98.00 352 HIS A N 1
ATOM 2457 C CA . HIS A 1 352 ? 31.363 10.065 -34.154 1.00 98.00 352 HIS A CA 1
ATOM 2458 C C . HIS A 1 352 ? 32.174 8.809 -34.462 1.00 98.00 352 HIS A C 1
ATOM 2460 O O . HIS A 1 352 ? 33.212 8.564 -33.839 1.00 98.00 352 HIS A O 1
ATOM 2466 N N . LEU A 1 353 ? 31.697 7.999 -35.403 1.00 98.31 353 LEU A N 1
ATOM 2467 C CA . LEU A 1 353 ? 32.387 6.788 -35.833 1.00 98.31 353 LEU A CA 1
ATOM 2468 C C . LEU A 1 353 ? 33.255 7.095 -37.043 1.00 98.31 353 LEU A C 1
ATOM 2470 O O . LEU A 1 353 ? 32.827 7.787 -37.962 1.00 98.31 353 LEU A O 1
ATOM 2474 N N . THR A 1 354 ? 34.467 6.551 -37.055 1.00 97.06 354 THR A N 1
ATOM 2475 C CA . THR A 1 354 ? 35.439 6.740 -38.138 1.00 97.06 354 THR A CA 1
ATOM 2476 C C . THR A 1 354 ? 36.080 5.422 -38.549 1.00 97.06 354 THR A C 1
ATOM 2478 O O . THR A 1 354 ? 36.212 4.493 -37.751 1.00 97.06 354 THR A O 1
ATOM 2481 N N . GLY A 1 355 ? 36.537 5.357 -39.800 1.00 95.38 355 GLY A N 1
ATOM 2482 C CA . GLY A 1 355 ? 37.233 4.182 -40.326 1.00 95.38 355 GLY A CA 1
ATOM 2483 C C . GLY A 1 355 ? 36.297 3.064 -40.782 1.00 95.38 355 GLY A C 1
ATOM 2484 O O . GLY A 1 355 ? 36.740 1.922 -40.883 1.00 95.38 355 GLY A O 1
ATOM 2485 N N . LEU A 1 356 ? 35.036 3.393 -41.075 1.00 96.50 356 LEU A N 1
ATOM 2486 C CA . LEU A 1 356 ? 34.055 2.459 -41.624 1.00 96.50 356 LEU A CA 1
ATOM 2487 C C . LEU A 1 356 ? 34.478 1.973 -43.011 1.00 96.50 356 LEU A C 1
ATOM 2489 O O . LEU A 1 356 ? 35.066 2.727 -43.793 1.00 96.50 356 LEU A O 1
ATOM 2493 N N . ALA A 1 357 ? 34.137 0.739 -43.379 1.00 94.88 357 ALA A N 1
ATOM 2494 C CA . ALA A 1 357 ? 34.310 0.308 -44.758 1.00 94.88 357 ALA A CA 1
ATOM 2495 C C . ALA A 1 357 ? 33.396 1.132 -45.679 1.00 94.88 357 ALA A C 1
ATOM 2497 O O . ALA A 1 357 ? 32.263 1.454 -45.334 1.00 94.88 357 ALA A O 1
ATOM 2498 N N . ALA A 1 358 ? 33.850 1.431 -46.900 1.00 93.06 358 ALA A N 1
ATOM 2499 C CA . ALA A 1 358 ? 33.059 2.229 -47.846 1.00 93.06 358 ALA A CA 1
ATOM 2500 C C . ALA A 1 358 ? 31.670 1.622 -48.133 1.00 93.06 358 ALA A C 1
ATOM 2502 O O . ALA A 1 358 ? 30.718 2.345 -48.383 1.00 93.06 358 ALA A O 1
ATOM 2503 N N . GLY A 1 359 ? 31.543 0.291 -48.084 1.00 91.69 359 GLY A N 1
ATOM 2504 C CA . GLY A 1 359 ? 30.252 -0.380 -48.252 1.00 91.69 359 GLY A CA 1
ATOM 2505 C C . GLY A 1 359 ? 29.318 -0.267 -47.044 1.00 91.69 359 GLY A C 1
ATOM 2506 O O . GLY A 1 359 ? 28.115 -0.391 -47.229 1.00 91.69 359 GLY A O 1
ATOM 2507 N N . GLU A 1 360 ? 29.853 -0.041 -45.844 1.00 94.69 360 GLU A N 1
ATOM 2508 C CA . GLU A 1 360 ? 29.073 0.161 -44.617 1.00 94.69 360 GLU A CA 1
ATOM 2509 C C . GLU A 1 360 ? 28.558 1.597 -44.574 1.00 94.69 360 GLU A C 1
ATOM 2511 O O . GLU A 1 360 ? 27.352 1.802 -44.509 1.00 94.69 360 GLU A O 1
ATOM 2516 N N . ASP A 1 361 ? 29.460 2.571 -44.727 1.00 95.81 361 ASP A N 1
ATOM 2517 C CA . ASP A 1 361 ? 29.164 4.009 -44.766 1.00 95.81 361 ASP A CA 1
ATOM 2518 C C . ASP A 1 361 ? 27.982 4.325 -45.706 1.00 95.81 361 ASP A C 1
ATOM 2520 O O . ASP A 1 361 ? 26.965 4.886 -45.294 1.00 95.81 361 ASP A O 1
ATOM 2524 N N . MET A 1 362 ? 28.029 3.800 -46.935 1.00 95.44 362 MET A N 1
ATOM 2525 C CA . MET A 1 362 ? 26.983 3.984 -47.947 1.00 95.44 362 MET A CA 1
ATOM 2526 C C . MET A 1 362 ? 25.567 3.545 -47.534 1.00 95.44 362 MET A C 1
ATOM 2528 O O . MET A 1 362 ? 24.596 3.919 -48.200 1.00 95.44 362 MET A O 1
ATOM 2532 N N . LEU A 1 363 ? 25.428 2.728 -46.489 1.00 94.50 363 LEU A N 1
ATOM 2533 C CA . LEU A 1 363 ? 24.156 2.154 -46.058 1.00 94.50 363 LEU A CA 1
ATOM 2534 C C . LEU A 1 363 ? 23.552 2.865 -44.840 1.00 94.50 363 LEU A C 1
ATOM 2536 O O . LEU A 1 363 ? 22.350 2.738 -44.620 1.00 94.50 363 LEU A O 1
ATOM 2540 N N . LEU A 1 364 ? 24.317 3.657 -44.085 1.00 95.94 364 LEU A N 1
ATOM 2541 C CA . LEU A 1 364 ? 23.911 4.173 -42.770 1.00 95.94 364 LEU A CA 1
ATOM 2542 C C . LEU A 1 364 ? 23.006 5.412 -42.859 1.00 95.94 364 LEU A C 1
ATOM 2544 O O . LEU A 1 364 ? 23.426 6.531 -42.587 1.00 95.94 364 LEU A O 1
ATOM 2548 N N . ASN A 1 365 ? 21.739 5.218 -43.237 1.00 93.75 365 ASN A N 1
ATOM 2549 C CA . ASN A 1 365 ? 20.760 6.303 -43.413 1.00 93.75 365 ASN A CA 1
ATOM 2550 C C . ASN A 1 365 ? 19.791 6.454 -42.228 1.00 93.75 365 ASN A C 1
ATOM 2552 O O . ASN A 1 365 ? 19.076 7.452 -42.126 1.00 93.75 365 ASN A O 1
ATOM 2556 N N . SER A 1 366 ? 19.721 5.453 -41.354 1.00 94.62 366 SER A N 1
ATOM 2557 C CA . SER A 1 366 ? 18.798 5.404 -40.224 1.00 94.62 366 SER A CA 1
ATOM 2558 C C . SER A 1 366 ? 19.313 4.460 -39.138 1.00 94.62 366 SER A C 1
ATOM 2560 O O . SER A 1 366 ? 20.209 3.655 -39.381 1.00 94.62 366 SER A O 1
ATOM 2562 N N . VAL A 1 367 ? 18.708 4.512 -37.946 1.00 90.88 367 VAL A N 1
ATOM 2563 C CA . VAL A 1 367 ? 18.983 3.543 -36.865 1.00 90.88 367 VAL A CA 1
ATOM 2564 C C . VAL A 1 367 ? 18.685 2.107 -37.317 1.00 90.88 367 VAL A C 1
ATOM 2566 O O . VAL A 1 367 ? 19.417 1.187 -36.974 1.00 90.88 367 VAL A O 1
ATOM 2569 N N . ALA A 1 368 ? 17.650 1.906 -38.139 1.00 87.69 368 ALA A N 1
ATOM 2570 C CA . ALA A 1 368 ? 17.319 0.585 -38.671 1.00 87.69 368 ALA A CA 1
ATOM 2571 C C . ALA A 1 368 ? 18.401 0.059 -39.628 1.00 87.69 368 ALA A C 1
ATOM 2573 O O . ALA A 1 368 ? 18.754 -1.118 -39.568 1.00 87.69 368 ALA A O 1
ATOM 2574 N N . ASP A 1 369 ? 18.954 0.928 -40.480 1.00 92.19 369 ASP A N 1
ATOM 2575 C CA . ASP A 1 369 ? 20.071 0.554 -41.351 1.00 92.19 369 ASP A CA 1
ATOM 2576 C C . ASP A 1 369 ? 21.330 0.273 -40.529 1.00 92.19 369 ASP A C 1
ATOM 2578 O O . ASP A 1 369 ? 22.029 -0.698 -40.793 1.00 92.19 369 ASP A O 1
ATOM 2582 N N . PHE A 1 370 ? 21.575 1.062 -39.481 1.00 94.06 370 PHE A N 1
ATOM 2583 C CA . PHE A 1 370 ? 22.682 0.855 -38.550 1.00 94.06 370 PHE A CA 1
ATOM 2584 C C . PHE A 1 370 ? 22.617 -0.525 -37.884 1.00 94.06 370 PHE A C 1
ATOM 2586 O O . PHE A 1 370 ? 23.566 -1.301 -37.979 1.00 94.06 370 PHE A O 1
ATOM 2593 N N . ASN A 1 371 ? 21.452 -0.888 -37.340 1.00 85.00 371 ASN A N 1
ATOM 2594 C CA . ASN A 1 371 ? 21.199 -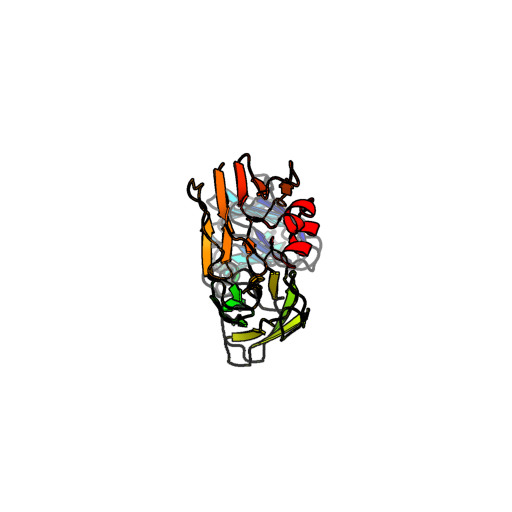2.214 -36.767 1.00 85.00 371 ASN A CA 1
ATOM 2595 C C . ASN A 1 371 ? 21.122 -3.334 -37.829 1.00 85.00 371 ASN A C 1
ATOM 2597 O O . ASN A 1 371 ? 21.128 -4.517 -37.506 1.00 85.00 371 ASN A O 1
ATOM 2601 N N . THR A 1 372 ? 21.058 -3.004 -39.119 1.00 85.06 372 THR A N 1
ATOM 2602 C CA . THR A 1 372 ? 21.190 -4.000 -40.196 1.00 85.06 372 THR A CA 1
ATOM 2603 C C . THR A 1 372 ? 22.655 -4.223 -40.568 1.00 85.06 372 THR A C 1
ATOM 2605 O O . THR A 1 372 ? 23.052 -5.354 -40.843 1.00 85.06 372 THR A O 1
ATOM 2608 N N . VAL A 1 373 ? 23.455 -3.154 -40.590 1.00 89.94 373 VAL A N 1
ATOM 2609 C CA . VAL A 1 373 ? 24.873 -3.178 -40.972 1.00 89.94 373 VAL A CA 1
ATOM 2610 C C . VAL A 1 373 ? 25.734 -3.814 -39.881 1.00 89.94 373 VAL A C 1
ATOM 2612 O O . VAL A 1 373 ? 26.557 -4.670 -40.195 1.00 89.94 373 VAL A O 1
ATOM 2615 N N . PHE A 1 374 ? 25.526 -3.437 -38.617 1.00 87.00 374 PHE A N 1
ATOM 2616 C CA . PHE A 1 374 ? 26.365 -3.878 -37.495 1.00 87.00 374 PHE A CA 1
ATOM 2617 C C . PHE A 1 374 ? 25.729 -4.980 -36.635 1.00 87.00 374 PHE A C 1
ATOM 2619 O O . PHE A 1 374 ? 26.431 -5.660 -35.892 1.00 87.00 374 PHE A O 1
ATOM 2626 N N . GLY A 1 375 ? 24.429 -5.231 -36.786 1.00 82.38 375 GLY A N 1
ATOM 2627 C CA . GLY A 1 375 ? 23.714 -6.269 -36.045 1.00 82.38 375 GLY A CA 1
ATOM 2628 C C . GLY A 1 375 ? 22.492 -5.734 -35.305 1.00 82.38 375 GLY A C 1
ATOM 2629 O O . GLY A 1 375 ? 22.397 -4.560 -34.950 1.00 82.38 375 GLY A O 1
ATOM 2630 N N . ALA A 1 376 ? 21.501 -6.604 -35.105 1.00 75.00 376 ALA A N 1
ATOM 2631 C CA . ALA A 1 376 ? 20.321 -6.228 -34.339 1.00 75.00 376 ALA A CA 1
ATOM 2632 C C . ALA A 1 376 ? 20.739 -5.874 -32.903 1.00 75.00 376 ALA A C 1
ATOM 2634 O O . ALA A 1 376 ? 21.530 -6.599 -32.308 1.00 75.00 376 ALA A O 1
ATOM 2635 N N . GLY A 1 377 ? 20.217 -4.765 -32.372 1.00 73.81 377 GLY A N 1
ATOM 2636 C CA . GLY A 1 377 ? 20.571 -4.291 -31.031 1.00 73.81 377 GLY A CA 1
ATOM 2637 C C . GLY A 1 377 ? 21.935 -3.601 -30.934 1.00 73.81 377 GLY A C 1
ATOM 2638 O O . GLY A 1 377 ? 22.443 -3.450 -29.835 1.00 73.81 377 GLY A O 1
ATOM 2639 N N . THR A 1 378 ? 22.551 -3.174 -32.044 1.00 85.12 378 THR A N 1
ATOM 2640 C CA . THR A 1 378 ? 23.792 -2.382 -31.974 1.00 85.12 378 THR A CA 1
ATOM 2641 C C . THR A 1 378 ? 23.558 -0.991 -31.375 1.00 85.12 378 THR A C 1
ATOM 2643 O O . THR A 1 378 ? 24.384 -0.515 -30.607 1.00 85.12 378 THR A O 1
ATOM 2646 N N . ILE A 1 379 ? 22.468 -0.308 -31.726 1.00 88.12 379 ILE A N 1
ATOM 2647 C CA . ILE A 1 379 ? 22.003 0.891 -31.015 1.00 88.12 379 ILE A CA 1
ATOM 2648 C C . ILE A 1 379 ? 20.819 0.474 -30.153 1.00 88.12 379 ILE A C 1
ATOM 2650 O O . ILE A 1 379 ? 19.814 0.010 -30.714 1.00 88.12 379 ILE A O 1
ATOM 2654 N N . ILE A 1 380 ? 20.954 0.678 -28.842 1.00 79.44 380 ILE A N 1
ATOM 2655 C CA . ILE A 1 380 ? 19.913 0.454 -27.834 1.00 79.44 380 ILE A CA 1
ATOM 2656 C C . ILE A 1 380 ? 19.557 1.749 -27.115 1.00 79.44 380 ILE A C 1
ATOM 2658 O O . ILE A 1 380 ? 20.456 2.605 -26.915 1.00 79.44 380 ILE A O 1
#

InterPro domains:
  IPR038081 CalX-like domain superfamily [G3DSA:2.60.40.2030] (153-281)
  IPR038081 CalX-like domain superfamily [SSF141072] (156-254)

Foldseek 3Di:
DPQPAPEEEEADAPDDEDEQDACGRYEYEYQDHEEEYHYEPNHAYAYDPPYYQYEYAYEAALQQWWWADDAQWIWTAGPNRHIYIHRAEQHWHWYAAQQFIWTWHQDPQGTDTQPRDHYRDIDRDDSVRGPRVGHSCCVPPPDNPPVPLKEKEKAKPVRVQEAEQVCDPHHQKMKIKIFINFFAQAKDWKKKAKDWQDDEPAQKDFDPGIDTFIQGGPGGMGIGMIGTHADDDDDPPDFTKIKIAIDDDPSYHHPDHRIDMHTYDHVVPVLPDDADEDEADAADPDAAECLPGAYEYAYDPDAAHEHEHENDAARHAYEYDDDFDWWKDQPDLQQQKIWTWDDDPRHIYIYIYHDHDSVLSNQGHTPVSVCVGRHPRRYD

Secondary structure (DSSP, 8-state):
-----SEEEEE-SSPPPEEE-TT-EEEEEE-SS--EEEE-TT-EEEEE---S--EEEESS-GGGEEEEEETTEEEEEETTS-EEEEE--SS-EEEEETTEEEEEEEETTEEEETTEEP-SS-EE--GGG-BTTS-SHHHH-SS-----PPEEEEEEESTT-EEESS-SSS-SEEEEEEEESS--SS-EEEEEEEEESPPBTTTEES--SEEEEE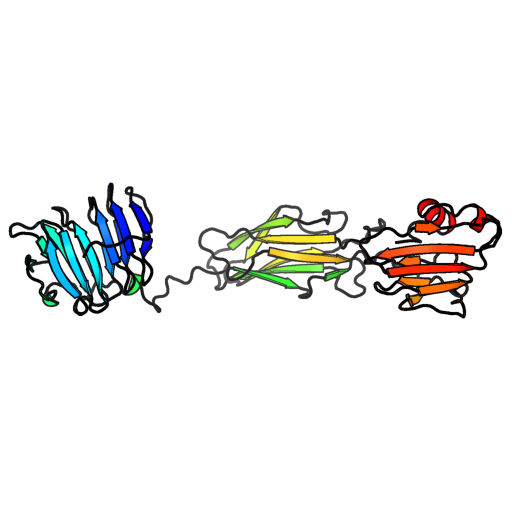E-TT-SEEEEEEEE---SS---SS-EEEEEEE-PPTT-EESS-SEEEEEEE----S-SS-PEEEEE-S--SSPEE-TTS-EEEEEPSS--EEEEEES--BTBEEEPPTTS--EEE-S-TTSSEEEEEEEETTEEEEEEEES--HHHHTT-SSHHHHHHHS-TTSB-

Organism: NCBI:txid1653858